Protein AF-C7QZ57-F1 (afdb_monomer)

Nearest PDB structures (foldseek):
  2wit-assembly1_C  TM=9.526E-01  e=2.489E-20  Corynebacterium glutamicum
  4doj-assembly1_C  TM=9.594E-01  e=1.769E-19  Corynebacterium glutamicum
  4ain-assembly1_B  TM=9.557E-01  e=3.785E-19  Corynebacterium glutamicum
  3p03-assembly1_C  TM=9.474E-01  e=2.484E-18  Corynebacterium glutamicum
  8zw8-assembly1_B  TM=8.723E-01  e=2.332E-15  Myroides profundi

pLDDT: mean 74.34, std 21.72, range [23.72, 97.44]

Mean predicted aligned error: 14.1 Å

Sequence (513 aa):
MVTVEQWRNSKVAKLATIPRIPAREKTGVSFPTNWSVFVIAIAATASVLIWANIAPDTISTTGGAIAYSSYRRGRAPLISALFEPVFPNASNRFAGRLIDVFAIIVTLFGTAISLGIGALQIQSGFTLVSGFSPEGNMFLIGALAVLTSLFIASAVSGVKKGIRALSNINMGLTIALALFMLIAGPTVFLLNLVPASVFSFFTELGLMLTRNPNQGQEAHDFLSAWTTFYWAWWVSWTPFVRMFIAKISRGRTLRQYVTTVVLVPAAISMVWFAIYGGTAISMTLDGNELMTGGSGEEVLFNMLSNLPFGLLTSIIAMIAIIIFFITAADSASIVMASMSQSGRPNPSKPVTITWGLLLGLIATSLLLAGGNNALSGLQSIMVVTALPFAFVTIGVMITWAKDLRTDPFIIRRTYAQEAIAQGVRRGIDEHGDAFVFSVNEVPEAEGAGANFPSDDPALTEWYVEATADADPDSSVLTESGPHVPVSPSTAPGNTAPSAATADASSPARRAPR

Foldseek 3Di:
DQDPVNVCVDPVVVVVDDDDDDPDDDDPDDDPDPVVCVVVCCVVVVLVVVLCVQQVVLQLLQLVLLLCQCQVLQAFSALQSLCCLVPNPRCVDPNSVVLLVLLLLLLLLLLLLVLLLLLVLLLLLCCLLVVDRDPDCPSSLVVLVVLLVLLLCVLQVPPPVVLVVLVVVLVVLVVVLLVCLCVQFPVVQLVVVLVVVVVCCSVCVVVVSPQDPVVDPVSVVCCLLPVLLVSLSVLSCRSLVSSVLSVVCNPPDSVCSVCCSSPVVVSVVSSSCSRLVVRLVVCVVVPDDQCPVVDPSSNNLSSLCVTPPSSVSSV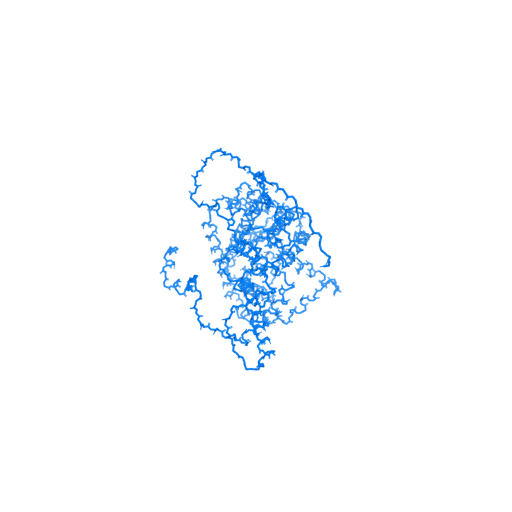SVSSSSSSVSSSSLSSSLQSSQCSVVSNPPGGDSVSSSVSSVSSSVSSSVLCVVCPPNSSSSSSVVSSVSSVVSSVSSVSSSVSSVSVVCLALVNLVVVLVVQQVVLVVVVCCVPPNPPDDDDDDDDPCCSHSCNVPPCPPCSSVVRDDNNCPPCPVPPPDDDDDDDDDDDDDDDDDDDDDDDDDDDDDDDDDDDDDD

Structure (mmCIF, N/CA/C/O backbone):
data_AF-C7QZ57-F1
#
_entry.id   AF-C7QZ57-F1
#
loop_
_atom_site.group_PDB
_atom_site.id
_atom_site.type_symbol
_atom_site.label_atom_id
_atom_site.label_alt_id
_atom_site.label_comp_id
_atom_site.label_asym_id
_atom_site.label_entity_id
_atom_site.label_seq_id
_atom_site.pdbx_PDB_ins_code
_atom_site.Cartn_x
_atom_site.Cartn_y
_atom_site.Cartn_z
_atom_site.occupancy
_atom_site.B_iso_or_equiv
_atom_site.auth_seq_id
_atom_site.auth_comp_id
_atom_site.auth_asym_id
_atom_site.auth_atom_id
_atom_site.pdbx_PDB_model_num
ATOM 1 N N . MET A 1 1 ? 12.980 -19.232 20.501 1.00 37.19 1 MET A N 1
ATOM 2 C CA . MET A 1 1 ? 14.245 -18.816 19.857 1.00 37.19 1 MET A CA 1
ATOM 3 C C . MET A 1 1 ? 14.687 -19.921 18.912 1.00 37.19 1 MET A C 1
ATOM 5 O O . MET A 1 1 ? 14.979 -21.012 19.374 1.00 37.19 1 MET A O 1
ATOM 9 N N . VAL A 1 2 ? 14.691 -19.642 17.611 1.00 24.64 2 VAL A N 1
ATOM 10 C CA . VAL A 1 2 ? 15.415 -20.408 16.587 1.00 24.64 2 VAL A CA 1
ATOM 11 C C . VAL A 1 2 ? 16.195 -19.343 15.831 1.00 24.64 2 VAL A C 1
ATOM 13 O O . VAL A 1 2 ? 15.593 -18.390 15.332 1.00 24.64 2 VAL A O 1
ATOM 16 N N . THR A 1 3 ? 17.524 -19.405 15.845 1.00 30.62 3 THR A N 1
ATOM 17 C CA . THR A 1 3 ? 18.337 -18.411 15.132 1.00 30.62 3 THR A CA 1
ATOM 18 C C . THR A 1 3 ? 18.072 -18.514 13.625 1.00 30.62 3 THR A C 1
ATOM 20 O O . THR A 1 3 ? 17.712 -19.575 13.116 1.00 30.62 3 THR A O 1
ATOM 23 N N . VAL A 1 4 ? 18.251 -17.418 12.877 1.00 36.44 4 VAL A N 1
ATOM 24 C CA . VAL A 1 4 ? 18.121 -17.407 11.400 1.00 36.44 4 VAL A CA 1
ATOM 25 C C . VAL A 1 4 ? 19.008 -18.486 10.758 1.00 36.44 4 VAL A C 1
ATOM 27 O O . VAL A 1 4 ? 18.658 -19.070 9.734 1.00 36.44 4 VAL A O 1
ATOM 30 N N . GLU A 1 5 ? 20.117 -18.813 11.414 1.00 34.00 5 GLU A N 1
ATOM 31 C CA . GLU A 1 5 ? 21.048 -19.864 11.021 1.00 34.00 5 GLU A CA 1
ATOM 32 C C . GLU A 1 5 ? 20.521 -21.282 11.311 1.00 34.00 5 GLU A C 1
ATOM 34 O O . GLU A 1 5 ? 20.686 -22.180 10.485 1.00 34.00 5 GLU A O 1
ATOM 39 N N . GLN A 1 6 ? 19.788 -21.478 12.414 1.00 34.25 6 GLN A N 1
ATOM 40 C CA . GLN A 1 6 ? 19.084 -22.733 12.711 1.00 34.25 6 GLN A CA 1
ATOM 41 C C . GLN A 1 6 ? 17.853 -22.952 11.817 1.00 34.25 6 GLN A C 1
ATOM 43 O O . GLN A 1 6 ? 17.592 -24.087 11.422 1.00 34.25 6 GLN A O 1
ATOM 48 N N . TRP A 1 7 ? 17.125 -21.895 11.429 1.00 34.09 7 TRP A N 1
ATOM 49 C CA . TRP A 1 7 ? 16.021 -22.015 10.465 1.00 34.09 7 TRP A CA 1
ATOM 50 C C . TRP A 1 7 ? 16.542 -22.392 9.073 1.00 34.09 7 TRP A C 1
ATOM 52 O O . TRP A 1 7 ? 16.022 -23.332 8.471 1.00 34.09 7 TRP A O 1
ATOM 62 N N . ARG A 1 8 ? 17.640 -21.761 8.620 1.00 36.09 8 ARG A N 1
ATOM 63 C CA . ARG A 1 8 ? 18.331 -22.082 7.354 1.00 36.09 8 ARG A CA 1
ATOM 64 C C . ARG A 1 8 ? 18.805 -23.542 7.283 1.00 36.09 8 ARG A C 1
ATOM 66 O O . ARG A 1 8 ? 18.828 -24.115 6.198 1.00 36.09 8 ARG A O 1
ATOM 73 N N . ASN A 1 9 ? 19.136 -24.150 8.424 1.00 35.38 9 ASN A N 1
ATOM 74 C CA . ASN A 1 9 ? 19.619 -25.533 8.512 1.00 35.38 9 ASN A CA 1
ATOM 75 C C . ASN A 1 9 ? 18.533 -26.573 8.858 1.00 35.38 9 ASN A C 1
ATOM 77 O O . ASN A 1 9 ? 18.826 -27.771 8.880 1.00 35.38 9 ASN A O 1
ATOM 81 N N . SER A 1 10 ? 17.286 -26.155 9.100 1.00 41.12 10 SER A N 1
ATOM 82 C CA . SER A 1 10 ? 16.182 -27.070 9.413 1.00 41.12 10 SER A CA 1
ATOM 83 C C . SER A 1 10 ? 15.800 -27.944 8.203 1.00 41.12 10 SER A C 1
ATOM 85 O O . SER A 1 10 ? 15.813 -27.488 7.057 1.00 41.12 10 SER A O 1
ATOM 87 N N . LYS A 1 11 ? 15.417 -29.212 8.435 1.00 29.67 11 LYS A N 1
ATOM 88 C CA . LYS A 1 11 ? 14.934 -30.118 7.366 1.00 29.67 11 LYS A CA 1
ATOM 89 C C . LYS A 1 11 ? 13.711 -29.551 6.620 1.00 29.67 11 LYS A C 1
ATOM 91 O O . LYS A 1 11 ? 13.526 -29.863 5.450 1.00 29.67 11 LYS A O 1
ATOM 96 N N . VAL A 1 12 ? 12.940 -28.671 7.264 1.00 32.72 12 VAL A N 1
ATOM 97 C CA . VAL A 1 12 ? 11.786 -27.966 6.681 1.00 32.72 12 VAL A CA 1
ATOM 98 C C . VAL A 1 12 ? 12.228 -26.878 5.687 1.00 32.72 12 VAL A C 1
ATOM 100 O O . VAL A 1 12 ? 11.643 -26.764 4.615 1.00 32.72 12 VAL A O 1
ATOM 103 N N . ALA A 1 13 ? 13.314 -26.144 5.962 1.00 31.66 13 ALA A N 1
ATOM 104 C CA . ALA A 1 13 ? 13.883 -25.186 5.006 1.00 31.66 13 ALA A CA 1
ATOM 105 C C . ALA A 1 13 ? 14.512 -25.873 3.780 1.00 31.66 13 ALA A C 1
ATOM 107 O O . ALA A 1 13 ? 14.415 -25.346 2.675 1.00 31.66 13 ALA A O 1
ATOM 108 N N . LYS A 1 14 ? 15.080 -27.077 3.947 1.00 29.88 14 LYS A N 1
ATOM 109 C CA . LYS A 1 14 ? 15.623 -27.881 2.833 1.00 29.88 14 LYS A CA 1
ATOM 110 C C . LYS A 1 14 ? 14.549 -28.438 1.887 1.00 29.88 14 LYS A C 1
ATOM 112 O O . LYS A 1 14 ? 14.864 -28.730 0.739 1.00 29.88 14 LYS A O 1
ATOM 117 N N . LEU A 1 15 ? 13.296 -28.550 2.338 1.00 30.80 15 LEU A N 1
ATOM 118 C CA . LEU A 1 15 ? 12.150 -28.947 1.505 1.00 30.80 15 LEU A CA 1
ATOM 119 C C . LEU A 1 15 ? 11.509 -27.760 0.757 1.00 30.80 15 LEU A C 1
ATOM 121 O O . LEU A 1 15 ? 10.871 -27.968 -0.268 1.00 30.80 15 LEU A O 1
ATOM 125 N N . ALA A 1 16 ? 11.717 -26.520 1.222 1.00 30.89 16 ALA A N 1
ATOM 126 C CA . ALA A 1 16 ? 11.233 -25.293 0.571 1.00 30.89 16 ALA A CA 1
ATOM 127 C C . ALA A 1 16 ? 12.261 -24.642 -0.380 1.00 30.89 16 ALA A C 1
ATOM 129 O O . ALA A 1 16 ? 11.949 -23.681 -1.086 1.00 30.89 16 ALA A O 1
ATOM 130 N N . THR A 1 17 ? 13.492 -25.153 -0.423 1.00 28.33 17 THR A N 1
ATOM 131 C CA . THR A 1 17 ? 14.507 -24.759 -1.402 1.00 28.33 17 THR A CA 1
ATOM 132 C C . THR A 1 17 ? 14.396 -25.621 -2.653 1.00 28.33 17 THR A C 1
ATOM 134 O O . THR A 1 17 ? 14.942 -26.720 -2.711 1.00 28.33 17 THR A O 1
ATOM 137 N N . ILE A 1 18 ? 13.726 -25.099 -3.681 1.00 30.30 18 ILE A N 1
ATOM 138 C CA . ILE A 1 18 ? 13.921 -25.570 -5.057 1.00 30.30 18 ILE A CA 1
ATOM 139 C C . ILE A 1 18 ? 15.401 -25.307 -5.406 1.00 30.30 18 ILE A C 1
ATOM 141 O O . ILE A 1 18 ? 15.892 -24.208 -5.117 1.00 30.30 18 ILE A O 1
ATOM 145 N N . PRO A 1 19 ? 16.143 -26.293 -5.943 1.00 26.97 19 PRO A N 1
ATOM 146 C CA . PRO A 1 19 ? 17.578 -26.172 -6.164 1.00 26.97 19 PRO A CA 1
ATOM 147 C C . PRO A 1 19 ? 17.913 -24.946 -7.020 1.00 26.97 19 PRO A C 1
ATOM 149 O O . PRO A 1 19 ? 17.229 -24.638 -7.996 1.00 26.97 19 PRO A O 1
ATOM 152 N N . ARG A 1 20 ? 18.984 -24.240 -6.627 1.00 28.78 20 ARG A N 1
ATOM 153 C CA . ARG A 1 20 ? 19.600 -23.169 -7.421 1.00 28.78 20 ARG A CA 1
ATOM 154 C C . ARG A 1 20 ? 19.825 -23.684 -8.840 1.00 28.78 20 ARG A C 1
ATOM 156 O O . ARG A 1 20 ? 20.437 -24.734 -8.997 1.00 28.78 20 ARG A O 1
ATOM 163 N N . ILE A 1 21 ? 19.391 -22.927 -9.842 1.00 29.67 21 ILE A N 1
ATOM 164 C CA . ILE A 1 21 ? 19.789 -23.163 -11.229 1.00 29.67 21 ILE A CA 1
ATOM 165 C C . ILE A 1 21 ? 21.255 -22.718 -11.349 1.00 29.67 21 ILE A C 1
ATOM 167 O O . ILE A 1 21 ? 21.526 -21.525 -11.188 1.00 29.67 21 ILE A O 1
ATOM 171 N N . PRO A 1 22 ? 22.221 -23.625 -11.580 1.00 28.28 22 PRO A N 1
ATOM 172 C CA . PRO A 1 22 ? 23.523 -23.215 -12.070 1.00 28.28 22 PRO A CA 1
ATOM 173 C C . PRO A 1 22 ? 23.358 -22.683 -13.496 1.00 28.28 22 PRO A C 1
ATOM 175 O O . PRO A 1 22 ? 22.549 -23.189 -14.274 1.00 28.28 22 PRO A O 1
ATOM 178 N N . ALA A 1 23 ? 24.141 -21.668 -13.850 1.00 34.44 23 ALA A N 1
ATOM 179 C CA . ALA A 1 23 ? 24.258 -21.177 -15.215 1.00 34.44 23 ALA A CA 1
ATOM 180 C C . ALA A 1 23 ? 24.846 -22.272 -16.132 1.00 34.44 23 ALA A C 1
ATOM 182 O O . ALA A 1 23 ? 26.051 -22.323 -16.351 1.00 34.44 23 ALA A O 1
ATOM 183 N N . ARG A 1 24 ? 23.999 -23.192 -16.607 1.00 33.16 24 ARG A N 1
ATOM 184 C CA . ARG A 1 24 ? 24.185 -24.074 -17.771 1.00 33.16 24 ARG A CA 1
ATOM 185 C C . ARG A 1 24 ? 22.924 -24.922 -17.951 1.00 33.16 24 ARG A C 1
ATOM 187 O O . ARG A 1 24 ? 22.727 -25.917 -17.261 1.00 33.16 24 ARG A O 1
ATOM 194 N N . GLU A 1 25 ? 22.080 -24.540 -18.900 1.00 36.06 25 GLU A N 1
ATOM 195 C CA . GLU A 1 25 ? 20.921 -25.335 -19.307 1.00 36.06 25 GLU A CA 1
ATOM 196 C C . GLU A 1 25 ? 21.356 -26.331 -20.396 1.00 36.06 25 GLU A C 1
ATOM 198 O O . GLU A 1 25 ? 21.568 -25.978 -21.553 1.00 36.06 25 GLU A O 1
ATOM 203 N N . LYS A 1 26 ? 21.529 -27.597 -20.007 1.00 36.91 26 LYS A N 1
ATOM 204 C CA . LYS A 1 26 ? 21.384 -28.759 -20.893 1.00 36.91 26 LYS A CA 1
ATOM 205 C C . LYS A 1 26 ? 20.501 -29.773 -20.172 1.00 36.91 26 LYS A C 1
ATOM 207 O O . LYS A 1 26 ? 20.992 -30.726 -19.579 1.00 36.91 26 LYS A O 1
ATOM 212 N N . THR A 1 27 ? 19.192 -29.560 -20.211 1.00 34.28 27 THR A N 1
ATOM 213 C CA . THR A 1 27 ? 18.206 -30.586 -19.851 1.00 34.28 27 THR A CA 1
ATOM 214 C C . THR A 1 27 ? 17.235 -30.717 -21.011 1.00 34.28 27 THR A C 1
ATOM 216 O O . THR A 1 27 ? 16.369 -29.868 -21.199 1.00 34.28 27 THR A O 1
ATOM 219 N N . GLY A 1 28 ? 17.422 -31.763 -21.818 1.00 32.47 28 GLY A N 1
ATOM 220 C CA . GLY A 1 28 ? 16.610 -32.090 -22.995 1.00 32.47 28 GLY A CA 1
ATOM 221 C C . GLY A 1 28 ? 15.231 -32.647 -22.641 1.00 32.47 28 GLY A C 1
ATOM 222 O O . GLY A 1 28 ? 14.842 -33.692 -23.146 1.00 32.47 28 GLY A O 1
ATOM 223 N N . VAL A 1 29 ? 14.506 -31.973 -21.748 1.00 33.25 29 VAL A N 1
ATOM 224 C CA . VAL A 1 29 ? 13.148 -32.350 -21.350 1.00 33.25 29 VAL A CA 1
ATOM 225 C C . VAL A 1 29 ? 12.206 -31.216 -21.734 1.00 33.25 29 VAL A C 1
ATOM 227 O O . VAL A 1 29 ? 12.246 -30.135 -21.149 1.00 33.25 29 VAL A O 1
ATOM 230 N N . SER A 1 30 ? 11.355 -31.458 -22.731 1.00 34.84 30 SER A N 1
ATOM 231 C CA . SER A 1 30 ? 10.244 -30.573 -23.070 1.00 34.84 30 SER A CA 1
ATOM 232 C C . SER A 1 30 ? 9.068 -30.849 -22.137 1.00 34.84 30 SER A C 1
ATOM 234 O O . SER A 1 30 ? 8.602 -31.985 -22.057 1.00 34.84 30 SER A O 1
ATOM 236 N N . PHE A 1 31 ? 8.551 -29.818 -21.476 1.00 36.84 31 PHE A N 1
ATOM 237 C CA . PHE A 1 31 ? 7.283 -29.890 -20.753 1.00 36.84 31 PHE A CA 1
ATOM 238 C C . PHE A 1 31 ? 6.151 -29.504 -21.719 1.00 36.84 31 PHE A C 1
ATOM 240 O O . PHE A 1 31 ? 6.005 -28.312 -22.010 1.00 36.84 31 PHE A O 1
ATOM 247 N N . PRO A 1 32 ? 5.367 -30.454 -22.269 1.00 39.50 32 PRO A N 1
ATOM 248 C CA . PRO A 1 32 ? 4.238 -30.095 -23.115 1.00 39.50 32 PRO A CA 1
ATOM 249 C C . PRO A 1 32 ? 3.227 -29.292 -22.293 1.00 39.50 32 PRO A C 1
ATOM 251 O O . PRO A 1 32 ? 2.876 -29.644 -21.165 1.00 39.50 32 PRO A O 1
ATOM 254 N N . THR A 1 33 ? 2.793 -28.166 -22.855 1.00 46.78 33 THR A N 1
ATOM 255 C CA . THR A 1 33 ? 1.844 -27.266 -22.196 1.00 46.78 33 THR A CA 1
ATOM 256 C C . THR A 1 33 ? 0.500 -27.974 -22.093 1.00 46.78 33 THR A C 1
ATOM 258 O O . THR A 1 33 ? -0.100 -28.324 -23.106 1.00 46.78 33 THR A O 1
ATOM 261 N N . ASN A 1 34 ? 0.024 -28.192 -20.867 1.00 54.03 34 ASN A N 1
ATOM 262 C CA . ASN A 1 34 ? -1.323 -28.695 -20.637 1.00 54.03 34 ASN A CA 1
ATOM 263 C C . ASN A 1 34 ? -2.315 -27.612 -21.080 1.00 54.03 34 ASN A C 1
ATOM 265 O O . ASN A 1 34 ? -2.513 -26.621 -20.378 1.00 54.03 34 ASN A O 1
ATOM 269 N N . TRP A 1 35 ? -2.883 -27.784 -22.272 1.00 52.53 35 TRP A N 1
ATOM 270 C CA . TRP A 1 35 ? -3.746 -26.798 -22.918 1.00 52.53 35 TRP A CA 1
ATOM 271 C C . TRP A 1 35 ? -5.001 -26.487 -22.111 1.00 52.53 35 TRP A C 1
ATOM 273 O O . TRP A 1 35 ? -5.422 -25.340 -22.091 1.00 52.53 35 TRP A O 1
ATOM 283 N N . SER A 1 36 ? -5.546 -27.447 -21.368 1.00 46.75 36 SER A N 1
ATOM 284 C CA . SER A 1 36 ? -6.691 -27.219 -20.482 1.00 46.75 36 SER A CA 1
ATOM 285 C C . SER A 1 36 ? -6.317 -26.274 -19.341 1.00 46.75 36 SER A C 1
ATOM 287 O O . SER A 1 36 ? -7.017 -25.302 -19.077 1.00 46.75 36 SER A O 1
ATOM 289 N N . VAL A 1 37 ? -5.159 -26.498 -18.714 1.00 44.50 37 VAL A N 1
ATOM 290 C CA . VAL A 1 37 ? -4.618 -25.611 -17.672 1.00 44.50 37 VAL A CA 1
ATOM 291 C C . VAL A 1 37 ? -4.218 -24.258 -18.257 1.00 44.50 37 VAL A C 1
ATOM 293 O O . VAL A 1 37 ? -4.426 -23.241 -17.613 1.00 44.50 37 VAL A O 1
ATOM 296 N N . PHE A 1 38 ? -3.682 -24.217 -19.477 1.00 43.03 38 PHE A N 1
ATOM 297 C CA . PHE A 1 38 ? -3.304 -22.982 -20.162 1.00 43.03 38 PHE A CA 1
ATOM 298 C C . PHE A 1 38 ? -4.521 -22.149 -20.568 1.00 43.03 38 PHE A C 1
ATOM 300 O O . PHE A 1 38 ? -4.504 -20.943 -20.372 1.00 43.03 38 PHE A O 1
ATOM 307 N N . VAL A 1 39 ? -5.593 -22.773 -21.057 1.00 51.69 39 VAL A N 1
ATOM 308 C CA . VAL A 1 39 ? -6.857 -22.112 -21.412 1.00 51.69 39 VAL A CA 1
ATOM 309 C C . VAL A 1 39 ? -7.605 -21.666 -20.162 1.00 51.69 39 VAL A C 1
ATOM 311 O O . VAL A 1 39 ? -8.091 -20.545 -20.145 1.00 51.69 39 VAL A O 1
ATOM 314 N N . ILE A 1 40 ? -7.639 -22.464 -19.090 1.00 52.44 40 ILE A N 1
ATOM 315 C CA . ILE A 1 40 ? -8.217 -22.043 -17.802 1.00 52.44 40 ILE A CA 1
ATOM 316 C C . ILE A 1 40 ? -7.377 -20.927 -17.178 1.00 52.44 40 ILE A C 1
ATOM 318 O O . ILE A 1 40 ? -7.932 -19.951 -16.690 1.00 52.44 40 ILE A O 1
ATOM 322 N N . ALA A 1 41 ? -6.046 -21.015 -17.237 1.00 39.41 41 ALA A N 1
ATOM 323 C CA . ALA A 1 41 ? -5.166 -19.951 -16.775 1.00 39.41 41 ALA A CA 1
ATOM 324 C C . ALA A 1 41 ? -5.305 -18.699 -17.641 1.00 39.41 41 ALA A C 1
ATOM 326 O O . ALA A 1 41 ? -5.296 -17.620 -17.078 1.00 39.41 41 ALA A O 1
ATOM 327 N N . ILE A 1 42 ? -5.480 -18.800 -18.962 1.00 46.16 42 ILE A N 1
ATOM 328 C CA . ILE A 1 42 ? -5.748 -17.661 -19.850 1.00 46.16 42 ILE A CA 1
ATOM 329 C C . ILE A 1 42 ? -7.137 -17.100 -19.613 1.00 46.16 42 ILE A C 1
ATOM 331 O O . ILE A 1 42 ? -7.256 -15.893 -19.613 1.00 46.16 42 ILE A O 1
ATOM 335 N N . ALA A 1 43 ? -8.167 -17.911 -19.394 1.00 45.69 43 ALA A N 1
ATOM 336 C CA . ALA A 1 43 ? -9.519 -17.440 -19.122 1.00 45.69 43 ALA A CA 1
ATOM 337 C C . ALA A 1 43 ? -9.583 -16.766 -17.749 1.00 45.69 43 ALA A C 1
ATOM 339 O O . ALA A 1 43 ? -10.042 -15.640 -17.653 1.00 45.69 43 ALA A O 1
ATOM 340 N N . ALA A 1 44 ? -9.009 -17.378 -16.711 1.00 42.53 44 ALA A N 1
ATOM 341 C CA . ALA A 1 44 ? -8.865 -16.766 -15.395 1.00 42.53 44 ALA A CA 1
ATOM 342 C C . ALA A 1 44 ? -7.979 -15.516 -15.455 1.00 42.53 44 ALA A C 1
ATOM 344 O O . ALA A 1 44 ? -8.344 -14.496 -14.894 1.00 42.53 44 ALA A O 1
ATOM 345 N N . THR A 1 45 ? -6.863 -15.550 -16.189 1.00 37.78 45 THR A N 1
ATOM 346 C CA . THR A 1 45 ? -5.996 -14.382 -16.399 1.00 37.78 45 THR A CA 1
ATOM 347 C C . THR A 1 45 ? -6.686 -13.341 -17.266 1.00 37.78 45 THR A C 1
ATOM 349 O O . THR A 1 45 ? -6.477 -12.182 -17.011 1.00 37.78 45 THR A O 1
ATOM 352 N N . ALA A 1 46 ? -7.533 -13.680 -18.233 1.00 39.19 46 ALA A N 1
ATOM 353 C CA . ALA A 1 46 ? -8.261 -12.738 -19.079 1.00 39.19 46 ALA A CA 1
ATOM 354 C C . ALA A 1 46 ? -9.426 -12.116 -18.315 1.00 39.19 46 ALA A C 1
ATOM 356 O O . ALA A 1 46 ? -9.597 -10.915 -18.394 1.00 39.19 46 ALA A O 1
ATOM 357 N N . SER A 1 47 ? -10.170 -12.875 -17.513 1.00 43.25 47 SER A N 1
ATOM 358 C CA . SER A 1 47 ? -11.185 -12.353 -16.591 1.00 43.25 47 SER A CA 1
ATOM 359 C C . SER A 1 47 ? -10.550 -11.478 -15.508 1.00 43.25 47 SER A C 1
ATOM 361 O O . SER A 1 47 ? -11.051 -10.394 -15.221 1.00 43.25 47 SER A O 1
ATOM 363 N N . VAL A 1 48 ? -9.393 -11.891 -14.977 1.00 41.34 48 VAL A N 1
ATOM 364 C CA . VAL A 1 48 ? -8.569 -11.087 -14.065 1.00 41.34 48 VAL A CA 1
ATOM 365 C C . VAL A 1 48 ? -7.937 -9.902 -14.784 1.00 41.34 48 VAL A C 1
ATOM 367 O O . VAL A 1 48 ? -7.849 -8.868 -14.164 1.00 41.34 48 VAL A O 1
ATOM 370 N N . LEU A 1 49 ? -7.552 -9.983 -16.059 1.00 35.69 49 LEU A N 1
ATOM 371 C CA . LEU A 1 49 ? -7.007 -8.878 -16.859 1.00 35.69 49 LEU A CA 1
ATOM 372 C C . LEU A 1 49 ? -8.111 -7.920 -17.302 1.00 35.69 49 LEU A C 1
ATOM 374 O O . LEU A 1 49 ? -7.852 -6.738 -17.429 1.00 35.69 49 LEU A O 1
ATOM 378 N N . ILE A 1 50 ? -9.337 -8.385 -17.527 1.00 44.72 50 ILE A N 1
ATOM 379 C CA . ILE A 1 50 ? -10.501 -7.550 -17.839 1.00 44.72 50 ILE A CA 1
ATOM 380 C C . ILE A 1 50 ? -10.914 -6.781 -16.582 1.00 44.72 50 ILE A C 1
ATOM 382 O O . ILE A 1 50 ? -11.157 -5.581 -16.667 1.00 44.72 50 ILE A O 1
ATOM 386 N N . TRP A 1 51 ? -10.880 -7.414 -15.402 1.00 45.19 51 TRP A N 1
ATOM 387 C CA . TRP A 1 51 ? -10.984 -6.680 -14.140 1.00 45.19 51 TRP A CA 1
ATOM 388 C C . TRP A 1 51 ? -9.742 -5.816 -13.856 1.00 45.19 51 TRP A C 1
ATOM 390 O O . TRP A 1 51 ? -9.891 -4.666 -13.471 1.00 45.19 51 TRP A O 1
ATOM 400 N N . ALA A 1 52 ? -8.523 -6.294 -14.121 1.00 39.91 52 ALA A N 1
ATOM 401 C CA . ALA A 1 52 ? -7.258 -5.589 -13.863 1.00 39.91 52 ALA A CA 1
ATOM 402 C C . ALA A 1 52 ? -6.930 -4.485 -14.883 1.00 39.91 52 ALA A C 1
ATOM 404 O O . ALA A 1 52 ? -6.004 -3.710 -14.663 1.00 39.91 52 ALA A O 1
ATOM 405 N N . ASN A 1 53 ? -7.677 -4.383 -15.985 1.00 37.75 53 ASN A N 1
ATOM 406 C CA . ASN A 1 53 ? -7.639 -3.231 -16.886 1.00 37.75 53 ASN A CA 1
ATOM 407 C C . ASN A 1 53 ? -8.521 -2.075 -16.382 1.00 37.75 53 ASN A C 1
ATOM 409 O O . ASN A 1 53 ? -8.405 -0.971 -16.907 1.00 37.75 53 ASN A O 1
ATOM 413 N N . ILE A 1 54 ? -9.406 -2.301 -15.400 1.00 45.12 54 ILE A N 1
ATOM 414 C CA . ILE A 1 54 ? -10.406 -1.303 -14.979 1.00 45.12 54 ILE A CA 1
ATOM 415 C C . ILE A 1 54 ? -10.420 -1.065 -13.455 1.00 45.12 54 ILE A C 1
ATOM 417 O O . ILE A 1 54 ? -10.700 0.051 -13.019 1.00 45.12 54 ILE A O 1
ATOM 421 N N . ALA A 1 55 ? -10.023 -2.037 -12.632 1.00 41.81 55 ALA A N 1
ATOM 422 C CA . ALA A 1 55 ? -9.369 -1.750 -11.358 1.00 41.81 55 ALA A CA 1
ATOM 423 C C . ALA A 1 55 ? -7.942 -1.267 -11.658 1.00 41.81 55 ALA A C 1
ATOM 425 O O . ALA A 1 55 ? -7.322 -1.835 -12.555 1.00 41.81 55 ALA A O 1
ATOM 426 N N . PRO A 1 56 ? -7.394 -0.231 -10.995 1.00 47.38 56 PRO A N 1
ATOM 427 C CA . PRO A 1 56 ? -6.116 0.361 -11.364 1.00 47.38 56 PRO A CA 1
ATOM 428 C C . PRO A 1 56 ? -4.952 -0.537 -10.940 1.00 47.38 56 PRO A C 1
ATOM 430 O O . PRO A 1 56 ? -4.096 -0.155 -10.147 1.00 47.38 56 PRO A O 1
ATOM 433 N N . ASP A 1 57 ? -4.827 -1.693 -11.583 1.00 51.12 57 ASP A N 1
ATOM 434 C CA . ASP A 1 57 ? -3.699 -2.612 -11.495 1.00 51.12 57 ASP A CA 1
ATOM 435 C C . ASP A 1 57 ? -2.553 -2.214 -12.431 1.00 51.12 57 ASP A C 1
ATOM 437 O O . ASP A 1 57 ? -1.716 -2.988 -12.896 1.00 51.12 57 ASP A O 1
ATOM 441 N N . THR A 1 58 ? -2.377 -0.906 -12.493 1.00 49.44 58 THR A N 1
ATOM 442 C CA . THR A 1 58 ? -1.062 -0.298 -12.526 1.00 49.44 58 THR A CA 1
ATOM 443 C C . THR A 1 58 ? -0.055 -0.941 -11.519 1.00 49.44 58 THR A C 1
ATOM 445 O O . THR A 1 58 ? 1.163 -0.838 -11.693 1.00 49.44 58 THR A O 1
ATOM 448 N N . ILE A 1 59 ? -0.539 -1.662 -10.492 1.00 47.38 59 ILE A N 1
ATOM 449 C CA . ILE A 1 59 ? 0.191 -2.289 -9.374 1.00 47.38 59 ILE A CA 1
ATOM 450 C C . ILE A 1 59 ? 1.244 -3.310 -9.802 1.00 47.38 59 ILE A C 1
ATOM 452 O O . ILE A 1 59 ? 2.422 -3.138 -9.470 1.00 47.38 59 ILE A O 1
ATOM 456 N N . SER A 1 60 ? 0.862 -4.341 -10.555 1.00 52.66 60 SER A N 1
ATOM 457 C CA . SER A 1 60 ? 1.825 -5.339 -11.030 1.00 52.66 60 SER A CA 1
ATOM 458 C C . SER A 1 60 ? 2.735 -4.763 -12.119 1.00 52.66 60 SER A C 1
ATOM 460 O O . SER A 1 60 ? 3.933 -5.048 -12.157 1.00 52.66 60 SER A O 1
ATOM 462 N N . THR A 1 61 ? 2.205 -3.889 -12.974 1.00 59.44 61 THR A N 1
ATOM 463 C CA . THR A 1 61 ? 2.965 -3.370 -14.111 1.00 59.44 61 THR A CA 1
ATOM 464 C C . THR A 1 61 ? 4.087 -2.445 -13.676 1.00 59.44 61 THR A C 1
ATOM 466 O O . THR A 1 61 ? 5.231 -2.635 -14.070 1.00 59.44 61 THR A O 1
ATOM 469 N N . THR A 1 62 ? 3.812 -1.489 -12.792 1.00 66.88 62 THR A N 1
ATOM 470 C CA . THR A 1 62 ? 4.840 -0.535 -12.361 1.00 66.88 62 THR A CA 1
ATOM 471 C C . THR A 1 62 ? 5.836 -1.166 -11.390 1.00 66.88 62 THR A C 1
ATOM 473 O O . THR A 1 62 ? 7.022 -0.871 -11.470 1.00 66.88 62 THR A O 1
ATOM 476 N N . GLY A 1 63 ? 5.417 -2.067 -10.495 1.00 71.19 63 GLY A N 1
ATOM 477 C CA . GLY A 1 63 ? 6.374 -2.762 -9.625 1.00 71.19 63 GLY A CA 1
ATOM 478 C C . GLY A 1 63 ? 7.229 -3.777 -10.384 1.00 71.19 63 GLY A C 1
ATOM 479 O O . GLY A 1 63 ? 8.429 -3.879 -10.125 1.00 71.19 63 GLY A O 1
ATOM 480 N N . GLY A 1 64 ? 6.650 -4.457 -11.378 1.00 76.88 64 GLY A N 1
ATOM 481 C CA . GLY A 1 64 ? 7.379 -5.288 -12.330 1.00 76.88 64 GLY A CA 1
ATOM 482 C C . GLY A 1 64 ? 8.347 -4.462 -13.174 1.00 76.88 64 GLY A C 1
ATOM 483 O O . GLY A 1 64 ? 9.490 -4.874 -13.353 1.00 76.88 64 GLY A O 1
ATOM 484 N N . ALA A 1 65 ? 7.934 -3.268 -13.610 1.00 80.88 65 ALA A N 1
ATOM 485 C CA . ALA A 1 65 ? 8.775 -2.321 -14.332 1.00 80.88 65 ALA A CA 1
ATOM 486 C C . ALA A 1 65 ? 9.947 -1.825 -13.482 1.00 80.88 65 ALA A C 1
ATOM 488 O O . ALA A 1 65 ? 11.076 -1.858 -13.955 1.00 80.88 65 ALA A O 1
ATOM 489 N N . ILE A 1 66 ? 9.725 -1.445 -12.218 1.00 81.81 66 ILE A N 1
ATOM 490 C CA . ILE A 1 66 ? 10.801 -1.052 -11.292 1.00 81.81 66 ILE A CA 1
ATOM 491 C C . ILE A 1 66 ? 11.745 -2.230 -11.041 1.00 81.81 66 ILE A C 1
ATOM 493 O O . ILE A 1 66 ? 12.958 -2.073 -11.140 1.00 81.81 66 ILE A O 1
ATOM 497 N N . ALA A 1 67 ? 11.216 -3.426 -10.765 1.00 82.62 67 ALA A N 1
ATOM 498 C CA . ALA A 1 67 ? 12.039 -4.611 -10.534 1.00 82.62 67 ALA A CA 1
ATOM 499 C C . ALA A 1 67 ? 12.882 -4.970 -11.767 1.00 82.62 67 ALA A C 1
ATOM 501 O O . ALA A 1 67 ? 14.072 -5.254 -11.641 1.00 82.62 67 ALA A O 1
ATOM 502 N N . TYR A 1 68 ? 12.281 -4.930 -12.956 1.00 84.38 68 TYR A N 1
ATOM 503 C CA . TYR A 1 68 ? 12.962 -5.157 -14.225 1.00 84.38 68 TYR A CA 1
ATOM 504 C C . TYR A 1 68 ? 14.025 -4.081 -14.478 1.00 84.38 68 TYR A C 1
ATOM 506 O O . TYR A 1 68 ? 15.200 -4.394 -14.656 1.00 84.38 68 TYR A O 1
ATOM 514 N N . SER A 1 69 ? 13.641 -2.809 -14.411 1.00 83.44 69 SER A N 1
ATOM 515 C CA . SER A 1 69 ? 14.526 -1.673 -14.657 1.00 83.44 69 SER A CA 1
ATOM 516 C C . SER A 1 69 ? 15.724 -1.677 -13.701 1.00 83.44 69 SER A C 1
ATOM 518 O O . SER A 1 69 ? 16.859 -1.540 -14.141 1.00 83.44 69 SER A O 1
ATOM 520 N N . SER A 1 70 ? 15.519 -1.940 -12.408 1.00 81.44 70 SER A N 1
ATOM 521 C CA . SER A 1 70 ? 16.605 -1.916 -11.422 1.00 81.44 70 SER A CA 1
ATOM 522 C C . SER A 1 70 ? 17.432 -3.198 -11.353 1.00 81.44 70 SER A C 1
ATOM 524 O O . SER A 1 70 ? 18.650 -3.117 -11.254 1.00 81.44 70 SER A O 1
ATOM 526 N N . TYR A 1 71 ? 16.815 -4.385 -11.394 1.00 82.12 71 TYR A N 1
ATOM 527 C CA . TYR A 1 71 ? 17.544 -5.648 -11.189 1.00 82.12 71 TYR A CA 1
ATOM 528 C C . TYR A 1 71 ? 17.952 -6.354 -12.472 1.00 82.12 71 TYR A C 1
ATOM 530 O O . TYR A 1 71 ? 18.915 -7.117 -12.450 1.00 82.12 71 TYR A O 1
ATOM 538 N N . ARG A 1 72 ? 17.214 -6.153 -13.567 1.00 83.25 72 ARG A N 1
ATOM 539 C CA . ARG A 1 72 ? 17.577 -6.700 -14.876 1.00 83.25 72 ARG A CA 1
ATOM 540 C C . ARG A 1 72 ? 18.412 -5.682 -15.640 1.00 83.25 72 ARG A C 1
ATOM 542 O O . ARG A 1 72 ? 19.518 -6.025 -16.022 1.00 83.25 72 ARG A O 1
ATOM 549 N N . ARG A 1 73 ? 17.913 -4.451 -15.818 1.00 78.62 73 ARG A N 1
ATOM 550 C CA . ARG A 1 73 ? 18.563 -3.389 -16.618 1.00 78.62 73 ARG A CA 1
ATOM 551 C C . ARG A 1 73 ? 19.573 -2.533 -15.844 1.00 78.62 73 ARG A C 1
ATOM 553 O O . ARG A 1 73 ? 20.209 -1.688 -16.459 1.00 78.62 73 ARG A O 1
ATOM 560 N N . GLY A 1 74 ? 19.691 -2.704 -14.527 1.00 78.38 74 GLY A N 1
ATOM 561 C CA . GLY A 1 74 ? 20.652 -1.956 -13.716 1.00 78.38 74 GLY A CA 1
ATOM 562 C C . GLY A 1 74 ? 20.396 -0.447 -13.660 1.00 78.38 74 GLY A C 1
ATOM 563 O O . GLY A 1 74 ? 21.342 0.306 -13.526 1.00 78.38 74 GLY A O 1
ATOM 564 N N . ARG A 1 75 ? 19.156 0.038 -13.786 1.00 84.12 75 ARG A N 1
ATOM 565 C CA . ARG A 1 75 ? 18.831 1.475 -13.688 1.00 84.12 75 ARG A CA 1
ATOM 566 C C . ARG A 1 75 ? 18.513 1.889 -12.246 1.00 84.12 75 ARG A C 1
ATOM 568 O O . ARG A 1 75 ? 18.080 1.074 -11.424 1.00 84.12 75 ARG A O 1
ATOM 575 N N . ALA A 1 76 ? 18.658 3.180 -11.944 1.00 83.56 76 ALA A N 1
ATOM 576 C CA . ALA A 1 76 ? 18.240 3.738 -10.657 1.00 83.56 76 ALA A CA 1
ATOM 577 C C . ALA A 1 76 ? 16.749 3.433 -10.377 1.00 83.56 76 ALA A C 1
ATOM 579 O O . ALA A 1 76 ? 15.942 3.450 -11.311 1.00 83.56 76 ALA A O 1
ATOM 580 N N . PRO A 1 77 ? 16.348 3.166 -9.118 1.00 82.19 77 PRO A N 1
ATOM 581 C CA . PRO A 1 77 ? 14.966 2.844 -8.756 1.00 82.19 77 PRO A CA 1
ATOM 582 C C . PRO A 1 77 ? 14.087 4.109 -8.700 1.00 82.19 77 PRO A C 1
ATOM 584 O O . PRO A 1 77 ? 13.509 4.435 -7.666 1.00 82.19 77 PRO A O 1
ATOM 587 N N . LEU A 1 78 ? 14.017 4.839 -9.812 1.00 86.75 78 LEU A N 1
ATOM 588 C CA . LEU A 1 78 ? 13.199 6.036 -10.012 1.00 86.75 78 LEU A CA 1
ATOM 589 C C . LEU A 1 78 ? 12.048 5.727 -10.972 1.00 86.75 78 LEU A C 1
ATOM 591 O O . LEU A 1 78 ? 12.169 4.851 -11.830 1.00 86.75 78 LEU A O 1
ATOM 595 N N . ILE A 1 79 ? 10.940 6.464 -10.865 1.00 90.19 79 ILE A N 1
ATOM 596 C CA . ILE A 1 79 ? 9.819 6.299 -11.803 1.00 90.19 79 ILE A CA 1
ATOM 597 C C . ILE A 1 79 ? 10.223 6.838 -13.177 1.00 90.19 79 ILE A C 1
ATOM 599 O O . ILE A 1 79 ? 9.934 6.214 -14.195 1.00 90.19 79 ILE A O 1
ATOM 603 N N . SER A 1 80 ? 10.976 7.938 -13.212 1.00 90.81 80 SER A N 1
ATOM 604 C CA . SER A 1 80 ? 11.550 8.493 -14.440 1.00 90.81 80 SER A CA 1
ATOM 605 C C . SER A 1 80 ? 12.435 7.502 -15.201 1.00 90.81 80 SER A C 1
ATOM 607 O O . SER A 1 80 ? 12.388 7.462 -16.428 1.00 90.81 80 SER A O 1
ATOM 609 N N . ALA A 1 81 ? 13.181 6.641 -14.499 1.00 89.19 81 ALA A N 1
ATOM 610 C CA . ALA A 1 81 ? 14.062 5.646 -15.112 1.00 89.19 81 ALA A CA 1
ATOM 611 C C . ALA A 1 81 ? 13.298 4.567 -15.905 1.00 89.19 81 ALA A C 1
ATOM 613 O O . ALA A 1 81 ? 13.883 3.874 -16.737 1.00 89.19 81 ALA A O 1
ATOM 614 N N . LEU A 1 82 ? 11.987 4.422 -15.682 1.00 89.81 82 LEU A N 1
ATOM 615 C CA . LEU A 1 82 ? 11.122 3.525 -16.458 1.00 89.81 82 LEU A CA 1
ATOM 616 C C . LEU A 1 82 ? 10.842 4.053 -17.871 1.00 89.81 82 LEU A C 1
ATOM 618 O O . LEU A 1 82 ? 10.378 3.303 -18.728 1.00 89.81 82 LEU A O 1
ATOM 622 N N . PHE A 1 83 ? 11.108 5.336 -18.122 1.00 92.19 83 PHE A N 1
ATOM 623 C CA . PHE A 1 83 ? 10.886 5.986 -19.412 1.00 92.19 83 PHE A CA 1
ATOM 624 C C . PHE A 1 83 ? 12.130 6.018 -20.307 1.00 92.19 83 PHE A C 1
ATOM 626 O O . PHE A 1 83 ? 12.048 6.483 -21.445 1.00 92.19 83 PHE A O 1
ATOM 633 N N . GLU A 1 84 ? 13.248 5.458 -19.839 1.00 89.31 84 GLU A N 1
ATOM 634 C CA . GLU A 1 84 ? 14.493 5.325 -20.602 1.00 89.31 84 GLU A CA 1
ATOM 635 C C . GLU A 1 84 ? 14.299 4.748 -22.025 1.00 89.31 84 GLU A C 1
ATOM 637 O O . GLU A 1 84 ? 14.897 5.288 -22.954 1.00 89.31 84 GLU A O 1
ATOM 642 N N . PRO A 1 85 ? 13.422 3.743 -22.266 1.00 86.38 85 PRO A N 1
ATOM 643 C CA . PRO A 1 85 ? 13.182 3.212 -23.615 1.00 86.38 85 PRO A CA 1
ATOM 644 C C . PRO A 1 85 ? 12.495 4.186 -24.583 1.00 86.38 85 PRO A C 1
ATOM 646 O O . PRO A 1 85 ? 12.417 3.911 -25.778 1.00 86.38 85 PRO A O 1
ATOM 649 N N . VAL A 1 86 ? 11.910 5.279 -24.084 1.00 87.81 86 VAL A N 1
ATOM 650 C CA . VAL A 1 86 ? 11.204 6.275 -24.908 1.00 87.81 86 VAL A CA 1
ATOM 651 C C . VAL A 1 86 ? 12.034 7.538 -25.077 1.00 87.81 86 VAL A C 1
ATOM 653 O O . VAL A 1 86 ? 12.051 8.108 -26.165 1.00 87.81 86 VAL A O 1
ATOM 656 N N . PHE A 1 87 ? 12.727 7.980 -24.032 1.00 87.38 87 PHE A N 1
ATOM 657 C CA . PHE A 1 87 ? 13.658 9.095 -24.126 1.00 87.38 87 PHE A CA 1
ATOM 658 C C . PHE A 1 87 ? 14.921 8.799 -23.303 1.00 87.38 87 PHE A C 1
ATOM 660 O O . PHE A 1 87 ? 14.834 8.717 -22.079 1.00 87.38 87 PHE A O 1
ATOM 667 N N . PRO A 1 88 ? 16.098 8.687 -23.951 1.00 85.25 88 PRO A N 1
ATOM 668 C CA . PRO A 1 88 ? 17.344 8.351 -23.269 1.00 85.25 88 PRO A CA 1
ATOM 669 C C . PRO A 1 88 ? 17.731 9.370 -22.201 1.00 85.25 88 PRO A C 1
ATOM 671 O O . PRO A 1 88 ? 17.540 10.581 -22.380 1.00 85.25 88 PRO A O 1
ATOM 674 N N . ASN A 1 89 ? 18.366 8.893 -21.139 1.00 83.00 89 ASN A N 1
ATOM 675 C CA . ASN A 1 89 ? 18.762 9.655 -19.967 1.00 83.00 89 ASN A CA 1
ATOM 676 C C . ASN A 1 89 ? 17.565 10.323 -19.263 1.00 83.00 89 ASN A C 1
ATOM 678 O O . ASN A 1 89 ? 17.624 11.494 -18.870 1.00 83.00 89 ASN A O 1
ATOM 682 N N . ALA A 1 90 ? 16.452 9.592 -19.155 1.00 84.88 90 ALA A N 1
ATOM 683 C CA . ALA A 1 90 ? 15.154 10.107 -18.733 1.00 84.88 90 ALA A CA 1
ATOM 684 C C . ALA A 1 90 ? 15.220 10.847 -17.396 1.00 84.88 90 ALA A C 1
ATOM 686 O O . ALA A 1 90 ? 14.766 11.989 -17.301 1.00 84.88 90 ALA A O 1
ATOM 687 N N . SER A 1 91 ? 15.857 10.241 -16.394 1.00 84.00 91 SER A N 1
ATOM 688 C CA . SER A 1 91 ? 15.962 10.776 -15.032 1.00 84.00 91 SER A CA 1
ATOM 689 C C . SER A 1 91 ? 16.695 12.117 -14.938 1.00 84.00 91 SER A C 1
ATOM 691 O O . SER A 1 91 ? 16.440 12.900 -14.026 1.00 84.00 91 SER A O 1
ATOM 693 N N . ASN A 1 92 ? 17.572 12.430 -15.894 1.00 84.12 92 ASN A N 1
ATOM 694 C CA . ASN A 1 92 ? 18.320 13.685 -15.889 1.00 84.12 92 ASN A CA 1
ATOM 695 C C . ASN A 1 92 ? 17.629 14.807 -16.671 1.00 84.12 92 ASN A C 1
ATOM 697 O O . ASN A 1 92 ? 17.995 15.973 -16.501 1.00 84.12 92 ASN A O 1
ATOM 701 N N . ARG A 1 93 ? 16.615 14.489 -17.485 1.00 88.19 93 ARG A N 1
ATOM 702 C CA . ARG A 1 93 ? 15.835 15.474 -18.246 1.00 88.19 93 ARG A CA 1
ATOM 703 C C . ARG A 1 93 ? 14.764 16.131 -17.378 1.00 88.19 93 ARG A C 1
ATOM 705 O O . ARG A 1 93 ? 14.252 15.531 -16.438 1.00 88.19 93 ARG A O 1
ATOM 712 N N . PHE A 1 94 ? 14.356 17.343 -17.756 1.00 88.38 94 PHE A N 1
ATOM 713 C CA . PHE A 1 94 ? 13.283 18.081 -17.078 1.00 88.38 94 PHE A CA 1
ATOM 714 C C . PHE A 1 94 ? 11.994 17.255 -16.935 1.00 88.38 94 PHE A C 1
ATOM 716 O O . PHE A 1 94 ? 11.445 17.165 -15.841 1.00 88.38 94 PHE A O 1
ATOM 723 N N . ALA A 1 95 ? 11.562 16.583 -18.008 1.00 88.31 95 ALA A N 1
ATOM 724 C CA . ALA A 1 95 ? 10.368 15.737 -17.987 1.00 88.31 95 ALA A CA 1
ATOM 725 C C . ALA A 1 95 ? 10.478 14.568 -16.990 1.00 88.31 95 ALA A C 1
ATOM 727 O O . ALA A 1 95 ? 9.526 14.297 -16.264 1.00 88.31 95 ALA A O 1
ATOM 728 N N . GLY A 1 96 ? 11.638 13.906 -16.899 1.00 88.25 96 GLY A N 1
ATOM 729 C CA . GLY A 1 96 ? 11.856 12.837 -15.920 1.00 88.25 96 GLY A CA 1
ATOM 730 C C . GLY A 1 96 ? 11.885 13.352 -14.484 1.00 88.25 96 GLY A C 1
ATOM 731 O O . GLY A 1 96 ? 11.240 12.775 -13.615 1.00 88.25 96 GLY A O 1
ATOM 732 N N . ARG A 1 97 ? 12.538 14.494 -14.238 1.00 86.00 97 ARG A N 1
ATOM 733 C CA . ARG A 1 97 ? 12.512 15.143 -12.916 1.00 86.00 97 ARG A CA 1
ATOM 734 C C . ARG A 1 97 ? 11.089 15.505 -12.493 1.00 86.00 97 ARG A C 1
ATOM 736 O O . ARG A 1 97 ? 10.734 15.308 -11.338 1.00 86.00 97 ARG A O 1
ATOM 743 N N . LEU A 1 98 ? 10.260 15.981 -13.425 1.00 88.06 98 LEU A N 1
ATOM 744 C CA . LEU A 1 98 ? 8.855 16.284 -13.158 1.00 88.06 98 LEU A CA 1
ATOM 745 C C . LEU A 1 98 ? 8.056 15.021 -12.789 1.00 88.06 98 LEU A C 1
ATOM 747 O O . LEU A 1 98 ? 7.267 15.059 -11.847 1.00 88.06 98 LEU A O 1
ATOM 751 N N . ILE A 1 99 ? 8.302 13.896 -13.473 1.00 89.81 99 ILE A N 1
ATOM 752 C CA . ILE A 1 99 ? 7.710 12.590 -13.137 1.00 89.81 99 ILE A CA 1
ATOM 753 C C . ILE A 1 99 ? 8.058 12.180 -11.701 1.00 89.81 99 ILE A C 1
ATOM 755 O O . ILE A 1 99 ? 7.166 11.799 -10.943 1.00 89.81 99 ILE A O 1
ATOM 759 N N . ASP A 1 100 ? 9.330 12.284 -11.309 1.00 89.19 100 ASP A N 1
ATOM 760 C CA . ASP A 1 100 ? 9.760 11.912 -9.957 1.00 89.19 100 ASP A CA 1
ATOM 761 C C . ASP A 1 100 ? 9.197 12.865 -8.887 1.00 89.19 100 ASP A C 1
ATOM 763 O O . ASP A 1 100 ? 8.804 12.410 -7.812 1.00 89.19 100 ASP A O 1
ATOM 767 N N . VAL A 1 101 ? 9.063 14.165 -9.186 1.00 87.75 101 VAL A N 1
ATOM 768 C CA . VAL A 1 101 ? 8.389 15.137 -8.304 1.00 87.75 101 VAL A CA 1
ATOM 769 C C . VAL A 1 101 ? 6.924 14.756 -8.086 1.00 87.75 101 VAL A C 1
ATOM 771 O O . VAL A 1 101 ? 6.483 14.681 -6.939 1.00 87.75 101 VAL A O 1
ATOM 774 N N . PHE A 1 102 ? 6.171 14.457 -9.151 1.00 85.94 102 PHE A N 1
ATOM 775 C CA . PHE A 1 102 ? 4.782 14.003 -9.016 1.00 85.94 102 PHE A CA 1
ATOM 776 C C . PHE A 1 102 ? 4.680 12.690 -8.243 1.00 85.94 102 PHE A C 1
ATOM 778 O O . PHE A 1 102 ? 3.773 12.533 -7.431 1.00 85.94 102 PHE A O 1
ATOM 785 N N . ALA A 1 103 ? 5.622 11.770 -8.443 1.00 87.81 103 ALA A N 1
ATOM 786 C CA . ALA A 1 103 ? 5.665 10.519 -7.701 1.00 87.81 103 ALA A CA 1
ATOM 787 C C . ALA A 1 103 ? 5.868 10.742 -6.188 1.00 87.81 103 ALA A C 1
ATOM 789 O O . ALA A 1 103 ? 5.246 10.063 -5.371 1.00 87.81 103 ALA A O 1
ATOM 790 N N . ILE A 1 104 ? 6.689 11.719 -5.796 1.00 89.25 104 ILE A N 1
ATOM 791 C CA . ILE A 1 104 ? 6.861 12.094 -4.387 1.00 89.25 104 ILE A CA 1
ATOM 792 C C . ILE A 1 104 ? 5.594 12.766 -3.842 1.00 89.25 104 ILE A C 1
ATOM 794 O O . ILE A 1 104 ? 5.095 12.352 -2.799 1.00 89.25 104 ILE A O 1
ATOM 798 N N . ILE A 1 105 ? 5.040 13.755 -4.555 1.00 86.56 105 ILE A N 1
ATOM 799 C CA . ILE A 1 105 ? 3.835 14.489 -4.129 1.00 86.56 105 ILE A CA 1
ATOM 800 C C . ILE A 1 105 ? 2.656 13.534 -3.943 1.00 86.56 105 ILE A C 1
ATOM 802 O O . ILE A 1 105 ? 1.984 13.570 -2.914 1.00 86.56 105 ILE A O 1
ATOM 806 N N . VAL A 1 106 ? 2.418 12.652 -4.914 1.00 86.25 106 VAL A N 1
ATOM 807 C CA . VAL A 1 106 ? 1.291 11.723 -4.853 1.00 86.25 106 VAL A CA 1
ATOM 808 C C . VAL A 1 106 ? 1.4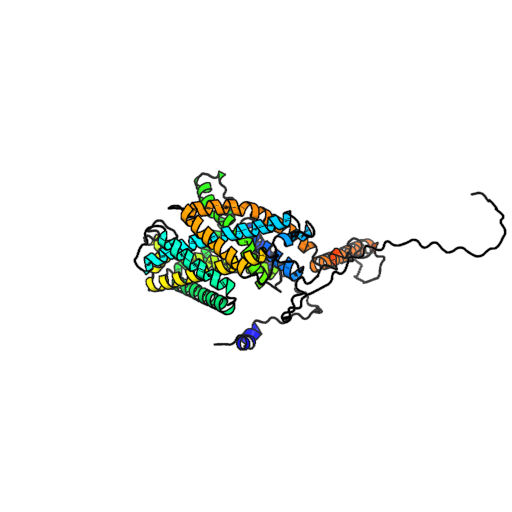59 10.729 -3.699 1.00 86.25 106 VAL A C 1
ATOM 810 O O . VAL A 1 106 ? 0.503 10.470 -2.977 1.00 86.25 106 VAL A O 1
ATOM 813 N N . THR A 1 107 ? 2.686 10.256 -3.447 1.00 89.25 107 THR A N 1
ATOM 814 C CA . THR A 1 107 ? 2.994 9.385 -2.302 1.00 89.25 107 THR A CA 1
ATOM 815 C C . THR A 1 107 ? 2.740 10.103 -0.977 1.00 89.25 107 THR A C 1
ATOM 817 O O . THR A 1 107 ? 2.181 9.513 -0.051 1.00 89.25 107 THR A O 1
ATOM 820 N N . LEU A 1 108 ? 3.128 11.377 -0.884 1.00 88.56 108 LEU A N 1
ATOM 821 C CA . LEU A 1 108 ? 2.974 12.199 0.312 1.00 88.56 108 LEU A CA 1
ATOM 822 C C . LEU A 1 108 ? 1.500 12.387 0.682 1.00 88.56 108 LEU A C 1
ATOM 824 O O . LEU A 1 108 ? 1.109 12.040 1.794 1.00 8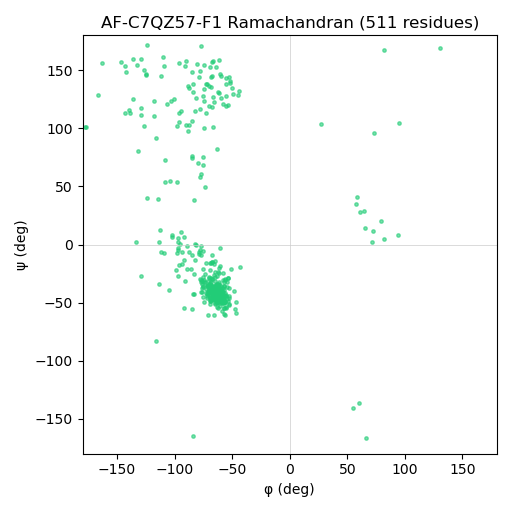8.56 108 LEU A O 1
ATOM 828 N N . PHE A 1 109 ? 0.677 12.875 -0.252 1.00 85.19 109 PHE A N 1
ATOM 829 C CA . PHE A 1 109 ? -0.762 13.054 -0.025 1.00 85.19 109 PHE A CA 1
ATOM 830 C C . PHE A 1 109 ? -1.475 11.714 0.169 1.00 85.19 109 PHE A C 1
ATOM 832 O O . PHE A 1 109 ? -2.279 11.573 1.090 1.00 85.19 109 PHE A O 1
ATOM 839 N N . GLY A 1 110 ? -1.120 10.711 -0.639 1.00 86.44 110 GLY A N 1
ATOM 840 C CA . GLY A 1 110 ? -1.643 9.353 -0.542 1.00 86.44 110 GLY A CA 1
ATOM 841 C C . GLY A 1 110 ? -1.455 8.740 0.842 1.00 86.44 110 GLY A C 1
ATOM 842 O O . GLY A 1 110 ? -2.378 8.150 1.401 1.00 86.44 110 GLY A O 1
ATOM 843 N N . THR A 1 111 ? -0.263 8.910 1.412 1.00 90.25 111 THR A N 1
ATOM 844 C CA . THR A 1 111 ? 0.058 8.414 2.753 1.00 90.25 111 THR A CA 1
ATOM 845 C C . THR A 1 111 ? -0.596 9.286 3.825 1.00 90.25 111 THR A C 1
ATOM 847 O O . THR A 1 111 ? -1.209 8.748 4.741 1.00 90.25 111 THR A O 1
ATOM 850 N N . ALA A 1 112 ? -0.529 10.617 3.703 1.00 88.25 112 ALA A N 1
ATOM 851 C CA . ALA A 1 112 ? -1.091 11.547 4.686 1.00 88.25 112 ALA A CA 1
ATOM 852 C C . ALA A 1 112 ? -2.593 11.331 4.909 1.00 88.25 112 ALA A C 1
ATOM 854 O O . ALA A 1 112 ? -3.055 11.377 6.046 1.00 88.25 112 ALA A O 1
ATOM 855 N N . ILE A 1 113 ? -3.344 11.046 3.842 1.00 86.56 113 ILE A N 1
ATOM 856 C CA . ILE A 1 113 ? -4.782 10.770 3.921 1.00 86.56 113 ILE A CA 1
ATOM 857 C C . ILE A 1 113 ? -5.053 9.473 4.689 1.00 86.56 113 ILE A C 1
ATOM 859 O O . ILE A 1 113 ? -5.889 9.463 5.590 1.00 86.56 113 ILE A O 1
ATOM 863 N N . SER A 1 114 ? -4.313 8.396 4.403 1.00 87.50 114 SER A N 1
ATOM 864 C CA . SER A 1 114 ? -4.437 7.141 5.156 1.00 87.50 114 SER A CA 1
ATOM 865 C C . SER A 1 114 ? -4.064 7.305 6.630 1.00 87.50 114 SER A C 1
ATOM 867 O O . SER A 1 114 ? -4.713 6.719 7.491 1.00 87.50 114 SER A O 1
ATOM 869 N N . LEU A 1 115 ? -3.050 8.123 6.933 1.00 89.56 115 LEU A N 1
ATOM 870 C CA . LEU A 1 115 ? -2.699 8.466 8.311 1.00 89.56 115 LEU A CA 1
ATOM 871 C C . LEU A 1 115 ? -3.802 9.291 8.985 1.00 89.56 115 LEU A C 1
ATOM 873 O O . LEU A 1 115 ? -4.125 9.031 10.137 1.00 89.56 115 LEU A O 1
ATOM 877 N N . GLY A 1 116 ? -4.429 10.234 8.279 1.00 88.06 116 GLY A N 1
ATOM 878 C CA . GLY A 1 116 ? -5.578 10.985 8.790 1.00 88.06 116 GLY A CA 1
ATOM 879 C C . GLY A 1 116 ? -6.735 10.067 9.200 1.00 88.06 116 GLY A C 1
ATOM 880 O O . GLY A 1 116 ? -7.195 10.141 10.337 1.00 88.06 116 GLY A O 1
ATOM 881 N N . ILE A 1 117 ? -7.130 9.139 8.321 1.00 85.81 117 ILE A N 1
ATOM 882 C CA . ILE A 1 117 ? -8.163 8.125 8.614 1.00 85.81 117 ILE A CA 1
ATOM 883 C C . ILE A 1 117 ? -7.738 7.245 9.800 1.00 85.81 117 ILE A C 1
ATOM 885 O O . ILE A 1 117 ? -8.520 7.003 10.716 1.00 85.81 117 ILE A O 1
ATOM 889 N N . GLY A 1 118 ? -6.473 6.816 9.838 1.00 90.19 118 GLY A N 1
ATOM 890 C CA . GLY A 1 118 ? -5.936 6.042 10.958 1.00 90.19 118 GLY A CA 1
ATOM 891 C C . GLY A 1 118 ? -5.971 6.797 12.291 1.00 90.19 118 GLY A C 1
ATOM 892 O O . GLY A 1 118 ? -6.241 6.193 13.323 1.00 90.19 118 GLY A O 1
ATOM 893 N N . ALA A 1 119 ? -5.739 8.112 12.290 1.00 90.81 119 ALA A N 1
ATOM 894 C CA . ALA A 1 119 ? -5.815 8.939 13.493 1.00 90.81 119 ALA A CA 1
ATOM 895 C C . ALA A 1 119 ? -7.252 9.071 14.016 1.00 90.81 119 ALA A C 1
ATOM 897 O O . ALA A 1 119 ? -7.459 8.956 15.224 1.00 90.81 119 ALA A O 1
ATOM 898 N N . LEU A 1 120 ? -8.234 9.236 13.119 1.00 88.94 120 LEU A N 1
ATOM 899 C CA . LEU A 1 120 ? -9.657 9.200 13.476 1.00 88.94 120 LEU A CA 1
ATOM 900 C C . LEU A 1 120 ? -10.027 7.841 14.088 1.00 88.94 120 LEU A C 1
ATOM 902 O O . LEU A 1 120 ? -10.630 7.783 15.155 1.00 88.94 120 LEU A O 1
ATOM 906 N N . GLN A 1 121 ? -9.550 6.744 13.496 1.00 91.56 121 GLN A N 1
ATOM 907 C CA . GLN A 1 121 ? -9.772 5.404 14.037 1.00 91.56 121 GLN A CA 1
ATOM 908 C C . GLN A 1 121 ? -9.118 5.193 15.413 1.00 91.56 121 GLN A C 1
ATOM 910 O O . GLN A 1 121 ? -9.699 4.548 16.286 1.00 91.56 121 GLN A O 1
ATOM 915 N N . ILE A 1 122 ? -7.932 5.760 15.648 1.00 93.06 122 ILE A N 1
ATOM 916 C CA . ILE A 1 122 ? -7.281 5.740 16.966 1.00 93.06 122 ILE A CA 1
ATOM 917 C C . ILE A 1 122 ? -8.097 6.535 17.993 1.00 93.06 122 ILE A C 1
ATOM 919 O O . ILE A 1 122 ? -8.208 6.090 19.132 1.00 93.06 122 ILE A O 1
ATOM 923 N N . GLN A 1 123 ? -8.686 7.673 17.614 1.00 91.31 123 GLN A N 1
ATOM 924 C CA . GLN A 1 123 ? -9.566 8.440 18.499 1.00 91.31 123 GLN A CA 1
ATOM 925 C C . GLN A 1 123 ? -10.812 7.642 18.886 1.00 91.31 123 GLN A C 1
ATOM 927 O O . GLN A 1 123 ? -11.084 7.517 20.079 1.00 91.31 123 GLN A O 1
ATOM 932 N N . SER A 1 124 ? -11.515 7.045 17.920 1.00 89.94 124 SER A N 1
ATOM 933 C CA . SER A 1 124 ? -12.691 6.209 18.199 1.00 89.94 124 SER A CA 1
ATOM 934 C C . SER A 1 124 ? -12.345 5.037 19.124 1.00 89.94 124 SER A C 1
ATOM 936 O O . SER A 1 124 ? -13.037 4.786 20.111 1.00 89.94 124 SER A O 1
ATOM 938 N N . GLY A 1 125 ? -11.221 4.361 18.863 1.00 91.69 125 GLY A N 1
ATOM 939 C CA . GLY A 1 125 ? -10.726 3.283 19.719 1.00 91.69 125 GLY A CA 1
ATOM 940 C C . GLY A 1 125 ? -10.375 3.750 21.128 1.00 91.69 125 GLY A C 1
ATOM 941 O O . GLY A 1 125 ? -10.732 3.096 22.107 1.00 91.69 125 GLY A O 1
ATOM 942 N N . PHE A 1 126 ? -9.720 4.906 21.250 1.00 93.25 126 PHE A N 1
ATOM 943 C CA . PHE A 1 126 ? -9.393 5.500 22.541 1.00 93.25 126 PHE A CA 1
ATOM 944 C C . PHE A 1 126 ? -10.652 5.827 23.343 1.00 93.25 126 PHE A C 1
ATOM 946 O O . PHE A 1 126 ? -10.706 5.508 24.531 1.00 93.25 126 PHE A O 1
ATOM 953 N N . THR A 1 127 ? -11.671 6.408 22.712 1.00 90.56 127 THR A N 1
ATOM 954 C CA . THR A 1 127 ? -12.938 6.727 23.376 1.00 90.56 127 THR A CA 1
ATOM 955 C C . THR A 1 127 ? -13.637 5.482 23.900 1.00 90.56 127 THR A C 1
ATOM 957 O O . THR A 1 127 ? -14.047 5.461 25.058 1.00 90.56 127 THR A O 1
ATOM 960 N N . LEU A 1 128 ? -13.684 4.410 23.111 1.00 87.69 128 LEU A N 1
ATOM 961 C CA . LEU A 1 128 ? -14.312 3.160 23.538 1.00 87.69 128 LEU A CA 1
ATOM 962 C C . LEU A 1 128 ? -13.525 2.427 24.630 1.00 87.69 128 LEU A C 1
ATOM 964 O O . LEU A 1 128 ? -14.123 1.859 25.539 1.00 87.69 128 LEU A O 1
ATOM 968 N N . VAL A 1 129 ? -12.191 2.453 24.581 1.00 90.00 129 VAL A N 1
ATOM 969 C CA . VAL A 1 129 ? -11.341 1.774 25.574 1.00 90.00 129 VAL A CA 1
ATOM 970 C C . VAL A 1 129 ? -11.258 2.546 26.892 1.00 90.00 129 VAL A C 1
ATOM 972 O O . VAL A 1 129 ? -11.255 1.937 27.960 1.00 90.00 129 VAL A O 1
ATOM 975 N N . SER A 1 130 ? -11.144 3.874 26.831 1.00 90.38 130 SER A N 1
ATOM 976 C CA . SER A 1 130 ? -10.966 4.720 28.020 1.00 90.38 130 SER A CA 1
ATOM 977 C C . SER A 1 130 ? -12.283 5.179 28.646 1.00 90.38 130 SER A C 1
ATOM 979 O O . SER A 1 130 ? -12.291 5.579 29.808 1.00 90.38 130 SER A O 1
ATOM 981 N N . GLY A 1 131 ? -13.380 5.163 27.882 1.00 86.88 131 GLY A N 1
ATOM 982 C CA . GLY A 1 131 ? -14.651 5.782 28.260 1.00 86.88 131 GLY A CA 1
ATOM 983 C C . GLY A 1 131 ? -14.633 7.316 28.228 1.00 86.88 131 GLY A C 1
ATOM 984 O O . GLY A 1 131 ? -15.631 7.938 28.581 1.00 86.88 131 GLY A O 1
ATOM 985 N N . PHE A 1 132 ? -13.519 7.939 27.825 1.00 89.50 132 PHE A N 1
ATOM 986 C CA . PHE A 1 132 ? -13.389 9.388 27.702 1.00 89.50 132 PHE A CA 1
ATOM 987 C C . PHE A 1 132 ? -13.536 9.812 26.240 1.00 89.50 132 PHE A C 1
ATOM 989 O O . PHE A 1 132 ? -12.780 9.361 25.380 1.00 89.50 132 PHE A O 1
ATOM 996 N N . SER A 1 133 ? -14.467 10.723 25.968 1.00 85.56 133 SER A N 1
ATOM 997 C CA . SER A 1 133 ? -14.678 11.311 24.642 1.00 85.56 133 SER A CA 1
ATOM 998 C C . SER A 1 133 ? -13.933 12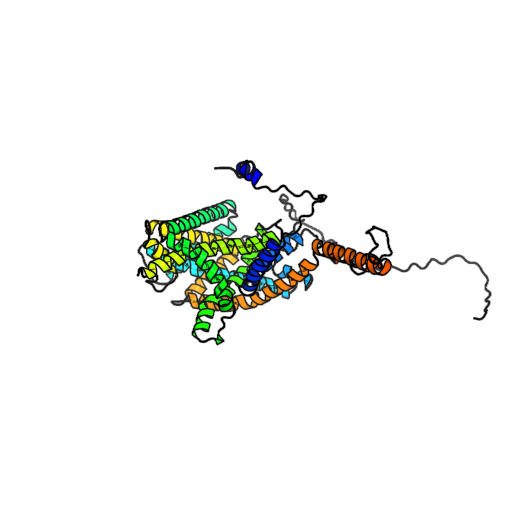.642 24.546 1.00 85.56 133 SER A C 1
ATOM 1000 O O . SER A 1 133 ? -14.378 13.619 25.148 1.00 85.56 133 SER A O 1
ATOM 1002 N N . PRO A 1 134 ? -12.795 12.721 23.830 1.00 82.19 134 PRO A N 1
ATOM 1003 C CA . PRO A 1 134 ? -12.081 13.977 23.685 1.00 82.19 134 PRO A CA 1
ATOM 1004 C C . PRO A 1 134 ? -12.902 14.971 22.867 1.00 82.19 134 PRO A C 1
ATOM 1006 O O . PRO A 1 134 ? -13.299 14.672 21.742 1.00 82.19 134 PRO A O 1
ATOM 1009 N N . GLU A 1 135 ? -13.108 16.165 23.415 1.00 78.62 135 GLU A N 1
ATOM 1010 C CA . GLU A 1 135 ? -13.762 17.259 22.703 1.00 78.62 135 GLU A CA 1
ATOM 1011 C C . GLU A 1 135 ? -12.765 18.030 21.825 1.00 78.62 135 GLU A C 1
ATOM 1013 O O . GLU A 1 135 ? -11.636 18.339 22.226 1.00 78.62 135 GLU A O 1
ATOM 1018 N N . GLY A 1 136 ? -13.202 18.373 20.612 1.00 81.19 136 GLY A N 1
ATOM 1019 C CA . GLY A 1 136 ? -12.411 19.130 19.647 1.00 81.19 136 GLY A CA 1
ATOM 1020 C C . GLY A 1 136 ? -11.181 18.386 19.112 1.00 81.19 136 GLY A C 1
ATOM 1021 O O . GLY A 1 136 ? -11.007 17.180 19.268 1.00 81.19 136 GLY A O 1
ATOM 1022 N N . ASN A 1 137 ? -10.288 19.133 18.460 1.00 85.56 137 ASN A N 1
ATOM 1023 C CA . ASN A 1 137 ? -9.181 18.549 17.691 1.00 85.56 137 ASN A CA 1
ATOM 1024 C C . ASN A 1 137 ? -7.902 18.308 18.511 1.00 85.56 137 ASN A C 1
ATOM 1026 O O . ASN A 1 137 ? -6.912 17.818 17.969 1.00 85.56 137 ASN A O 1
ATOM 1030 N N . MET A 1 138 ? -7.886 18.652 19.804 1.00 89.25 138 MET A N 1
ATOM 1031 C CA . MET A 1 138 ? -6.664 18.621 20.620 1.00 89.25 138 MET A CA 1
ATOM 1032 C C . MET A 1 138 ? -6.093 17.206 20.754 1.00 89.25 138 MET A C 1
ATOM 1034 O O . MET A 1 138 ? -4.882 17.013 20.650 1.00 89.25 138 MET A O 1
ATOM 1038 N N . PHE A 1 139 ? -6.969 16.212 20.928 1.00 90.25 139 PHE A N 1
ATOM 1039 C CA . PHE A 1 139 ? -6.559 14.812 20.984 1.00 90.25 139 PHE A CA 1
ATOM 1040 C C . PHE A 1 139 ? -5.917 14.362 19.672 1.00 90.25 139 PHE A C 1
ATOM 1042 O O . PHE A 1 139 ? -4.827 13.801 19.694 1.00 90.25 139 PHE A O 1
ATOM 1049 N N . LEU A 1 140 ? -6.549 14.653 18.531 1.00 90.25 140 LEU A N 1
ATOM 1050 C CA . LEU A 1 140 ? -6.036 14.271 17.214 1.00 90.25 140 LEU A CA 1
ATOM 1051 C C . LEU A 1 140 ? -4.695 14.940 16.905 1.00 90.25 140 LEU A C 1
ATOM 1053 O O . LEU A 1 140 ? -3.775 14.268 16.446 1.00 90.25 140 LEU A O 1
ATOM 1057 N N . ILE A 1 141 ? -4.555 16.235 17.211 1.00 91.94 141 ILE A N 1
ATOM 1058 C CA . ILE A 1 141 ? -3.289 16.967 17.056 1.00 91.94 141 ILE A CA 1
ATOM 1059 C C . ILE A 1 141 ? -2.200 16.328 17.928 1.00 91.94 141 ILE A C 1
ATOM 1061 O O . ILE A 1 141 ? -1.102 16.059 17.441 1.00 91.94 141 ILE A O 1
ATOM 1065 N N . GLY A 1 142 ? -2.498 16.046 19.200 1.00 93.44 142 GLY A N 1
ATOM 1066 C CA . GLY A 1 142 ? -1.559 15.404 20.120 1.00 93.44 142 GLY A CA 1
ATOM 1067 C C . GLY A 1 142 ? -1.162 13.996 19.670 1.00 93.44 142 GLY A C 1
ATOM 1068 O O . GLY A 1 142 ? 0.025 13.673 19.620 1.00 93.44 142 GLY A O 1
ATOM 1069 N N . ALA A 1 143 ? -2.138 13.176 19.276 1.00 92.44 143 ALA A N 1
ATOM 1070 C CA . ALA A 1 143 ? -1.916 11.825 18.776 1.00 92.44 143 ALA A CA 1
ATOM 1071 C C . ALA A 1 143 ? -1.047 11.836 17.512 1.00 92.44 143 ALA A C 1
ATOM 1073 O O . ALA A 1 143 ? -0.047 11.121 17.453 1.00 92.44 143 ALA A O 1
ATOM 1074 N N . LEU A 1 144 ? -1.356 12.691 16.532 1.00 93.62 144 LEU A N 1
ATOM 1075 C CA . LEU A 1 144 ? -0.559 12.831 15.313 1.00 93.62 144 LEU A CA 1
ATOM 1076 C C . LEU A 1 144 ? 0.853 13.340 15.600 1.00 93.62 144 LEU A C 1
ATOM 1078 O O . LEU A 1 144 ? 1.798 12.824 15.008 1.00 93.62 144 LEU A O 1
ATOM 1082 N N . ALA A 1 145 ? 1.036 14.288 16.521 1.00 95.25 145 ALA A N 1
ATOM 1083 C CA . ALA A 1 145 ? 2.363 14.763 16.912 1.00 95.25 145 ALA A CA 1
ATOM 1084 C C . ALA A 1 145 ? 3.212 13.643 17.543 1.00 95.25 145 ALA A C 1
ATOM 1086 O O . ALA A 1 145 ? 4.386 13.471 17.191 1.00 95.25 145 ALA A O 1
ATOM 1087 N N . VAL A 1 146 ? 2.614 12.836 18.427 1.00 95.50 146 VAL A N 1
ATOM 1088 C CA . VAL A 1 146 ? 3.274 11.677 19.047 1.00 95.50 146 VAL A CA 1
ATOM 1089 C C . VAL A 1 146 ? 3.606 10.619 17.997 1.00 95.50 146 VAL A C 1
ATOM 1091 O O . VAL A 1 146 ? 4.760 10.207 17.893 1.00 95.50 146 VAL A O 1
ATOM 1094 N N . LEU A 1 147 ? 2.636 10.216 17.174 1.00 94.81 147 LEU A N 1
ATOM 1095 C CA . LEU A 1 147 ? 2.838 9.218 16.121 1.00 94.81 147 LEU A CA 1
ATOM 1096 C C . LEU A 1 147 ? 3.893 9.676 15.109 1.00 94.81 147 LEU A C 1
ATOM 1098 O O . LEU A 1 147 ? 4.751 8.882 14.728 1.00 94.81 147 LEU A O 1
ATOM 1102 N N . THR A 1 148 ? 3.884 10.962 14.746 1.00 95.19 148 THR A N 1
ATOM 1103 C CA . THR A 1 148 ? 4.891 11.586 13.876 1.00 95.19 148 THR A CA 1
ATOM 1104 C C . THR A 1 148 ? 6.282 11.490 14.465 1.00 95.19 148 THR A C 1
ATOM 1106 O O . THR A 1 148 ? 7.212 11.026 13.806 1.00 95.19 148 THR A O 1
ATOM 1109 N N . SER A 1 149 ? 6.421 11.837 15.741 1.00 94.75 149 SER A N 1
ATOM 1110 C CA . SER A 1 149 ? 7.692 11.716 16.449 1.00 94.75 149 SER A CA 1
ATOM 1111 C C . SER A 1 149 ? 8.183 10.263 16.482 1.00 94.75 149 SER A C 1
ATOM 1113 O O . SER A 1 149 ? 9.357 9.999 16.214 1.00 94.75 149 SER A O 1
ATOM 1115 N N . LEU A 1 150 ? 7.282 9.309 16.746 1.00 92.69 150 LEU A N 1
ATOM 1116 C CA . LEU A 1 150 ? 7.602 7.883 16.817 1.00 92.69 150 LEU A CA 1
ATOM 1117 C C . LEU A 1 150 ? 8.045 7.308 15.468 1.00 92.69 150 LEU A C 1
ATOM 1119 O O . LEU A 1 150 ? 9.070 6.625 15.411 1.00 92.69 150 LEU A O 1
ATOM 1123 N N . PHE A 1 151 ? 7.321 7.577 14.377 1.00 90.88 151 PHE A N 1
ATOM 1124 C CA . PHE A 1 151 ? 7.700 7.020 13.077 1.00 90.88 151 PHE A CA 1
ATOM 1125 C C . PHE A 1 151 ? 8.940 7.701 12.492 1.00 90.88 151 PHE A C 1
ATOM 1127 O O . PHE A 1 151 ? 9.738 7.027 11.844 1.00 90.88 151 PHE A O 1
ATOM 1134 N N . ILE A 1 152 ? 9.169 8.996 12.753 1.00 92.81 152 ILE A N 1
ATOM 1135 C CA . ILE A 1 152 ? 10.419 9.663 12.355 1.00 92.81 152 ILE A CA 1
ATOM 1136 C C . ILE A 1 152 ? 11.592 9.038 13.102 1.00 92.81 152 ILE A C 1
ATOM 1138 O O . ILE A 1 152 ? 12.595 8.687 12.478 1.00 92.81 152 ILE A O 1
ATOM 1142 N N . ALA A 1 153 ? 11.459 8.856 14.422 1.00 90.88 153 ALA A N 1
ATOM 1143 C CA . ALA A 1 153 ? 12.468 8.178 15.225 1.00 90.88 153 ALA A CA 1
ATOM 1144 C C . ALA A 1 153 ? 12.746 6.770 14.676 1.00 90.88 153 ALA A C 1
ATOM 1146 O O . ALA A 1 153 ? 13.909 6.407 14.496 1.00 90.88 153 ALA A O 1
ATOM 1147 N N . SER A 1 154 ? 11.700 6.016 14.319 1.00 88.81 154 SER A N 1
ATOM 1148 C CA . SER A 1 154 ? 11.820 4.711 13.658 1.00 88.81 154 SER A CA 1
ATOM 1149 C C . SER A 1 154 ? 12.644 4.803 12.367 1.00 88.81 154 SER A C 1
ATOM 1151 O O . SER A 1 154 ? 13.687 4.147 12.262 1.00 88.81 154 SER A O 1
ATOM 1153 N N . ALA A 1 155 ? 12.270 5.707 11.459 1.00 86.31 155 ALA A N 1
ATOM 1154 C CA . ALA A 1 155 ? 12.881 5.858 10.141 1.00 86.31 155 ALA A CA 1
ATOM 1155 C C . ALA A 1 155 ? 14.372 6.228 10.183 1.00 86.31 155 ALA A C 1
ATOM 1157 O O . ALA A 1 155 ? 15.156 5.788 9.337 1.00 86.31 155 ALA A O 1
ATOM 1158 N N . VAL A 1 156 ? 14.800 7.011 11.180 1.00 87.88 156 VAL A N 1
ATOM 1159 C CA . VAL A 1 156 ? 16.200 7.467 11.300 1.00 87.88 156 VAL A CA 1
ATOM 1160 C C . VAL A 1 156 ? 17.063 6.623 12.230 1.00 87.88 156 VAL A C 1
ATOM 1162 O O . VAL A 1 156 ? 18.297 6.707 12.165 1.00 87.88 156 VAL A O 1
ATOM 1165 N N . SER A 1 157 ? 16.444 5.824 13.102 1.00 81.81 157 SER A N 1
ATOM 1166 C CA . SER A 1 157 ? 17.153 4.981 14.070 1.00 81.81 157 SER A CA 1
ATOM 1167 C C . SER A 1 157 ? 17.988 3.891 13.394 1.00 81.81 157 SER A C 1
ATOM 1169 O O . SER A 1 157 ? 18.952 3.396 13.973 1.00 81.81 157 SER A O 1
ATOM 1171 N N . GLY A 1 158 ? 17.638 3.504 12.161 1.00 67.69 158 GLY A N 1
ATOM 1172 C CA . GLY A 1 158 ? 18.286 2.392 11.467 1.00 67.69 158 GLY A CA 1
ATOM 1173 C C . GLY A 1 158 ? 18.035 1.039 12.143 1.00 67.69 158 GLY A C 1
ATOM 1174 O O . GLY A 1 158 ? 18.698 0.056 11.804 1.00 67.69 158 GLY A O 1
ATOM 1175 N N . VAL A 1 159 ? 17.069 0.956 13.068 1.00 67.88 159 VAL A N 1
ATOM 1176 C CA . VAL A 1 159 ? 16.710 -0.251 13.825 1.00 67.88 159 VAL A CA 1
ATOM 1177 C C . VAL A 1 159 ? 15.878 -1.185 12.936 1.00 67.88 159 VAL A C 1
ATOM 1179 O O . VAL A 1 159 ? 14.743 -1.556 13.226 1.00 67.88 159 VAL A O 1
ATOM 1182 N N . LYS A 1 160 ? 16.481 -1.631 11.825 1.00 69.56 160 LYS A N 1
ATOM 1183 C CA . LYS A 1 160 ? 15.875 -2.550 10.846 1.00 69.56 160 LYS A CA 1
ATOM 1184 C C . LYS A 1 160 ? 15.363 -3.834 11.513 1.00 69.56 160 LYS A C 1
ATOM 1186 O O . LYS A 1 160 ? 14.361 -4.399 11.086 1.00 69.56 160 LYS A O 1
ATOM 1191 N N . LYS A 1 161 ? 16.033 -4.294 12.581 1.00 66.88 161 LYS A N 1
ATOM 1192 C CA . LYS A 1 161 ? 15.610 -5.462 13.374 1.00 66.88 161 LYS A CA 1
ATOM 1193 C C . LYS A 1 161 ? 14.343 -5.193 14.195 1.00 66.88 161 LYS A C 1
ATOM 1195 O O . LYS A 1 161 ? 13.476 -6.059 14.228 1.00 66.88 161 LYS A O 1
ATOM 1200 N N . GLY A 1 162 ? 14.226 -4.022 14.822 1.00 69.44 162 GLY A N 1
ATOM 1201 C CA . GLY A 1 162 ? 13.061 -3.658 15.638 1.00 69.44 162 GLY A CA 1
ATOM 1202 C C . GLY A 1 162 ? 11.828 -3.393 14.784 1.00 69.44 162 GLY A C 1
ATOM 1203 O O . GLY A 1 162 ? 10.785 -3.965 15.066 1.00 69.44 162 GLY A O 1
ATOM 1204 N N . ILE A 1 163 ? 11.966 -2.662 13.673 1.00 73.06 163 ILE A N 1
ATOM 1205 C CA . ILE A 1 163 ? 10.864 -2.443 12.716 1.00 73.06 163 ILE A CA 1
ATOM 1206 C C . ILE A 1 163 ? 10.342 -3.778 12.181 1.00 73.06 163 ILE A C 1
ATOM 1208 O O . ILE A 1 163 ? 9.137 -4.022 12.150 1.00 73.06 163 ILE A O 1
ATOM 1212 N N . ARG A 1 164 ? 11.251 -4.693 11.818 1.00 77.69 164 ARG A N 1
ATOM 1213 C CA . ARG A 1 164 ? 10.872 -6.039 11.376 1.00 77.69 164 ARG A CA 1
ATOM 1214 C C . ARG A 1 164 ? 10.159 -6.829 12.475 1.00 77.69 164 ARG A C 1
ATOM 1216 O O . ARG A 1 164 ? 9.214 -7.550 12.174 1.00 77.69 164 ARG A O 1
ATOM 1223 N N . ALA A 1 165 ? 10.599 -6.711 13.727 1.00 80.69 165 ALA A N 1
ATOM 1224 C CA . ALA A 1 165 ? 9.934 -7.353 14.856 1.00 80.69 165 ALA A CA 1
ATOM 1225 C C . ALA A 1 165 ? 8.531 -6.772 15.088 1.00 80.69 165 ALA A C 1
ATOM 1227 O O . ALA A 1 165 ? 7.588 -7.551 15.178 1.00 80.69 165 ALA A O 1
ATOM 1228 N N . LEU A 1 166 ? 8.378 -5.442 15.097 1.00 83.56 166 LEU A N 1
ATOM 1229 C CA . LEU A 1 166 ? 7.079 -4.770 15.209 1.00 83.56 166 LEU A CA 1
ATOM 1230 C C . LEU A 1 166 ? 6.133 -5.204 14.086 1.00 83.56 166 LEU A C 1
ATOM 1232 O O . LEU A 1 166 ? 5.005 -5.590 14.364 1.00 83.56 166 LEU A O 1
ATOM 1236 N N . SER A 1 167 ? 6.601 -5.214 12.836 1.00 84.94 167 SER A N 1
ATOM 1237 C CA . SER A 1 167 ? 5.800 -5.649 11.686 1.00 84.94 167 SER A CA 1
ATOM 1238 C C . SER A 1 167 ? 5.369 -7.119 11.799 1.00 84.94 167 SER A C 1
ATOM 1240 O O . SER A 1 167 ? 4.201 -7.432 11.583 1.00 84.94 167 SER A O 1
ATOM 1242 N N . ASN A 1 168 ? 6.266 -8.020 12.219 1.00 89.19 168 ASN A N 1
ATOM 1243 C CA . ASN A 1 168 ? 5.933 -9.433 12.430 1.00 89.19 168 ASN A CA 1
ATOM 1244 C C . ASN A 1 168 ? 4.942 -9.642 13.585 1.00 89.19 168 ASN A C 1
ATOM 1246 O O . ASN A 1 168 ? 4.023 -10.448 13.456 1.00 89.19 168 ASN A O 1
ATOM 1250 N N . ILE A 1 169 ? 5.126 -8.930 14.703 1.00 91.81 169 ILE A N 1
ATOM 1251 C CA . ILE A 1 169 ? 4.185 -8.947 15.831 1.00 91.81 169 ILE A CA 1
ATOM 1252 C C . ILE A 1 169 ? 2.821 -8.471 15.343 1.00 91.81 169 ILE A C 1
ATOM 1254 O O . ILE A 1 169 ? 1.822 -9.133 15.601 1.00 91.81 169 ILE A O 1
ATOM 1258 N N . ASN A 1 170 ? 2.785 -7.385 14.575 1.00 93.12 170 ASN A N 1
ATOM 1259 C CA . ASN A 1 170 ? 1.547 -6.825 14.061 1.00 93.12 170 ASN A CA 1
ATOM 1260 C C . ASN A 1 170 ? 0.812 -7.775 13.109 1.00 93.12 170 ASN A C 1
ATOM 1262 O O . ASN A 1 170 ? -0.402 -7.931 13.209 1.00 93.12 170 ASN A O 1
ATOM 1266 N N . MET A 1 171 ? 1.542 -8.475 12.233 1.00 92.88 171 MET A N 1
ATOM 1267 C CA . MET A 1 171 ? 0.967 -9.547 11.412 1.00 92.88 171 MET A CA 1
ATOM 1268 C C . MET A 1 171 ? 0.374 -10.661 12.281 1.00 92.88 171 MET A C 1
ATOM 1270 O O . MET A 1 171 ? -0.730 -11.125 12.012 1.00 92.88 171 MET A O 1
ATOM 1274 N N . GLY A 1 172 ? 1.067 -11.052 13.356 1.00 95.25 172 GLY A N 1
ATOM 1275 C CA . GLY A 1 172 ? 0.554 -12.013 14.333 1.00 95.25 172 GLY A CA 1
ATOM 1276 C C . GLY A 1 172 ? -0.732 -11.540 15.016 1.00 95.25 172 GLY A C 1
ATOM 1277 O O . GLY A 1 172 ? -1.695 -12.299 15.065 1.00 95.25 172 GLY A O 1
ATOM 1278 N N . LEU A 1 173 ? -0.776 -10.286 15.482 1.00 95.06 173 LEU A N 1
ATOM 1279 C CA . LEU A 1 173 ? -1.968 -9.682 16.093 1.00 95.06 173 LEU A CA 1
ATOM 1280 C C . LEU A 1 173 ? -3.141 -9.628 15.111 1.00 95.06 173 LEU A C 1
ATOM 1282 O O . LEU A 1 173 ? -4.255 -9.992 15.465 1.00 95.06 173 LEU A O 1
ATOM 1286 N N . THR A 1 174 ? -2.878 -9.227 13.870 1.00 93.19 174 THR A N 1
ATOM 1287 C CA . THR A 1 174 ? -3.887 -9.114 12.809 1.00 93.19 174 THR A CA 1
ATOM 1288 C C . THR A 1 174 ? -4.505 -10.473 12.485 1.00 93.19 174 THR A C 1
ATOM 1290 O O . THR A 1 174 ? -5.725 -10.604 12.430 1.00 93.19 174 THR A O 1
ATOM 1293 N N . ILE A 1 175 ? -3.675 -11.510 12.327 1.00 94.94 175 ILE A N 1
ATOM 1294 C CA . ILE A 1 175 ? -4.149 -12.880 12.091 1.00 94.94 175 ILE A CA 1
ATOM 1295 C C . ILE A 1 175 ? -4.909 -13.403 13.313 1.00 94.94 175 ILE A C 1
ATOM 1297 O O . ILE A 1 175 ? -5.965 -14.009 13.157 1.00 94.94 175 ILE A O 1
ATOM 1301 N N . ALA A 1 176 ? -4.407 -13.156 14.525 1.00 96.25 176 ALA A N 1
ATOM 1302 C CA . ALA A 1 176 ? -5.073 -13.576 15.753 1.00 96.25 176 ALA A CA 1
ATOM 1303 C C . ALA A 1 176 ? -6.453 -12.920 15.910 1.00 96.25 176 ALA A C 1
ATOM 1305 O O . ALA A 1 176 ? -7.411 -13.614 16.239 1.00 96.25 176 ALA A O 1
ATOM 1306 N N . LEU A 1 177 ? -6.576 -11.621 15.621 1.00 96.50 177 LEU A N 1
ATOM 1307 C CA . LEU A 1 177 ? -7.855 -10.909 15.628 1.00 96.50 177 LEU A CA 1
ATOM 1308 C C . LEU A 1 177 ? -8.805 -11.436 14.550 1.00 96.50 177 LEU A C 1
ATOM 1310 O O . LEU A 1 177 ? -9.968 -11.671 14.849 1.00 96.50 177 LEU A O 1
ATOM 1314 N N . ALA A 1 178 ? -8.325 -11.689 13.330 1.00 95.38 178 ALA A N 1
ATOM 1315 C CA . ALA A 1 178 ? -9.158 -12.259 12.271 1.00 95.38 178 ALA A CA 1
ATOM 1316 C C . ALA A 1 178 ? -9.670 -13.667 12.632 1.00 95.38 178 ALA A C 1
ATOM 1318 O O . ALA A 1 178 ? -10.843 -13.969 12.430 1.00 95.38 178 ALA A O 1
ATOM 1319 N N . LEU A 1 179 ? -8.815 -14.518 13.211 1.00 96.62 179 LEU A N 1
ATOM 1320 C CA . LEU A 1 179 ? -9.213 -15.843 13.700 1.00 96.62 179 LEU A CA 1
ATOM 1321 C C . LEU A 1 179 ? -10.192 -15.746 14.871 1.00 96.62 179 LEU A C 1
ATOM 1323 O O . LEU A 1 179 ? -11.166 -16.492 14.913 1.00 96.62 179 LEU A O 1
ATOM 1327 N N . PHE A 1 180 ? -9.958 -14.817 15.797 1.00 97.44 180 PHE A N 1
ATOM 1328 C CA . PHE A 1 180 ? -10.888 -14.536 16.882 1.00 97.44 180 PHE A CA 1
ATOM 1329 C C . PHE A 1 180 ? -12.258 -14.123 16.332 1.00 97.44 180 PHE A C 1
ATOM 1331 O O . PHE A 1 180 ? -13.251 -14.737 16.700 1.00 97.44 180 PHE A O 1
ATOM 1338 N N . MET A 1 181 ? -12.315 -13.163 15.404 1.00 95.75 181 MET A N 1
ATOM 1339 C CA . MET A 1 181 ? -13.560 -12.717 14.767 1.00 95.75 181 MET A CA 1
ATOM 1340 C C . MET A 1 181 ? -14.274 -13.860 14.040 1.00 95.75 181 MET A C 1
ATOM 1342 O O . MET A 1 181 ? -15.490 -13.982 14.134 1.00 95.75 181 MET A O 1
ATOM 1346 N N . LEU A 1 182 ? -13.529 -14.731 13.353 1.00 96.00 182 LEU A N 1
ATOM 1347 C CA . LEU A 1 182 ? -14.095 -15.891 12.668 1.00 96.00 182 LEU A CA 1
ATOM 1348 C C . LEU A 1 182 ? -14.753 -16.884 13.640 1.00 96.00 182 LEU A C 1
ATOM 1350 O O . LEU A 1 182 ? -15.797 -17.442 13.314 1.00 96.00 182 LEU A O 1
ATOM 1354 N N . ILE A 1 183 ? -14.139 -17.124 14.804 1.00 97.00 183 ILE A N 1
ATOM 1355 C CA . ILE A 1 183 ? -14.600 -18.112 15.796 1.00 97.00 183 ILE A CA 1
ATOM 1356 C C . ILE A 1 183 ? -15.683 -17.534 16.714 1.00 97.00 183 ILE A C 1
ATOM 1358 O O . ILE A 1 183 ? -16.644 -18.223 17.034 1.00 97.00 183 ILE A O 1
ATOM 1362 N N . ALA A 1 184 ? -15.505 -16.296 17.175 1.00 96.31 184 ALA A N 1
ATOM 1363 C CA . ALA A 1 184 ? -16.413 -15.632 18.103 1.00 96.31 184 ALA A CA 1
ATOM 1364 C C . ALA A 1 184 ? -17.619 -14.994 17.398 1.00 96.31 184 ALA A C 1
ATOM 1366 O O . ALA A 1 184 ? -18.656 -14.805 18.028 1.00 96.31 184 ALA A O 1
ATOM 1367 N N . GLY A 1 185 ? -17.478 -14.648 16.115 1.00 94.56 185 GLY A N 1
ATOM 1368 C CA . GLY A 1 185 ? -18.556 -14.158 15.264 1.00 94.56 185 GLY A CA 1
ATOM 1369 C C . GLY A 1 185 ? -19.391 -15.287 14.640 1.00 94.56 185 GLY A C 1
ATOM 1370 O O . GLY A 1 185 ? -19.316 -16.444 15.059 1.00 94.56 185 GLY A O 1
ATOM 1371 N N . PRO A 1 186 ? -20.192 -14.984 13.604 1.00 95.12 186 PRO A N 1
ATOM 1372 C CA . PRO A 1 186 ? -21.132 -15.933 13.012 1.00 95.12 186 PRO A CA 1
ATOM 1373 C C . PRO A 1 186 ? -20.419 -16.906 12.050 1.00 95.12 186 PRO A C 1
ATOM 1375 O O . PRO A 1 186 ? -20.596 -16.845 10.835 1.00 95.12 186 PRO A O 1
ATOM 1378 N N . THR A 1 187 ? -19.595 -17.823 12.574 1.00 96.88 187 THR A N 1
ATOM 1379 C CA . THR A 1 187 ? -18.645 -18.646 11.794 1.00 96.88 187 THR A CA 1
ATOM 1380 C C . THR A 1 187 ? -19.250 -19.286 10.543 1.00 96.88 187 THR A C 1
ATOM 1382 O O . THR A 1 187 ? -18.685 -19.171 9.458 1.00 96.88 187 THR A O 1
ATOM 1385 N N . VAL A 1 188 ? -20.408 -19.945 10.667 1.00 96.38 188 VAL A N 1
ATOM 1386 C CA . VAL A 1 188 ? -21.058 -20.637 9.538 1.00 96.38 188 VAL A CA 1
ATOM 1387 C C . VAL A 1 188 ? -21.490 -19.647 8.454 1.00 96.38 188 VAL A C 1
ATOM 1389 O O . VAL A 1 188 ? -21.307 -19.918 7.268 1.00 96.38 188 VAL A O 1
ATOM 1392 N N . PHE A 1 189 ? -22.006 -18.480 8.848 1.00 95.00 189 PHE A N 1
ATOM 1393 C CA . PHE A 1 189 ? -22.353 -17.411 7.915 1.00 95.00 189 PHE A CA 1
ATOM 1394 C C . PHE A 1 189 ? -21.113 -16.915 7.164 1.00 95.00 189 PHE A C 1
ATOM 1396 O O . PHE A 1 189 ? -21.133 -16.851 5.938 1.00 95.00 189 PHE A O 1
ATOM 1403 N N . LEU A 1 190 ? -20.005 -16.659 7.870 1.00 95.06 190 LEU A N 1
ATOM 1404 C CA . LEU A 1 190 ? -18.754 -16.189 7.260 1.00 95.06 190 LEU A CA 1
ATOM 1405 C C . LEU A 1 190 ? -18.165 -17.221 6.284 1.00 95.06 190 LEU A C 1
ATOM 1407 O O . LEU A 1 190 ? -17.736 -16.861 5.188 1.00 95.06 190 LEU A O 1
ATOM 1411 N N . LEU A 1 191 ? -18.179 -18.510 6.646 1.00 95.31 191 LEU A N 1
ATOM 1412 C CA . LEU A 1 191 ? -17.695 -19.590 5.779 1.00 95.31 191 LEU A CA 1
ATOM 1413 C C . LEU A 1 191 ? -18.535 -19.738 4.504 1.00 95.31 191 LEU A C 1
ATOM 1415 O O . LEU A 1 191 ? -17.974 -20.015 3.446 1.00 95.31 191 LEU A O 1
ATOM 1419 N N . ASN A 1 192 ? -19.849 -19.511 4.584 1.00 94.69 192 ASN A N 1
ATOM 1420 C CA . ASN A 1 192 ? -20.730 -19.485 3.414 1.00 94.69 192 ASN A CA 1
ATOM 1421 C C . ASN A 1 192 ? -20.559 -18.205 2.582 1.00 94.69 192 ASN A C 1
ATOM 1423 O O . ASN A 1 192 ? -20.690 -18.241 1.357 1.00 94.69 192 ASN A O 1
ATOM 1427 N N . LEU A 1 193 ? -20.235 -17.082 3.229 1.00 88.69 193 LEU A N 1
ATOM 1428 C CA . LEU A 1 193 ? -20.067 -15.791 2.569 1.00 88.69 193 LEU A CA 1
ATOM 1429 C C . LEU A 1 193 ? -18.853 -15.776 1.633 1.00 88.69 193 LEU A C 1
ATOM 1431 O O . LEU A 1 193 ? -18.923 -15.163 0.573 1.00 88.69 193 LEU A O 1
ATOM 1435 N N . VAL A 1 194 ? -17.758 -16.465 1.970 1.00 86.25 194 VAL A N 1
ATOM 1436 C CA . VAL A 1 194 ? -16.542 -16.506 1.132 1.00 86.25 194 VAL A CA 1
ATOM 1437 C C . VAL A 1 194 ? -16.809 -17.010 -0.301 1.00 86.25 194 VAL A C 1
ATOM 1439 O O . VAL A 1 194 ? -16.566 -16.247 -1.240 1.00 86.25 194 VAL A O 1
ATOM 1442 N N . PRO A 1 195 ? -17.313 -18.242 -0.537 1.00 89.62 195 PRO A N 1
ATOM 1443 C CA . PRO A 1 195 ? -17.593 -18.716 -1.894 1.00 89.62 195 PRO A CA 1
ATOM 1444 C C . PRO A 1 195 ? -18.702 -17.905 -2.580 1.00 89.62 195 PRO A C 1
ATOM 1446 O O . PRO A 1 195 ? -18.609 -17.656 -3.783 1.00 89.62 195 PRO A O 1
ATOM 1449 N N . ALA A 1 196 ? -19.706 -17.438 -1.828 1.00 87.75 196 ALA A N 1
ATOM 1450 C CA . ALA A 1 196 ? -20.765 -16.581 -2.360 1.00 87.75 196 ALA A CA 1
ATOM 1451 C C . ALA A 1 196 ? -20.214 -15.244 -2.884 1.00 87.75 196 ALA A C 1
ATOM 1453 O O . ALA A 1 196 ? -20.599 -14.800 -3.964 1.00 87.75 196 ALA A O 1
ATOM 1454 N N . SER A 1 197 ? -19.263 -14.643 -2.166 1.00 82.12 197 SER A N 1
ATOM 1455 C CA . SER A 1 197 ? -18.631 -13.370 -2.534 1.00 82.12 197 SER A CA 1
ATOM 1456 C C . SER A 1 197 ? -17.764 -13.517 -3.779 1.00 82.12 197 SER A C 1
ATOM 1458 O O . SER A 1 197 ? -17.783 -12.650 -4.647 1.00 82.12 197 SER A O 1
ATOM 1460 N N . VAL A 1 198 ? -17.045 -14.637 -3.912 1.00 82.38 198 VAL A N 1
ATOM 1461 C CA . VAL A 1 198 ? -16.273 -14.946 -5.125 1.00 82.38 198 VAL A CA 1
ATOM 1462 C C . VAL A 1 198 ? -17.197 -15.075 -6.333 1.00 82.38 198 VAL A C 1
ATOM 1464 O O . VAL A 1 198 ? -16.940 -14.459 -7.364 1.00 82.38 198 VAL A O 1
ATOM 1467 N N . PHE A 1 199 ? -18.278 -15.848 -6.213 1.00 88.19 199 PHE A N 1
ATOM 1468 C CA . PHE A 1 199 ? -19.235 -16.007 -7.306 1.00 88.19 199 PHE A CA 1
ATOM 1469 C C . PHE A 1 199 ? -19.890 -14.668 -7.674 1.00 88.19 199 PHE A C 1
ATOM 1471 O O . PHE A 1 199 ? -19.848 -14.273 -8.837 1.00 88.19 199 PHE A O 1
ATOM 1478 N N . SER A 1 200 ? -20.403 -13.940 -6.677 1.00 83.06 200 SER A N 1
ATOM 1479 C CA . SER A 1 200 ? -21.055 -12.639 -6.864 1.00 83.06 200 SER A CA 1
ATOM 1480 C C . SER A 1 200 ? -20.128 -11.606 -7.501 1.00 83.06 200 SER A C 1
ATOM 1482 O O . SER A 1 200 ? -20.541 -10.868 -8.391 1.00 83.06 200 SER A O 1
ATOM 1484 N N . PHE A 1 201 ? -18.853 -11.582 -7.113 1.00 81.88 201 PHE A N 1
ATOM 1485 C CA . PHE A 1 201 ? -17.873 -10.693 -7.722 1.00 81.88 201 PHE A CA 1
ATOM 1486 C C . PHE A 1 201 ? -17.764 -10.916 -9.237 1.00 81.88 201 PHE A C 1
ATOM 1488 O O . PHE A 1 201 ? -17.767 -9.949 -9.992 1.00 81.88 201 PHE A O 1
ATOM 1495 N N . PHE A 1 202 ? -17.714 -12.171 -9.700 1.00 84.56 202 PHE A N 1
ATOM 1496 C CA . PHE A 1 202 ? -17.615 -12.467 -11.132 1.00 84.56 202 PHE A CA 1
ATOM 1497 C C . PHE A 1 202 ? -18.925 -12.252 -11.892 1.00 84.56 202 PHE A C 1
ATOM 1499 O O . PHE A 1 202 ? -18.872 -11.892 -13.068 1.00 84.56 202 PHE A O 1
ATOM 1506 N N . THR A 1 203 ? -20.083 -12.443 -11.255 1.00 88.88 203 THR A N 1
ATOM 1507 C CA . THR A 1 203 ? -21.377 -12.160 -11.895 1.00 88.88 203 THR A CA 1
ATOM 1508 C C . THR A 1 203 ? -21.610 -10.661 -12.055 1.00 88.88 203 THR A C 1
ATOM 1510 O O . THR A 1 203 ? -22.030 -10.215 -13.119 1.00 88.88 203 THR A O 1
ATOM 1513 N N . GLU A 1 204 ? -21.282 -9.873 -11.030 1.00 81.94 204 GLU A N 1
ATOM 1514 C CA . GLU A 1 204 ? -21.506 -8.423 -11.005 1.00 81.94 204 GLU A CA 1
ATOM 1515 C C . GLU A 1 204 ? -20.383 -7.623 -11.673 1.00 81.94 204 GLU A C 1
ATOM 1517 O O . GLU A 1 204 ? -20.523 -6.421 -11.910 1.00 81.94 204 GLU A O 1
ATOM 1522 N N . LEU A 1 205 ? -19.276 -8.284 -12.019 1.00 80.31 205 LEU A N 1
ATOM 1523 C CA . LEU A 1 205 ? -18.085 -7.670 -12.589 1.00 80.31 205 LEU A CA 1
ATOM 1524 C C . LEU A 1 205 ? -18.421 -6.710 -13.740 1.00 80.31 205 LEU A C 1
ATOM 1526 O O . LEU A 1 205 ? -18.091 -5.531 -13.678 1.00 80.31 205 LEU A O 1
ATOM 1530 N N . GLY A 1 206 ? -19.132 -7.175 -14.770 1.00 80.75 206 GLY A N 1
ATOM 1531 C CA . GLY A 1 206 ? -19.470 -6.339 -15.930 1.00 80.75 206 GLY A CA 1
ATOM 1532 C C . GLY A 1 206 ? -20.291 -5.090 -15.576 1.00 80.75 206 GLY A C 1
ATOM 1533 O O . GLY A 1 206 ? -20.077 -4.019 -16.147 1.00 80.75 206 GLY A O 1
ATOM 1534 N N . LEU A 1 207 ? -21.189 -5.195 -14.594 1.00 81.56 207 LEU A N 1
ATOM 1535 C CA . LEU A 1 207 ? -22.004 -4.073 -14.123 1.00 81.56 207 LEU A CA 1
ATOM 1536 C C . LEU A 1 207 ? -21.174 -3.068 -13.319 1.00 81.56 207 LEU A C 1
ATOM 1538 O O . LEU A 1 207 ? -21.312 -1.862 -13.516 1.00 81.56 207 LEU A O 1
ATOM 1542 N N . MET A 1 208 ? -20.273 -3.544 -12.458 1.00 78.94 208 MET A N 1
ATOM 1543 C CA . MET A 1 208 ? -19.349 -2.680 -11.717 1.00 78.94 208 MET A CA 1
ATOM 1544 C C . MET A 1 208 ? -18.436 -1.890 -12.664 1.00 78.94 208 MET A C 1
ATOM 1546 O O . MET A 1 208 ? -18.223 -0.698 -12.464 1.00 78.94 208 MET A O 1
ATOM 1550 N N . LEU A 1 209 ? -17.943 -2.540 -13.723 1.00 76.44 209 LEU A N 1
ATOM 1551 C CA . LEU A 1 209 ? -17.020 -1.961 -14.705 1.00 76.44 209 LEU A CA 1
ATOM 1552 C C . LEU A 1 209 ? -17.652 -0.894 -15.608 1.00 76.44 209 LEU A C 1
ATOM 1554 O O . LEU A 1 209 ? -16.955 -0.015 -16.109 1.00 76.44 209 LEU A O 1
ATOM 1558 N N . THR A 1 210 ? -18.959 -0.982 -15.841 1.00 80.56 210 THR A N 1
ATOM 1559 C CA . THR A 1 210 ? -19.697 -0.067 -16.728 1.00 80.56 210 THR A CA 1
ATOM 1560 C C . THR A 1 210 ? -20.385 1.069 -15.972 1.00 80.56 210 THR A C 1
ATOM 1562 O O . THR A 1 210 ? -20.954 1.972 -16.599 1.00 80.56 210 THR A O 1
ATOM 1565 N N . ARG A 1 211 ? -20.327 1.049 -14.632 1.00 80.12 211 ARG A N 1
ATOM 1566 C CA . ARG A 1 211 ? -20.914 2.080 -13.778 1.00 80.12 211 ARG A CA 1
ATOM 1567 C C . ARG A 1 211 ? -20.291 3.436 -14.102 1.00 80.12 211 ARG A C 1
ATOM 1569 O O . ARG A 1 211 ? -19.073 3.585 -14.086 1.00 80.12 211 ARG A O 1
ATOM 1576 N N . ASN A 1 212 ? -21.124 4.427 -14.400 1.00 85.06 212 ASN A N 1
ATOM 1577 C CA . ASN A 1 212 ? -20.653 5.764 -14.752 1.00 85.06 212 ASN A CA 1
ATOM 1578 C C . ASN A 1 212 ? -21.623 6.863 -14.277 1.00 85.06 212 ASN A C 1
ATOM 1580 O O . ASN A 1 212 ? -22.812 6.586 -14.098 1.00 85.06 212 ASN A O 1
ATOM 1584 N N . PRO A 1 213 ? -21.149 8.113 -14.104 1.00 81.25 213 PRO A N 1
ATOM 1585 C CA . PRO A 1 213 ? -21.966 9.195 -13.547 1.00 81.25 213 PRO A CA 1
ATOM 1586 C C . PRO A 1 213 ? -23.217 9.554 -14.360 1.00 81.25 213 PRO A C 1
ATOM 1588 O O . PRO A 1 213 ? -24.158 10.117 -13.812 1.00 81.25 213 PRO A O 1
ATOM 1591 N N . ASN A 1 214 ? -23.274 9.204 -15.651 1.00 89.38 214 ASN A N 1
ATOM 1592 C CA . ASN A 1 214 ? -24.428 9.519 -16.501 1.00 89.38 214 ASN A CA 1
ATOM 1593 C C . ASN A 1 214 ? -25.643 8.620 -16.221 1.00 89.38 214 ASN A C 1
ATOM 1595 O O . ASN A 1 214 ? -26.709 8.834 -16.790 1.00 89.38 214 ASN A O 1
ATOM 1599 N N . GLN A 1 215 ? -25.497 7.610 -15.361 1.00 89.19 215 GLN A N 1
ATOM 1600 C CA . GLN A 1 215 ? -26.580 6.707 -14.967 1.00 89.19 215 GLN A CA 1
ATOM 1601 C C . GLN A 1 215 ? -27.481 7.286 -13.860 1.00 89.19 215 GLN A C 1
ATOM 1603 O O . GLN A 1 215 ? -28.433 6.625 -13.457 1.00 89.19 215 GLN A O 1
ATOM 1608 N N . GLY A 1 216 ? -27.204 8.505 -13.383 1.00 92.69 216 GLY A N 1
ATOM 1609 C CA . GLY A 1 216 ? -28.021 9.229 -12.407 1.00 92.69 216 GLY A CA 1
ATOM 1610 C C . GLY A 1 216 ? -27.208 9.779 -11.236 1.00 92.69 216 GLY A C 1
ATOM 1611 O O . GLY A 1 216 ? -26.046 9.418 -11.045 1.00 92.69 216 GLY A O 1
ATOM 1612 N N . GLN A 1 217 ? -27.838 10.638 -10.428 1.00 90.75 217 GLN A N 1
ATOM 1613 C CA . GLN A 1 217 ? -27.180 11.294 -9.291 1.00 90.75 217 GLN A CA 1
ATOM 1614 C C . GLN A 1 217 ? -26.668 10.287 -8.253 1.00 90.75 217 GLN A C 1
ATOM 1616 O O . GLN A 1 217 ? -25.542 10.405 -7.786 1.00 90.75 217 GLN A O 1
ATOM 1621 N N . GLU A 1 218 ? -27.442 9.241 -7.962 1.00 88.62 218 GLU A N 1
ATOM 1622 C CA . GLU A 1 218 ? -27.034 8.187 -7.027 1.00 88.62 218 GLU A CA 1
ATOM 1623 C C . GLU A 1 218 ? -25.768 7.452 -7.503 1.00 88.62 218 GLU A C 1
ATOM 1625 O O . GLU A 1 218 ? -24.852 7.201 -6.721 1.00 88.62 218 GLU A O 1
ATOM 1630 N N . ALA A 1 219 ? -25.669 7.168 -8.808 1.00 84.75 219 ALA A N 1
ATOM 1631 C CA . ALA A 1 219 ? -24.476 6.561 -9.390 1.00 84.75 219 ALA A CA 1
ATOM 1632 C C . ALA A 1 219 ? -23.270 7.509 -9.318 1.00 84.75 219 ALA A C 1
ATOM 1634 O O . ALA A 1 219 ? -22.166 7.063 -9.009 1.00 84.75 219 ALA A O 1
ATOM 1635 N N . HIS A 1 220 ? -23.470 8.805 -9.576 1.00 85.25 220 HIS A N 1
ATOM 1636 C CA . HIS A 1 220 ? -22.431 9.821 -9.415 1.00 85.25 220 HIS A CA 1
ATOM 1637 C C . HIS A 1 220 ? -21.914 9.874 -7.969 1.00 85.25 220 HIS A C 1
ATOM 1639 O O . HIS A 1 220 ? -20.704 9.799 -7.747 1.00 85.25 220 HIS A O 1
ATOM 1645 N N . ASP A 1 221 ? -22.816 9.947 -6.992 1.00 85.50 221 ASP A N 1
ATOM 1646 C CA . ASP A 1 221 ? -22.458 10.091 -5.580 1.00 85.50 221 ASP A CA 1
ATOM 1647 C C . ASP A 1 221 ? -21.745 8.839 -5.059 1.00 85.50 221 ASP A C 1
ATOM 1649 O O . ASP A 1 221 ? -20.697 8.943 -4.416 1.00 85.50 221 ASP A O 1
ATOM 1653 N N . PHE A 1 222 ? -22.228 7.649 -5.433 1.00 82.88 222 PHE A N 1
ATOM 1654 C CA . PHE A 1 222 ? -21.557 6.388 -5.124 1.00 82.88 222 PHE A CA 1
ATOM 1655 C C . PHE A 1 222 ? -20.155 6.313 -5.745 1.00 82.88 222 PHE A C 1
ATOM 1657 O O . PHE A 1 222 ? -19.184 5.984 -5.061 1.00 82.88 222 PHE A O 1
ATOM 1664 N N . LEU A 1 223 ? -20.016 6.636 -7.035 1.00 82.19 223 LEU A N 1
ATOM 1665 C CA . LEU A 1 223 ? -18.722 6.596 -7.720 1.00 82.19 223 LEU A CA 1
ATOM 1666 C C . LEU A 1 223 ? -17.732 7.604 -7.143 1.00 82.19 223 LEU A C 1
ATOM 1668 O O . LEU A 1 223 ? -16.540 7.306 -7.099 1.00 82.19 223 LEU A O 1
ATOM 1672 N N . SER A 1 224 ? -18.197 8.780 -6.729 1.00 80.94 224 SER A N 1
ATOM 1673 C CA . SER A 1 224 ? -17.351 9.809 -6.124 1.00 80.94 224 SER A CA 1
ATOM 1674 C C . SER A 1 224 ? -16.846 9.369 -4.746 1.00 80.94 224 SER A C 1
ATOM 1676 O O . SER A 1 224 ? -15.641 9.396 -4.494 1.00 80.94 224 SER A O 1
ATOM 1678 N N . ALA A 1 225 ? -17.747 8.871 -3.892 1.00 79.75 225 ALA A N 1
ATOM 1679 C CA . ALA A 1 225 ? -17.424 8.458 -2.527 1.00 79.75 225 ALA A CA 1
ATOM 1680 C C . ALA A 1 225 ? -16.590 7.165 -2.455 1.00 79.75 225 ALA A C 1
ATOM 1682 O O . ALA A 1 225 ? -15.780 7.007 -1.541 1.00 79.75 225 ALA A O 1
ATOM 1683 N N . TRP A 1 226 ? -16.772 6.249 -3.414 1.00 80.12 226 TRP A N 1
ATOM 1684 C CA . TRP A 1 226 ? -16.153 4.922 -3.401 1.00 80.12 226 TRP A CA 1
ATOM 1685 C C . TRP A 1 226 ? -15.181 4.736 -4.565 1.00 80.12 226 TRP A C 1
ATOM 1687 O O . TRP A 1 226 ? -13.974 4.897 -4.398 1.00 80.12 226 TRP A O 1
ATOM 1697 N N . THR A 1 227 ? -15.671 4.375 -5.751 1.00 81.62 227 THR A N 1
ATOM 1698 C CA . THR A 1 227 ? -14.828 3.861 -6.845 1.00 81.62 227 THR A CA 1
ATOM 1699 C C . THR A 1 227 ? -13.725 4.834 -7.264 1.00 81.62 227 THR A C 1
ATOM 1701 O O . THR A 1 227 ? -12.556 4.458 -7.312 1.00 81.62 227 THR A O 1
ATOM 1704 N N . THR A 1 228 ? -14.071 6.095 -7.518 1.00 81.50 228 THR A N 1
ATOM 1705 C CA . THR A 1 228 ? -13.125 7.134 -7.950 1.00 81.50 228 THR A CA 1
ATOM 1706 C C . THR A 1 228 ? -12.126 7.459 -6.846 1.00 81.50 228 THR A C 1
ATOM 1708 O O . THR A 1 228 ? -10.930 7.579 -7.118 1.00 81.50 228 THR A O 1
ATOM 1711 N N . PHE A 1 229 ? -12.592 7.540 -5.596 1.00 80.44 229 PHE A N 1
ATOM 1712 C CA . PHE A 1 229 ? -11.725 7.747 -4.442 1.00 80.44 229 PHE A CA 1
ATOM 1713 C C . PHE A 1 229 ? -10.706 6.614 -4.288 1.00 80.44 229 PHE A C 1
ATOM 1715 O O . PHE A 1 229 ? -9.505 6.883 -4.245 1.00 80.44 229 PHE A O 1
ATOM 1722 N N . TYR A 1 230 ? -11.151 5.353 -4.259 1.00 80.62 230 TYR A N 1
ATOM 1723 C CA . TYR A 1 230 ? -10.242 4.212 -4.151 1.00 80.62 230 TYR A CA 1
ATOM 1724 C C . TYR A 1 230 ? -9.294 4.145 -5.344 1.00 80.62 230 TYR A C 1
ATOM 1726 O O . TYR A 1 230 ? -8.130 3.797 -5.169 1.00 80.62 230 TYR A O 1
ATOM 1734 N N . TRP A 1 231 ? -9.734 4.515 -6.551 1.00 81.62 231 TRP A N 1
ATOM 1735 C CA . TRP A 1 231 ? -8.844 4.532 -7.712 1.00 81.62 231 TRP A CA 1
ATOM 1736 C C . TRP A 1 231 ? -7.734 5.560 -7.553 1.00 81.62 231 TRP A C 1
ATOM 1738 O O . TRP A 1 231 ? -6.561 5.230 -7.733 1.00 81.62 231 TRP A O 1
ATOM 1748 N N . ALA A 1 232 ? -8.085 6.776 -7.145 1.00 82.62 232 ALA A N 1
ATOM 1749 C CA . ALA A 1 232 ? -7.114 7.811 -6.838 1.00 82.62 232 ALA A CA 1
ATOM 1750 C C . ALA A 1 232 ? -6.175 7.396 -5.691 1.00 82.62 232 ALA A C 1
ATOM 1752 O O . ALA A 1 232 ? -4.962 7.593 -5.778 1.00 82.62 232 ALA A O 1
ATOM 1753 N N . TRP A 1 233 ? -6.712 6.754 -4.653 1.00 82.69 233 TRP A N 1
ATOM 1754 C CA . TRP A 1 233 ? -5.937 6.260 -3.519 1.00 82.69 233 TRP A CA 1
ATOM 1755 C C . TRP A 1 233 ? -4.934 5.168 -3.928 1.00 82.69 233 TRP A C 1
ATOM 1757 O O . TRP A 1 233 ? -3.751 5.250 -3.598 1.00 82.69 233 TRP A O 1
ATOM 1767 N N . TRP A 1 234 ? -5.336 4.177 -4.723 1.00 82.12 234 TRP A N 1
ATOM 1768 C CA . TRP A 1 234 ? -4.403 3.148 -5.194 1.00 82.12 234 TRP A CA 1
ATOM 1769 C C . TRP A 1 234 ? -3.339 3.708 -6.139 1.00 82.12 234 TRP A C 1
ATOM 1771 O O . TRP A 1 234 ? -2.173 3.304 -6.074 1.00 82.12 234 TRP A O 1
ATOM 1781 N N . VAL A 1 235 ? -3.712 4.666 -6.991 1.00 81.94 235 VAL A N 1
ATOM 1782 C CA . VAL A 1 235 ? -2.767 5.368 -7.865 1.00 81.94 235 VAL A CA 1
ATOM 1783 C C . VAL A 1 235 ? -1.746 6.148 -7.037 1.00 81.94 235 VAL A C 1
ATOM 1785 O O . VAL A 1 235 ? -0.557 6.071 -7.345 1.00 81.94 235 VAL A O 1
ATOM 1788 N N . SER A 1 236 ? -2.153 6.819 -5.959 1.00 83.56 236 SER A N 1
ATOM 1789 C CA . SER A 1 236 ? -1.238 7.593 -5.111 1.00 83.56 236 SER A CA 1
ATOM 1790 C C . SER A 1 236 ? -0.230 6.734 -4.348 1.00 83.56 236 SER A C 1
ATOM 1792 O O . SER A 1 236 ? 0.915 7.134 -4.144 1.00 83.56 236 SER A O 1
ATOM 1794 N N . TRP A 1 237 ? -0.608 5.502 -4.014 1.00 83.06 237 TRP A N 1
ATOM 1795 C CA . TRP A 1 237 ? 0.269 4.529 -3.359 1.00 83.06 237 TRP A CA 1
ATOM 1796 C C . TRP A 1 237 ? 1.255 3.839 -4.308 1.00 83.06 237 TRP A C 1
ATOM 1798 O O . TRP A 1 237 ? 2.167 3.136 -3.860 1.00 83.06 237 TRP A O 1
ATOM 1808 N N . THR A 1 238 ? 1.110 4.059 -5.618 1.00 82.75 238 THR A N 1
ATOM 1809 C CA . THR A 1 238 ? 1.939 3.451 -6.661 1.00 82.75 238 THR A CA 1
ATOM 1810 C C . THR A 1 238 ? 3.439 3.515 -6.375 1.00 82.75 238 THR A C 1
ATOM 1812 O O . THR A 1 238 ? 4.060 2.450 -6.344 1.00 82.75 238 THR A O 1
ATOM 1815 N N . PRO A 1 239 ? 4.067 4.693 -6.201 1.00 81.94 239 PRO A N 1
ATOM 1816 C CA . PRO A 1 239 ? 5.527 4.775 -6.235 1.00 81.94 239 PRO A CA 1
ATOM 1817 C C . PRO A 1 239 ? 6.146 4.061 -5.035 1.00 81.94 239 PRO A C 1
ATOM 1819 O O . PRO A 1 239 ? 7.081 3.270 -5.176 1.00 81.94 239 PRO A O 1
ATOM 1822 N N . PHE A 1 240 ? 5.553 4.283 -3.862 1.00 80.69 240 PHE A N 1
ATOM 1823 C CA . PHE A 1 240 ? 5.973 3.701 -2.597 1.00 80.69 240 PHE A CA 1
ATOM 1824 C C . PHE A 1 240 ? 5.792 2.180 -2.546 1.00 80.69 240 PHE A C 1
ATOM 1826 O O . PHE A 1 240 ? 6.773 1.441 -2.398 1.00 80.69 240 PHE A O 1
ATOM 1833 N N . VAL A 1 241 ? 4.555 1.695 -2.700 1.00 81.62 241 VAL A N 1
ATOM 1834 C CA . VAL A 1 241 ? 4.239 0.269 -2.527 1.00 81.62 241 VAL A CA 1
ATOM 1835 C C . VAL A 1 241 ? 4.983 -0.570 -3.556 1.00 81.62 241 VAL A C 1
ATOM 1837 O O . VAL A 1 241 ? 5.514 -1.637 -3.249 1.00 81.62 241 VAL A O 1
ATOM 1840 N N . ARG A 1 242 ? 5.078 -0.086 -4.793 1.00 81.12 242 ARG A N 1
ATOM 1841 C CA . ARG A 1 242 ? 5.645 -0.874 -5.888 1.00 81.12 242 ARG A CA 1
ATOM 1842 C C . ARG A 1 242 ? 7.155 -0.927 -5.848 1.00 81.12 242 ARG A C 1
ATOM 1844 O O . ARG A 1 242 ? 7.717 -1.961 -6.196 1.00 81.12 242 ARG A O 1
ATOM 1851 N N . MET A 1 243 ? 7.812 0.117 -5.347 1.00 78.94 243 MET A N 1
ATOM 1852 C CA . MET A 1 243 ? 9.237 0.047 -5.042 1.00 78.94 243 MET A CA 1
ATOM 1853 C C . MET A 1 243 ? 9.517 -0.985 -3.942 1.00 78.94 243 MET A C 1
ATOM 1855 O O . MET A 1 243 ? 10.483 -1.745 -4.044 1.00 78.94 243 MET A O 1
ATOM 1859 N N . PHE A 1 244 ? 8.670 -1.057 -2.910 1.00 77.69 244 PHE A N 1
ATOM 1860 C CA . PHE A 1 244 ? 8.791 -2.081 -1.872 1.00 77.69 244 PHE A CA 1
ATOM 1861 C C . PHE A 1 244 ? 8.608 -3.495 -2.442 1.00 77.69 244 PHE A C 1
ATOM 1863 O O . PHE A 1 244 ? 9.480 -4.348 -2.255 1.00 77.69 244 PHE A O 1
ATOM 1870 N N . ILE A 1 245 ? 7.530 -3.728 -3.200 1.00 79.88 245 ILE A N 1
ATOM 1871 C CA . ILE A 1 245 ? 7.250 -5.023 -3.836 1.00 79.88 245 ILE A CA 1
ATOM 1872 C C . ILE A 1 245 ? 8.383 -5.411 -4.798 1.00 79.88 245 ILE A C 1
ATOM 1874 O O . ILE A 1 245 ? 8.811 -6.567 -4.804 1.00 79.88 245 ILE A O 1
ATOM 1878 N N . ALA A 1 246 ? 8.916 -4.464 -5.575 1.00 82.12 246 ALA A N 1
ATOM 1879 C CA . ALA A 1 246 ? 10.057 -4.701 -6.451 1.00 82.12 246 ALA A CA 1
ATOM 1880 C C . ALA A 1 246 ? 11.269 -5.218 -5.661 1.00 82.12 246 ALA A C 1
ATOM 1882 O O . ALA A 1 246 ? 11.839 -6.250 -6.020 1.00 82.12 246 ALA A O 1
ATOM 1883 N N . LYS A 1 247 ? 11.611 -4.567 -4.539 1.00 77.81 247 LYS A N 1
ATOM 1884 C CA . LYS A 1 247 ? 12.758 -4.937 -3.693 1.00 77.81 247 LYS A CA 1
ATOM 1885 C C . LYS A 1 247 ? 12.682 -6.359 -3.149 1.00 77.81 247 LYS A C 1
ATOM 1887 O O . LYS A 1 247 ? 13.678 -7.082 -3.177 1.00 77.81 247 LYS A O 1
ATOM 1892 N N . ILE A 1 248 ? 11.507 -6.783 -2.689 1.00 78.38 248 ILE A N 1
ATOM 1893 C CA . ILE A 1 248 ? 11.305 -8.145 -2.165 1.00 78.38 248 ILE A CA 1
ATOM 1894 C C . ILE A 1 248 ? 11.135 -9.203 -3.268 1.00 78.38 248 ILE A C 1
ATOM 1896 O O . ILE A 1 248 ? 11.104 -10.398 -2.975 1.00 78.38 248 ILE A O 1
ATOM 1900 N N . SER A 1 249 ? 11.060 -8.783 -4.534 1.00 80.31 249 SER A N 1
ATOM 1901 C CA . SER A 1 249 ? 10.848 -9.657 -5.694 1.00 80.31 249 SER A CA 1
ATOM 1902 C C . SER A 1 249 ? 12.113 -9.947 -6.508 1.00 80.31 249 SER A C 1
ATOM 1904 O O . SER A 1 249 ? 12.030 -10.561 -7.575 1.00 80.31 249 SER A O 1
ATOM 1906 N N . ARG A 1 250 ? 13.300 -9.542 -6.030 1.00 80.44 250 ARG A N 1
ATOM 1907 C CA . ARG A 1 250 ? 14.576 -9.812 -6.714 1.00 80.44 250 ARG A CA 1
ATOM 1908 C C . ARG A 1 250 ? 14.758 -11.318 -6.959 1.00 80.44 250 ARG A C 1
ATOM 1910 O O . ARG A 1 250 ? 14.657 -12.125 -6.038 1.00 80.44 250 ARG A O 1
ATOM 1917 N N . GLY A 1 251 ? 15.045 -11.686 -8.208 1.00 78.06 251 GLY A N 1
ATOM 1918 C CA . GLY A 1 251 ? 15.270 -13.077 -8.623 1.00 78.06 251 GLY A CA 1
ATOM 1919 C C . GLY A 1 251 ? 14.000 -13.894 -8.899 1.00 78.06 251 GLY A C 1
ATOM 1920 O O . GLY A 1 251 ? 14.102 -15.087 -9.176 1.00 78.06 251 GLY A O 1
ATOM 1921 N N . ARG A 1 252 ? 12.807 -13.288 -8.844 1.00 79.00 252 ARG A N 1
ATOM 1922 C CA . ARG A 1 252 ? 11.552 -13.931 -9.267 1.00 79.00 252 ARG A CA 1
ATOM 1923 C C . ARG A 1 252 ? 11.346 -13.778 -10.773 1.00 79.00 252 ARG A C 1
ATOM 1925 O O . ARG A 1 252 ? 11.716 -12.764 -11.359 1.00 79.00 252 ARG A O 1
ATOM 1932 N N . THR A 1 253 ? 10.706 -14.764 -11.402 1.00 83.31 253 THR A N 1
ATOM 1933 C CA . THR A 1 253 ? 10.234 -14.606 -12.791 1.00 83.31 253 THR A CA 1
ATOM 1934 C C . THR A 1 253 ? 9.074 -13.607 -12.848 1.00 83.31 253 THR A C 1
ATOM 1936 O O . THR A 1 253 ? 8.301 -13.513 -11.893 1.00 83.31 253 THR A O 1
ATOM 1939 N N . LEU A 1 254 ? 8.884 -12.915 -13.980 1.00 79.81 254 LEU A N 1
ATOM 1940 C CA . LEU A 1 254 ? 7.749 -11.993 -14.159 1.00 79.81 254 LEU A CA 1
ATOM 1941 C C . LEU A 1 254 ? 6.395 -12.689 -13.944 1.00 79.81 254 LEU A C 1
ATOM 1943 O O . LEU A 1 254 ? 5.490 -12.109 -13.355 1.00 79.81 254 LEU A O 1
ATOM 1947 N N . ARG A 1 255 ? 6.269 -13.963 -14.339 1.00 78.12 255 ARG A N 1
ATOM 1948 C CA . ARG A 1 255 ? 5.051 -14.751 -14.098 1.00 78.12 255 ARG A CA 1
ATOM 1949 C C . ARG A 1 255 ? 4.785 -14.945 -12.606 1.00 78.12 255 ARG A C 1
ATOM 1951 O O . ARG A 1 255 ? 3.671 -14.697 -12.156 1.00 78.12 255 ARG A O 1
ATOM 1958 N N . GLN A 1 256 ? 5.791 -15.382 -11.844 1.00 79.25 256 GLN A N 1
ATOM 1959 C CA . GLN A 1 256 ? 5.666 -15.547 -10.390 1.00 79.25 256 GLN A CA 1
ATOM 1960 C C . GLN A 1 256 ? 5.358 -14.217 -9.708 1.00 79.25 256 GLN A C 1
ATOM 1962 O O . GLN A 1 256 ? 4.514 -14.182 -8.818 1.00 79.25 256 GLN A O 1
ATOM 1967 N N . TYR A 1 257 ? 6.018 -13.142 -10.146 1.00 79.88 257 TYR A N 1
ATOM 1968 C CA . TYR A 1 257 ? 5.782 -11.788 -9.667 1.00 79.88 257 TYR A CA 1
ATOM 1969 C C . TYR A 1 257 ? 4.311 -11.390 -9.837 1.00 79.88 257 TYR A C 1
ATOM 1971 O O . TYR A 1 257 ? 3.631 -11.175 -8.838 1.00 79.88 257 TYR A O 1
ATOM 1979 N N . VAL A 1 258 ? 3.800 -11.377 -11.074 1.00 78.38 258 VAL A N 1
ATOM 1980 C CA . VAL A 1 258 ? 2.423 -10.943 -11.366 1.00 78.38 258 VAL A CA 1
ATOM 1981 C C . VAL A 1 258 ? 1.416 -11.827 -10.635 1.00 78.38 258 VAL A C 1
ATOM 1983 O O . VAL A 1 258 ? 0.546 -11.320 -9.939 1.00 78.38 258 VAL A O 1
ATOM 1986 N N . THR A 1 259 ? 1.582 -13.151 -10.707 1.00 75.75 259 THR A N 1
ATOM 1987 C CA . THR A 1 259 ? 0.656 -14.097 -10.063 1.00 75.75 259 THR A CA 1
ATOM 1988 C C . THR A 1 259 ? 0.592 -13.880 -8.550 1.00 75.75 259 THR A C 1
ATOM 1990 O O . THR A 1 259 ? -0.489 -13.872 -7.973 1.00 75.75 259 THR A O 1
ATOM 1993 N N . THR A 1 260 ? 1.739 -13.673 -7.895 1.00 79.25 260 THR A N 1
ATOM 1994 C CA . THR A 1 260 ? 1.793 -13.485 -6.436 1.00 79.25 260 THR A CA 1
ATOM 1995 C C . THR A 1 260 ? 1.225 -12.130 -6.030 1.00 79.25 260 THR A C 1
ATOM 1997 O O . THR A 1 260 ? 0.440 -12.057 -5.092 1.00 79.25 260 THR A O 1
ATOM 2000 N N . VAL A 1 261 ? 1.613 -11.063 -6.733 1.00 78.25 261 VAL A N 1
ATOM 2001 C CA . VAL A 1 261 ? 1.217 -9.684 -6.411 1.00 78.25 261 VAL A CA 1
ATOM 2002 C C . VAL A 1 261 ? -0.274 -9.453 -6.641 1.00 78.25 261 VAL A C 1
ATOM 2004 O O . VAL A 1 261 ? -0.865 -8.660 -5.919 1.00 78.25 261 VAL A O 1
ATOM 2007 N N . VAL A 1 262 ? -0.888 -10.169 -7.584 1.00 76.94 262 VAL A N 1
ATOM 2008 C CA . VAL A 1 262 ? -2.332 -10.087 -7.837 1.00 76.94 262 VAL A CA 1
ATOM 2009 C C . VAL A 1 262 ? -3.109 -11.013 -6.899 1.00 76.94 262 VAL A C 1
ATOM 2011 O O . VAL A 1 262 ? -3.991 -10.564 -6.171 1.00 76.94 262 VAL A O 1
ATOM 2014 N N . LEU A 1 263 ? -2.786 -12.311 -6.876 1.00 78.44 263 LEU A N 1
ATOM 2015 C CA . LEU A 1 263 ? -3.649 -13.298 -6.216 1.00 78.44 263 LEU A CA 1
ATOM 2016 C C . LEU A 1 263 ? -3.539 -13.284 -4.690 1.00 78.44 263 LEU A C 1
ATOM 2018 O O . LEU A 1 263 ? -4.546 -13.482 -4.014 1.00 78.44 263 LEU A O 1
ATOM 2022 N N . VAL A 1 264 ? -2.343 -13.068 -4.129 1.00 81.88 264 VAL A N 1
ATOM 2023 C CA . VAL A 1 264 ? -2.157 -13.157 -2.671 1.00 81.88 264 VAL A CA 1
ATOM 2024 C C . VAL A 1 264 ? -2.866 -12.009 -1.943 1.00 81.88 264 VAL A C 1
ATOM 2026 O O . VAL A 1 264 ? -3.655 -12.305 -1.045 1.00 81.88 264 VAL A O 1
ATOM 2029 N N . PRO A 1 265 ? -2.680 -10.724 -2.315 1.00 80.75 265 PRO A N 1
ATOM 2030 C CA . PRO A 1 265 ? -3.424 -9.633 -1.689 1.00 80.75 265 PRO A CA 1
ATOM 2031 C C . PRO A 1 265 ? -4.931 -9.735 -1.926 1.00 80.75 265 PRO A C 1
ATOM 2033 O O . PRO A 1 265 ? -5.690 -9.510 -0.992 1.00 80.75 265 PRO A O 1
ATOM 2036 N N . ALA A 1 266 ? -5.373 -10.135 -3.125 1.00 78.81 266 ALA A N 1
ATOM 2037 C CA . ALA A 1 266 ? -6.796 -10.315 -3.412 1.00 78.81 266 ALA A CA 1
ATOM 2038 C C . ALA A 1 266 ? -7.443 -11.361 -2.490 1.00 78.81 266 ALA A C 1
ATOM 2040 O O . ALA A 1 266 ? -8.506 -11.108 -1.924 1.00 78.81 266 ALA A O 1
ATOM 2041 N N . ALA A 1 267 ? -6.784 -12.505 -2.280 1.00 81.06 267 ALA A N 1
ATOM 2042 C CA . ALA A 1 267 ? -7.272 -13.542 -1.376 1.00 81.06 267 ALA A CA 1
ATOM 2043 C C . ALA A 1 267 ? -7.321 -13.065 0.084 1.00 81.06 267 ALA A C 1
ATOM 2045 O O . ALA A 1 267 ? -8.313 -13.299 0.771 1.00 81.06 267 ALA A O 1
ATOM 2046 N N . ILE A 1 268 ? -6.278 -12.368 0.549 1.00 82.75 268 ILE A N 1
ATOM 2047 C CA . ILE A 1 268 ? -6.237 -11.813 1.910 1.00 82.75 268 ILE A CA 1
ATOM 2048 C C . ILE A 1 268 ? -7.362 -10.792 2.104 1.00 82.75 268 ILE A C 1
ATOM 2050 O O . ILE A 1 268 ? -8.096 -10.891 3.084 1.00 82.75 268 ILE A O 1
ATOM 2054 N N . SER A 1 269 ? -7.539 -9.859 1.166 1.00 83.06 269 SER A N 1
ATOM 2055 C CA . SER A 1 269 ? -8.608 -8.857 1.216 1.00 83.06 269 SER A CA 1
ATOM 2056 C C . SER A 1 269 ? -9.990 -9.504 1.204 1.00 83.06 269 SER A C 1
ATOM 2058 O O . SER A 1 269 ? -10.832 -9.140 2.017 1.00 83.06 269 SER A O 1
ATOM 2060 N N . MET A 1 270 ? -10.217 -10.496 0.337 1.00 83.25 270 MET A N 1
ATOM 2061 C CA . MET A 1 270 ? -11.483 -11.233 0.271 1.00 83.25 270 MET A CA 1
ATOM 2062 C C . MET A 1 270 ? -11.823 -11.872 1.621 1.00 83.25 270 MET A C 1
ATOM 2064 O O . MET A 1 270 ? -12.921 -11.684 2.135 1.00 83.25 270 MET A O 1
ATOM 2068 N N . VAL A 1 271 ? -10.871 -12.588 2.225 1.00 86.19 271 VAL A N 1
ATOM 2069 C CA . VAL A 1 271 ? -11.069 -13.224 3.536 1.00 86.19 271 VAL A CA 1
ATOM 2070 C C . VAL A 1 271 ? -11.270 -12.177 4.632 1.00 86.19 271 VAL A C 1
ATOM 2072 O O . VAL A 1 271 ? -12.145 -12.340 5.477 1.00 86.19 271 VAL A O 1
ATOM 2075 N N . TRP A 1 272 ? -10.509 -11.082 4.607 1.00 88.38 272 TRP A N 1
ATOM 2076 C CA . TRP A 1 272 ? -10.633 -9.998 5.579 1.00 88.38 272 TRP A CA 1
ATOM 2077 C C . TRP A 1 272 ? -12.020 -9.346 5.543 1.00 88.38 272 TRP A C 1
ATOM 2079 O O . TRP A 1 272 ? -12.674 -9.241 6.581 1.00 88.38 272 TRP A O 1
ATOM 2089 N N . PHE A 1 273 ? -12.500 -8.959 4.358 1.00 85.81 273 PHE A N 1
ATOM 2090 C CA . PHE A 1 273 ? -13.831 -8.373 4.191 1.00 85.81 273 PHE A CA 1
ATOM 2091 C C . PHE A 1 273 ? -14.945 -9.375 4.483 1.00 85.81 273 PHE A C 1
ATOM 2093 O O . PHE A 1 273 ? -15.936 -8.998 5.102 1.00 85.81 273 PHE A O 1
ATOM 2100 N N . ALA A 1 274 ? -14.775 -10.647 4.116 1.00 88.56 274 ALA A N 1
ATOM 2101 C CA . ALA A 1 274 ? -15.734 -11.682 4.479 1.00 88.56 274 ALA A CA 1
ATOM 2102 C C . ALA A 1 274 ? -15.853 -11.822 6.003 1.00 88.56 274 ALA A C 1
ATOM 2104 O O . ALA A 1 274 ? -16.967 -11.902 6.500 1.00 88.56 274 ALA A O 1
ATOM 2105 N N . ILE A 1 275 ? -14.742 -11.791 6.750 1.00 93.44 275 ILE A N 1
ATOM 2106 C CA . ILE A 1 275 ? -14.756 -11.902 8.216 1.00 93.44 275 ILE A CA 1
ATOM 2107 C C . ILE A 1 275 ? -15.330 -10.637 8.863 1.00 93.44 275 ILE A C 1
ATOM 2109 O O . ILE A 1 275 ? -16.336 -10.714 9.564 1.00 93.44 275 ILE A O 1
ATOM 2113 N N . TYR A 1 276 ? -14.714 -9.473 8.645 1.00 91.50 276 TYR A N 1
ATOM 2114 C CA . TYR A 1 276 ? -15.113 -8.241 9.335 1.00 91.50 276 TYR A CA 1
ATOM 2115 C C . TYR A 1 276 ? -16.421 -7.675 8.784 1.00 91.50 276 TYR A C 1
ATOM 2117 O O . TYR A 1 276 ? -17.342 -7.409 9.548 1.00 91.50 276 TYR A O 1
ATOM 2125 N N . GLY A 1 277 ? -16.527 -7.542 7.461 1.00 90.56 277 GLY A N 1
ATOM 2126 C CA . GLY A 1 277 ? -17.741 -7.059 6.803 1.00 90.56 277 GLY A CA 1
ATOM 2127 C C . GLY A 1 277 ? -18.909 -8.027 6.968 1.00 90.56 277 GLY A C 1
ATOM 2128 O O . GLY A 1 277 ? -20.015 -7.593 7.266 1.00 90.56 277 GLY A O 1
ATOM 2129 N N . GLY A 1 278 ? -18.669 -9.338 6.872 1.00 91.06 278 GLY A N 1
ATOM 2130 C CA . GLY A 1 278 ? -19.702 -10.339 7.146 1.00 91.06 278 GLY A CA 1
ATOM 2131 C C . GLY A 1 278 ? -20.187 -10.317 8.596 1.00 91.06 278 GLY A C 1
ATOM 2132 O O . GLY A 1 278 ? -21.388 -10.413 8.835 1.00 91.06 278 GLY A O 1
ATOM 2133 N N . THR A 1 279 ? -19.285 -10.126 9.565 1.00 94.88 279 THR A N 1
ATOM 2134 C CA . THR A 1 279 ? -19.682 -9.975 10.975 1.00 94.88 279 THR A CA 1
ATOM 2135 C C . THR A 1 279 ? -20.507 -8.707 11.178 1.00 94.88 279 THR A C 1
ATOM 2137 O O . THR A 1 279 ? -21.556 -8.780 11.813 1.00 94.88 279 THR A O 1
ATOM 2140 N N . ALA A 1 280 ? -20.096 -7.580 10.584 1.00 92.50 280 ALA A N 1
ATOM 2141 C CA . ALA A 1 280 ? -20.865 -6.336 10.616 1.00 92.50 280 ALA A CA 1
ATOM 2142 C C . ALA A 1 280 ? -22.280 -6.535 10.052 1.00 92.50 280 ALA A C 1
ATOM 2144 O O . ALA A 1 280 ? -23.255 -6.191 10.711 1.00 92.50 280 ALA A O 1
ATOM 2145 N N . ILE A 1 281 ? -22.392 -7.152 8.868 1.00 91.12 281 ILE A N 1
ATOM 2146 C CA . ILE A 1 281 ? -23.674 -7.442 8.211 1.00 91.12 281 ILE A CA 1
ATOM 2147 C C . ILE A 1 281 ? -24.562 -8.296 9.115 1.00 91.12 281 ILE A C 1
ATOM 2149 O O . ILE A 1 281 ? -25.719 -7.947 9.321 1.00 91.12 281 ILE A O 1
ATOM 2153 N N . SER A 1 282 ? -24.033 -9.389 9.673 1.00 93.94 282 SER A N 1
ATOM 2154 C CA . SER A 1 282 ? -24.802 -10.259 10.569 1.00 93.94 282 SER A CA 1
ATOM 2155 C C . SER A 1 282 ? -25.312 -9.495 11.786 1.00 93.94 282 SER A C 1
ATOM 2157 O O . SER A 1 282 ? -26.499 -9.540 12.074 1.00 93.94 282 SER A O 1
ATOM 2159 N N . MET A 1 283 ? -24.440 -8.738 12.457 1.00 94.12 283 MET A N 1
ATOM 2160 C CA . MET A 1 283 ? -24.816 -7.952 13.632 1.00 94.12 283 MET A CA 1
ATOM 2161 C C . MET A 1 283 ? -25.883 -6.902 13.308 1.00 94.12 283 MET A C 1
ATOM 2163 O O . MET A 1 283 ? -26.814 -6.721 14.085 1.00 94.12 283 MET A O 1
ATOM 2167 N N . THR A 1 284 ? -25.776 -6.223 12.165 1.00 91.00 284 THR A N 1
ATOM 2168 C CA . THR A 1 284 ? -26.789 -5.256 11.724 1.00 91.00 284 THR A CA 1
ATOM 2169 C C . THR A 1 284 ? -28.120 -5.933 11.395 1.00 91.00 284 THR A C 1
ATOM 2171 O O . THR A 1 284 ? -29.168 -5.398 11.748 1.00 91.00 284 THR A O 1
ATOM 2174 N N . LEU A 1 285 ? -28.106 -7.115 10.770 1.00 91.81 285 LEU A N 1
ATOM 2175 C CA . LEU A 1 285 ? -29.320 -7.905 10.523 1.00 91.81 285 LEU A CA 1
ATOM 2176 C C . LEU A 1 285 ? -29.973 -8.395 11.825 1.00 91.81 285 LEU A C 1
ATOM 2178 O O . LEU A 1 285 ? -31.197 -8.475 11.889 1.00 91.81 285 LEU A O 1
ATOM 2182 N N . ASP A 1 286 ? -29.172 -8.650 12.861 1.00 93.94 286 ASP A N 1
ATOM 2183 C CA . ASP A 1 286 ? -29.635 -8.990 14.212 1.00 93.94 286 ASP A CA 1
ATOM 2184 C C . ASP A 1 286 ? -30.134 -7.760 15.006 1.00 93.94 286 ASP A C 1
ATOM 2186 O O . ASP A 1 286 ? -30.606 -7.894 16.135 1.00 93.94 286 ASP A O 1
ATOM 2190 N N . GLY A 1 287 ? -30.070 -6.559 14.415 1.00 91.06 287 GLY A N 1
ATOM 2191 C CA . GLY A 1 287 ? -30.585 -5.312 14.987 1.00 91.06 287 GLY A CA 1
ATOM 2192 C C . GLY A 1 287 ? -29.565 -4.478 15.768 1.00 91.06 287 GLY A C 1
ATOM 2193 O O . GLY A 1 287 ? -29.954 -3.488 16.385 1.00 91.06 287 GLY A O 1
ATOM 2194 N N . ASN A 1 288 ? -28.275 -4.830 15.745 1.00 89.81 288 ASN A N 1
ATOM 2195 C CA . ASN A 1 288 ? -27.237 -4.037 16.406 1.00 89.81 288 ASN A CA 1
ATOM 2196 C C . ASN A 1 288 ? -26.909 -2.771 15.601 1.00 89.81 288 ASN A C 1
ATOM 2198 O O . ASN A 1 288 ? -26.548 -2.832 14.421 1.00 89.81 288 ASN A O 1
ATOM 2202 N N . GLU A 1 289 ? -26.946 -1.620 16.268 1.00 87.31 289 GLU A N 1
ATOM 2203 C CA . GLU A 1 289 ? -26.511 -0.346 15.700 1.00 87.31 289 GLU A CA 1
ATOM 2204 C C . GLU A 1 289 ? -24.993 -0.184 15.865 1.00 87.31 289 GLU A C 1
ATOM 2206 O O . GLU A 1 289 ? -24.488 0.045 16.962 1.00 87.31 289 GLU A O 1
ATOM 2211 N N . LEU A 1 290 ? -24.245 -0.334 14.767 1.00 86.94 290 LEU A N 1
ATOM 2212 C CA . LEU A 1 290 ? -22.776 -0.280 14.792 1.00 86.94 290 LEU A CA 1
ATOM 2213 C C . LEU A 1 290 ? -22.198 1.115 14.494 1.00 86.94 290 LEU A C 1
ATOM 2215 O O . LEU A 1 290 ? -21.031 1.357 14.800 1.00 86.94 290 LEU A O 1
ATOM 2219 N N . MET A 1 291 ? -22.988 2.027 13.916 1.00 82.44 291 MET A N 1
ATOM 2220 C CA . MET A 1 291 ? -22.590 3.400 13.554 1.00 82.44 291 MET A CA 1
ATOM 2221 C C . MET A 1 291 ? -23.235 4.447 14.475 1.00 82.44 291 MET A C 1
ATOM 2223 O O . MET A 1 291 ? -23.872 5.391 14.017 1.00 82.44 291 MET A O 1
ATOM 2227 N N . THR A 1 292 ? -23.062 4.287 15.784 1.00 75.75 292 THR A N 1
ATOM 2228 C CA . THR A 1 292 ? -23.714 5.116 16.812 1.00 75.75 292 THR A CA 1
ATOM 2229 C C . THR A 1 292 ? -23.332 6.600 16.770 1.00 75.75 292 THR A C 1
ATOM 2231 O O . THR A 1 292 ? -24.165 7.450 17.068 1.00 75.75 292 THR A O 1
ATOM 2234 N N . GLY A 1 293 ? -22.089 6.933 16.405 1.00 67.50 293 GLY A N 1
ATOM 2235 C CA . GLY A 1 293 ? -21.604 8.314 16.281 1.00 67.50 293 GLY A CA 1
ATOM 2236 C C . GLY A 1 293 ? -21.633 8.874 14.856 1.00 67.50 293 GLY A C 1
ATOM 2237 O O . GLY A 1 293 ? -21.120 9.965 14.619 1.00 67.50 293 GLY A O 1
ATOM 2238 N N . GLY A 1 294 ? -22.192 8.137 13.887 1.00 69.00 294 GLY A N 1
ATOM 2239 C CA . GLY A 1 294 ? -22.213 8.545 12.476 1.00 69.00 294 GLY A CA 1
ATOM 2240 C C . GLY A 1 294 ? -20.859 8.451 11.756 1.00 69.00 294 GLY A C 1
ATOM 2241 O O . GLY A 1 294 ? -20.736 8.953 10.639 1.00 69.00 294 GLY A O 1
ATOM 2242 N N . SER A 1 295 ? -19.856 7.804 12.361 1.00 76.50 295 SER A N 1
ATOM 2243 C CA . SER A 1 295 ? -18.517 7.607 11.790 1.00 76.50 295 SER A CA 1
ATOM 2244 C C . SER A 1 295 ? -18.256 6.133 11.449 1.00 76.50 295 SER A C 1
ATOM 2246 O O . SER A 1 295 ? -18.734 5.220 12.128 1.00 76.50 295 SER A O 1
ATOM 2248 N N . GLY A 1 296 ? -17.509 5.873 10.371 1.00 81.81 296 GLY A N 1
ATOM 2249 C CA . GLY A 1 296 ? -17.120 4.506 9.994 1.00 81.81 296 GLY A CA 1
ATOM 2250 C C . GLY A 1 296 ? -16.010 3.949 10.892 1.00 81.81 296 GLY A C 1
ATOM 2251 O O . GLY A 1 296 ? -15.830 2.738 11.017 1.00 81.81 296 GLY A O 1
ATOM 2252 N N . GLU A 1 297 ? -15.278 4.845 11.543 1.00 85.81 297 GLU A N 1
ATOM 2253 C CA . GLU A 1 297 ? -14.121 4.588 12.387 1.00 85.81 297 GLU A CA 1
ATOM 2254 C C . GLU A 1 297 ? -14.481 3.863 13.693 1.00 85.81 297 GLU A C 1
ATOM 2256 O O . GLU A 1 297 ? -13.685 3.068 14.201 1.00 85.81 297 GLU A O 1
ATOM 2261 N N . GLU A 1 298 ? -15.699 4.072 14.201 1.00 87.75 298 GLU A N 1
ATOM 2262 C CA . GLU A 1 298 ? -16.233 3.406 15.397 1.00 87.75 298 GLU A CA 1
ATOM 2263 C C . GLU A 1 298 ? -16.653 1.953 15.150 1.00 87.75 298 GLU A C 1
ATOM 2265 O O . GLU A 1 298 ? -16.578 1.127 16.062 1.00 87.75 298 GLU A O 1
ATOM 2270 N N . VAL A 1 299 ? -17.049 1.613 13.917 1.00 92.06 299 VAL A N 1
ATOM 2271 C CA . VAL A 1 299 ? -17.684 0.325 13.584 1.00 92.06 299 VAL A CA 1
ATOM 2272 C C . VAL A 1 299 ? -16.822 -0.860 14.005 1.00 92.06 299 VAL A C 1
ATOM 2274 O O . VAL A 1 299 ? -17.335 -1.826 14.562 1.00 92.06 299 VAL A O 1
ATOM 2277 N N . LEU A 1 300 ? -15.503 -0.787 13.794 1.00 93.56 300 LEU A N 1
ATOM 2278 C CA . LEU A 1 300 ? -14.581 -1.850 14.203 1.00 93.56 300 LEU A CA 1
ATOM 2279 C C . LEU A 1 300 ? -14.690 -2.154 15.699 1.00 93.56 300 LEU A C 1
ATOM 2281 O O . LEU A 1 300 ? -14.799 -3.310 16.097 1.00 93.56 300 LEU A O 1
ATOM 2285 N N . PHE A 1 301 ? -14.643 -1.119 16.523 1.00 93.94 301 PHE A N 1
ATOM 2286 C CA . PHE A 1 301 ? -14.619 -1.265 17.970 1.00 93.94 301 PHE A CA 1
ATOM 2287 C C . PHE A 1 301 ? -16.008 -1.589 18.527 1.00 93.94 301 PHE A C 1
ATOM 2289 O O . PHE A 1 301 ? -16.107 -2.378 19.461 1.00 93.94 301 PHE A O 1
ATOM 2296 N N . ASN A 1 302 ? -17.072 -1.079 17.902 1.00 93.25 302 ASN A N 1
ATOM 2297 C CA . ASN A 1 302 ? -18.446 -1.469 18.213 1.00 93.25 302 ASN A CA 1
ATOM 2298 C C . ASN A 1 302 ? -18.719 -2.939 17.863 1.00 93.25 302 ASN A C 1
ATOM 2300 O O . ASN A 1 302 ? -19.387 -3.641 18.615 1.00 93.25 302 ASN A O 1
ATOM 2304 N N . MET A 1 303 ? -18.162 -3.465 16.769 1.00 94.25 303 MET A N 1
ATOM 2305 C CA . MET A 1 303 ? -18.224 -4.908 16.509 1.00 94.25 303 MET A CA 1
ATOM 2306 C C . MET A 1 303 ? -17.496 -5.699 17.596 1.00 94.25 303 MET A C 1
ATOM 2308 O O . MET A 1 303 ? -18.023 -6.683 18.105 1.00 94.25 303 MET A O 1
ATOM 2312 N N . LEU A 1 304 ? -16.286 -5.270 17.969 1.00 95.19 304 LEU A N 1
ATOM 2313 C CA . LEU A 1 304 ? -15.497 -5.954 18.992 1.00 95.19 304 LEU A CA 1
ATOM 2314 C C . LEU A 1 304 ? -16.185 -5.924 20.361 1.00 95.19 304 LEU A C 1
ATOM 2316 O O . LEU A 1 304 ? -16.172 -6.940 21.049 1.00 95.19 304 LEU A O 1
ATOM 2320 N N . SER A 1 305 ? -16.819 -4.813 20.744 1.00 93.50 305 SER A N 1
ATOM 2321 C CA . SER A 1 305 ? -17.549 -4.690 22.013 1.00 93.50 305 SER A CA 1
ATOM 2322 C C . SER A 1 305 ? -18.771 -5.610 22.099 1.00 93.50 305 SER A C 1
ATOM 2324 O O . SER A 1 305 ? -19.110 -6.059 23.193 1.00 93.50 305 SER A O 1
ATOM 2326 N N . ASN A 1 306 ? -19.374 -5.952 20.956 1.00 93.50 306 ASN A N 1
ATOM 2327 C CA . ASN A 1 306 ? -20.474 -6.913 20.848 1.00 93.50 306 ASN A CA 1
ATOM 2328 C C . ASN A 1 306 ? -20.015 -8.386 20.831 1.00 93.50 306 ASN A C 1
ATOM 2330 O O . ASN A 1 306 ? -20.847 -9.290 20.759 1.00 93.50 306 ASN A O 1
ATOM 2334 N N . LEU A 1 307 ? -18.708 -8.653 20.912 1.00 95.00 307 LEU A N 1
ATOM 2335 C CA . LEU A 1 307 ? -18.143 -9.999 21.004 1.00 95.00 307 LEU A CA 1
ATOM 2336 C C . LEU A 1 307 ? -17.542 -10.271 22.395 1.00 95.00 307 LEU A C 1
ATOM 2338 O O . LEU A 1 307 ? -17.216 -9.344 23.144 1.00 95.00 307 LEU A O 1
ATOM 2342 N N . PRO A 1 308 ? -17.337 -11.553 22.762 1.00 95.81 308 PRO A N 1
ATOM 2343 C CA . PRO A 1 308 ? -16.621 -11.911 23.983 1.00 95.81 308 PRO A CA 1
ATOM 2344 C C . PRO A 1 308 ? -15.262 -11.206 24.084 1.00 95.81 308 PRO A C 1
ATOM 2346 O O . PRO A 1 308 ? -14.533 -11.094 23.105 1.00 95.81 308 PRO A O 1
ATOM 2349 N N . PHE A 1 309 ? -14.883 -10.763 25.284 1.00 95.38 309 PHE A N 1
ATOM 2350 C CA . PHE A 1 309 ? -13.621 -10.043 25.519 1.00 95.38 309 PHE A CA 1
ATOM 2351 C C . PHE A 1 309 ? -13.480 -8.711 24.754 1.00 95.38 309 PHE A C 1
ATOM 2353 O O . PHE A 1 309 ? -12.357 -8.276 24.500 1.00 95.38 309 PHE A O 1
ATOM 2360 N N . GLY A 1 310 ? -14.588 -8.037 24.430 1.00 93.69 310 GLY A N 1
ATOM 2361 C CA . GLY A 1 310 ? -14.599 -6.841 23.582 1.00 93.69 310 GLY A CA 1
ATOM 2362 C C . GLY A 1 310 ? -13.657 -5.701 23.979 1.00 93.69 310 GLY A C 1
ATOM 2363 O O . GLY A 1 310 ? -13.030 -5.096 23.110 1.00 93.69 310 GLY A O 1
ATOM 2364 N N . LEU A 1 311 ? -13.468 -5.441 25.280 1.00 93.56 311 LEU A N 1
ATOM 236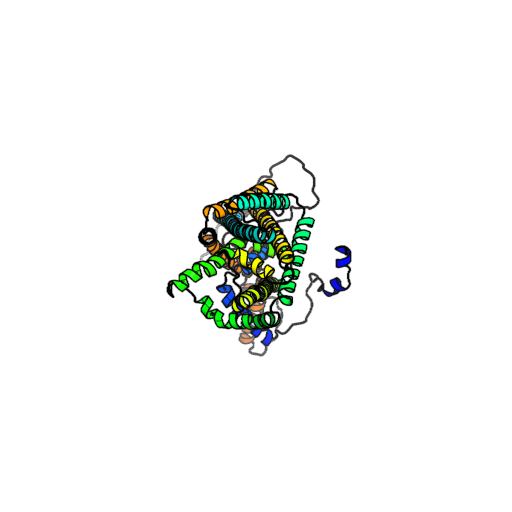5 C CA . LEU A 1 311 ? -12.484 -4.454 25.749 1.00 93.56 311 LEU A CA 1
ATOM 2366 C C . LEU A 1 311 ? -11.046 -4.887 25.419 1.00 93.56 311 LEU A C 1
ATOM 2368 O O . LEU A 1 311 ? -10.254 -4.100 24.905 1.00 93.56 311 LEU A O 1
ATOM 2372 N N . LEU A 1 312 ? -10.707 -6.150 25.694 1.00 95.75 312 LEU A N 1
ATOM 2373 C CA . LEU A 1 312 ? -9.372 -6.692 25.444 1.00 95.75 312 LEU A CA 1
ATOM 2374 C C . LEU A 1 312 ? -9.052 -6.684 23.946 1.00 95.75 312 LEU A C 1
ATOM 2376 O O . LEU A 1 312 ? -7.969 -6.260 23.545 1.00 95.75 312 LEU A O 1
ATOM 2380 N N . THR A 1 313 ? -9.989 -7.128 23.113 1.00 96.31 313 THR A N 1
ATOM 2381 C CA . THR A 1 313 ? -9.806 -7.172 21.660 1.00 96.31 313 THR A CA 1
ATOM 2382 C C . THR A 1 313 ? -9.760 -5.771 21.053 1.00 96.31 313 THR A C 1
ATOM 2384 O O . THR A 1 313 ? -8.935 -5.540 20.170 1.00 96.31 313 THR A O 1
ATOM 2387 N N . SER A 1 314 ? -10.523 -4.810 21.584 1.00 95.69 314 SER A N 1
ATOM 2388 C CA . SER A 1 314 ? -10.419 -3.386 21.227 1.00 95.69 314 SER A CA 1
ATOM 2389 C C . SER A 1 314 ? -9.043 -2.797 21.549 1.00 95.69 314 SER A C 1
ATOM 2391 O O . SER A 1 314 ? -8.450 -2.129 20.703 1.00 95.69 314 SER A O 1
ATOM 2393 N N . ILE A 1 315 ? -8.480 -3.093 22.728 1.00 95.62 315 ILE A N 1
ATOM 2394 C CA . ILE A 1 315 ? -7.116 -2.670 23.092 1.00 95.62 315 ILE A CA 1
ATOM 2395 C C . ILE A 1 315 ? -6.090 -3.263 22.119 1.00 95.62 315 ILE A C 1
ATOM 2397 O O . ILE A 1 315 ? -5.211 -2.551 21.631 1.00 95.62 315 ILE A O 1
ATOM 2401 N N . ILE A 1 316 ? -6.205 -4.556 21.805 1.00 96.12 316 ILE A N 1
ATOM 2402 C CA . ILE A 1 316 ? -5.297 -5.231 20.868 1.00 96.12 316 ILE A CA 1
ATOM 2403 C C . ILE A 1 316 ? -5.418 -4.628 19.461 1.00 96.12 316 ILE A C 1
ATOM 2405 O O . ILE A 1 316 ? -4.395 -4.367 18.825 1.00 96.12 316 ILE A O 1
ATOM 2409 N N . ALA A 1 317 ? -6.638 -4.367 18.985 1.00 95.69 317 ALA A N 1
ATOM 2410 C CA . ALA A 1 317 ? -6.883 -3.727 17.695 1.00 95.69 317 ALA A CA 1
ATOM 2411 C C . ALA A 1 317 ? -6.287 -2.313 17.644 1.00 95.69 317 ALA A C 1
ATOM 2413 O O . ALA A 1 317 ? -5.603 -1.975 16.681 1.00 95.69 317 ALA A O 1
ATOM 2414 N N . MET A 1 318 ? -6.452 -1.519 18.705 1.00 94.69 318 MET A N 1
ATOM 2415 C CA . MET A 1 318 ? -5.859 -0.184 18.815 1.00 94.69 318 MET A CA 1
ATOM 2416 C C . MET A 1 318 ? -4.323 -0.236 18.760 1.00 94.69 318 MET A C 1
ATOM 2418 O O . MET A 1 318 ? -3.707 0.532 18.022 1.00 94.69 318 MET A O 1
ATOM 2422 N N . ILE A 1 319 ? -3.692 -1.178 19.471 1.00 94.56 319 ILE A N 1
ATOM 2423 C CA . ILE A 1 319 ? -2.239 -1.400 19.392 1.00 94.56 319 ILE A CA 1
ATOM 2424 C C . ILE A 1 319 ? -1.825 -1.773 17.961 1.00 94.56 319 ILE A C 1
ATOM 2426 O O . ILE A 1 319 ? -0.847 -1.230 17.446 1.00 94.56 319 ILE A O 1
ATOM 2430 N N . ALA A 1 320 ? -2.568 -2.665 17.302 1.00 95.19 320 ALA A N 1
ATOM 2431 C CA . ALA A 1 320 ? -2.276 -3.081 15.933 1.00 95.19 320 ALA A CA 1
ATOM 2432 C C . ALA A 1 320 ? -2.371 -1.911 14.934 1.00 95.19 320 ALA A C 1
ATOM 2434 O O . ALA A 1 320 ? -1.490 -1.746 14.086 1.00 95.19 320 ALA A O 1
ATOM 2435 N N . ILE A 1 321 ? -3.387 -1.052 15.075 1.00 94.56 321 ILE A N 1
ATOM 2436 C CA . ILE A 1 321 ? -3.561 0.163 14.265 1.00 94.56 321 ILE A CA 1
ATOM 2437 C C . ILE A 1 321 ? -2.386 1.124 14.472 1.00 94.56 321 ILE A C 1
ATOM 2439 O O . ILE A 1 321 ? -1.814 1.598 13.493 1.00 94.56 321 ILE A O 1
ATOM 2443 N N . ILE A 1 322 ? -1.960 1.359 15.718 1.00 94.12 322 ILE A N 1
ATOM 2444 C CA . ILE A 1 322 ? -0.799 2.214 16.021 1.00 94.12 322 ILE A CA 1
ATOM 2445 C C . ILE A 1 322 ? 0.478 1.657 15.375 1.00 94.12 322 ILE A C 1
ATOM 2447 O O . ILE A 1 322 ? 1.255 2.408 14.782 1.00 94.12 322 ILE A O 1
ATOM 2451 N N . ILE A 1 323 ? 0.703 0.340 15.434 1.00 93.38 323 ILE A N 1
ATOM 2452 C CA . ILE A 1 323 ? 1.876 -0.272 14.797 1.00 93.38 323 ILE A CA 1
ATOM 2453 C C . ILE A 1 323 ? 1.788 -0.167 13.266 1.00 93.38 323 ILE A C 1
ATOM 2455 O O . ILE A 1 323 ? 2.792 0.160 12.625 1.00 93.38 323 ILE A O 1
ATOM 2459 N N . PHE A 1 324 ? 0.617 -0.399 12.660 1.00 91.88 324 PHE A N 1
ATOM 2460 C CA . PHE A 1 324 ? 0.416 -0.196 11.219 1.00 91.88 324 PHE A CA 1
ATOM 2461 C C . PHE A 1 324 ? 0.701 1.244 10.808 1.00 91.88 324 PHE A C 1
ATOM 2463 O O . PHE A 1 324 ? 1.435 1.463 9.847 1.00 91.88 324 PHE A O 1
ATOM 2470 N N . PHE A 1 325 ? 0.191 2.208 11.573 1.00 92.75 325 PHE A N 1
ATOM 2471 C CA . PHE A 1 325 ? 0.424 3.628 11.352 1.00 92.75 325 PHE A CA 1
ATOM 2472 C C . PHE A 1 325 ? 1.925 3.934 11.313 1.00 92.75 325 PHE A C 1
ATOM 2474 O O . PHE A 1 325 ? 2.429 4.481 10.332 1.00 92.75 325 PHE A O 1
ATOM 2481 N N . ILE A 1 326 ? 2.657 3.538 12.361 1.00 91.75 326 ILE A N 1
ATOM 2482 C CA . ILE A 1 326 ? 4.092 3.822 12.494 1.00 91.75 326 ILE A CA 1
ATOM 2483 C C . ILE A 1 326 ? 4.886 3.153 11.367 1.00 91.75 326 ILE A C 1
ATOM 2485 O O . ILE A 1 326 ? 5.717 3.794 10.727 1.00 91.75 326 ILE A O 1
ATOM 2489 N N . THR A 1 327 ? 4.625 1.872 11.096 1.00 89.38 327 THR A N 1
ATOM 2490 C CA . THR A 1 327 ? 5.379 1.103 10.092 1.00 89.38 327 THR A CA 1
ATOM 2491 C C . THR A 1 327 ? 5.115 1.568 8.657 1.00 89.38 327 THR A C 1
ATOM 2493 O O . THR A 1 327 ? 6.046 1.589 7.843 1.00 89.38 327 THR A O 1
ATOM 2496 N N . ALA A 1 328 ? 3.883 1.980 8.343 1.00 88.88 328 ALA A N 1
ATOM 2497 C CA . ALA A 1 328 ? 3.532 2.542 7.042 1.00 88.88 328 ALA A CA 1
ATOM 2498 C C . ALA A 1 328 ? 4.180 3.920 6.830 1.00 88.88 328 ALA A C 1
ATOM 2500 O O . ALA A 1 328 ? 4.832 4.137 5.806 1.00 88.88 328 ALA A O 1
ATOM 2501 N N . ALA A 1 329 ? 4.065 4.820 7.813 1.00 91.38 329 ALA A N 1
ATOM 2502 C CA . ALA A 1 329 ? 4.611 6.175 7.735 1.00 91.38 329 ALA A CA 1
ATOM 2503 C C . ALA A 1 329 ? 6.149 6.199 7.655 1.00 91.38 329 ALA A C 1
ATOM 2505 O O . ALA A 1 329 ? 6.722 6.965 6.874 1.00 91.38 329 ALA A O 1
ATOM 2506 N N . ASP A 1 330 ? 6.820 5.325 8.411 1.00 90.31 330 ASP A N 1
ATOM 2507 C CA . ASP A 1 330 ? 8.269 5.106 8.338 1.00 90.31 330 ASP A CA 1
ATOM 2508 C C . ASP A 1 330 ? 8.690 4.714 6.910 1.00 90.31 330 ASP A C 1
ATOM 2510 O O . ASP A 1 330 ? 9.482 5.400 6.254 1.00 90.31 330 ASP A O 1
ATOM 2514 N N . SER A 1 331 ? 8.065 3.661 6.377 1.00 88.38 331 SER A N 1
ATOM 2515 C CA . SER A 1 331 ? 8.388 3.130 5.052 1.00 88.38 331 SER A CA 1
ATOM 2516 C C . SER A 1 331 ? 8.164 4.169 3.943 1.00 88.38 331 SER A C 1
ATOM 2518 O O . SER A 1 331 ? 9.001 4.297 3.044 1.00 88.38 331 SER A O 1
ATOM 2520 N N . ALA A 1 332 ? 7.077 4.944 4.020 1.00 89.62 332 ALA A N 1
ATOM 2521 C CA . ALA A 1 332 ? 6.790 6.023 3.077 1.00 89.62 332 ALA A CA 1
ATOM 2522 C C . ALA A 1 332 ? 7.844 7.142 3.147 1.00 89.62 332 ALA A C 1
ATOM 2524 O O . ALA A 1 332 ? 8.344 7.587 2.111 1.00 89.62 332 ALA A O 1
ATOM 2525 N N . SER A 1 333 ? 8.243 7.545 4.358 1.00 91.12 333 SER A N 1
ATOM 2526 C CA . SER A 1 333 ? 9.258 8.585 4.582 1.00 91.12 333 SER A CA 1
ATOM 2527 C C . SER A 1 333 ? 10.614 8.196 3.987 1.00 91.12 333 SER A C 1
ATOM 2529 O O . SER A 1 333 ? 11.249 9.000 3.301 1.00 91.12 333 SER A O 1
ATOM 2531 N N . ILE A 1 334 ? 11.040 6.942 4.177 1.00 89.00 334 ILE A N 1
ATOM 2532 C CA . ILE A 1 334 ? 12.285 6.417 3.597 1.00 89.00 334 ILE A CA 1
ATOM 2533 C C . ILE A 1 334 ? 12.219 6.401 2.065 1.00 89.00 334 ILE A C 1
ATOM 2535 O O . ILE A 1 334 ? 13.208 6.735 1.409 1.00 89.00 334 ILE A O 1
ATOM 2539 N N . VAL A 1 335 ? 11.083 6.022 1.468 1.00 87.88 335 VAL A N 1
ATOM 2540 C CA . VAL A 1 335 ? 10.964 5.992 0.003 1.00 87.88 335 VAL A CA 1
ATOM 2541 C C . VAL A 1 335 ? 10.968 7.396 -0.592 1.00 87.88 335 VAL A C 1
ATOM 2543 O O . VAL A 1 335 ? 11.731 7.632 -1.526 1.00 87.88 335 VAL A O 1
ATOM 2546 N N . MET A 1 336 ? 10.217 8.344 -0.028 1.00 90.62 336 MET A N 1
ATOM 2547 C CA . MET A 1 336 ? 10.254 9.739 -0.487 1.00 90.62 336 MET A CA 1
ATOM 2548 C C . MET A 1 336 ? 11.665 10.329 -0.372 1.00 90.62 336 MET A C 1
ATOM 2550 O O . MET A 1 336 ? 12.148 10.973 -1.308 1.00 90.62 336 MET A O 1
ATOM 2554 N N . ALA A 1 337 ? 12.378 10.035 0.720 1.00 90.62 337 ALA A N 1
ATOM 2555 C CA . ALA A 1 337 ? 13.763 10.460 0.893 1.00 90.62 337 ALA A CA 1
ATOM 2556 C C . ALA A 1 337 ? 14.714 9.821 -0.130 1.00 90.62 337 ALA A C 1
ATOM 2558 O O . ALA A 1 337 ? 15.563 10.508 -0.693 1.00 90.62 337 ALA A O 1
ATOM 2559 N N . SER A 1 338 ? 14.540 8.530 -0.422 1.00 87.75 338 SER A N 1
ATOM 2560 C CA . SER A 1 338 ? 15.310 7.811 -1.441 1.00 87.75 338 SER A CA 1
ATOM 2561 C C . SER A 1 338 ? 15.090 8.398 -2.838 1.00 87.75 338 SER A C 1
ATOM 2563 O O . SER A 1 338 ? 16.057 8.707 -3.534 1.00 87.75 338 SER A O 1
ATOM 2565 N N . MET A 1 339 ? 13.833 8.624 -3.231 1.00 86.31 339 MET A N 1
ATOM 2566 C CA . MET A 1 339 ? 13.473 9.211 -4.528 1.00 86.31 339 MET A CA 1
ATOM 2567 C C . MET A 1 339 ? 14.011 10.636 -4.685 1.00 86.31 339 MET A C 1
ATOM 2569 O O . MET A 1 339 ? 14.557 10.973 -5.731 1.00 86.31 339 MET A O 1
ATOM 2573 N N . SER A 1 340 ? 13.964 11.432 -3.614 1.00 88.69 340 SER A N 1
ATOM 2574 C CA . 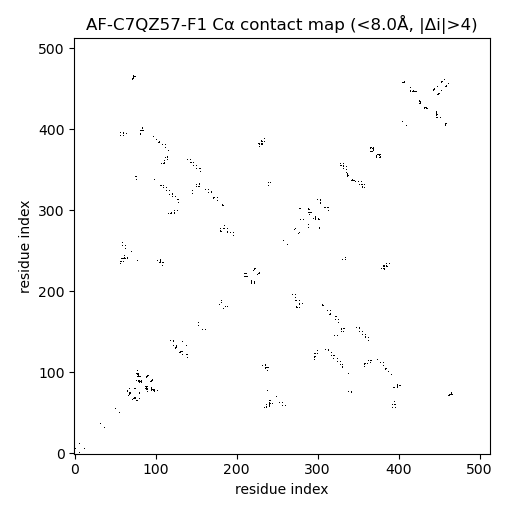SER A 1 340 ? 14.526 12.793 -3.579 1.00 88.69 340 SER A CA 1
ATOM 2575 C C . SER A 1 340 ? 16.058 12.834 -3.665 1.00 88.69 340 SER A C 1
ATOM 2577 O O . SER A 1 340 ? 16.642 13.908 -3.778 1.00 88.69 340 SER A O 1
ATOM 2579 N N . GLN A 1 341 ? 16.721 11.680 -3.576 1.00 87.31 341 GLN A N 1
ATOM 2580 C CA . GLN A 1 341 ? 18.174 11.524 -3.619 1.00 87.31 341 GLN A CA 1
ATOM 2581 C C . GLN A 1 341 ? 18.587 10.549 -4.728 1.00 87.31 341 GLN A C 1
ATOM 2583 O O . GLN A 1 341 ? 19.469 9.713 -4.533 1.00 87.31 341 GLN A O 1
ATOM 2588 N N . SER A 1 342 ? 17.918 10.625 -5.882 1.00 84.19 342 SER A N 1
ATOM 2589 C CA . SER A 1 342 ? 18.219 9.821 -7.075 1.00 84.19 342 SER A CA 1
ATOM 2590 C C . SER A 1 342 ? 18.159 8.304 -6.842 1.00 84.19 342 SER A C 1
ATOM 2592 O O . SER A 1 342 ? 18.935 7.539 -7.409 1.00 84.19 342 SER A O 1
ATOM 2594 N N . GLY A 1 343 ? 17.242 7.848 -5.983 1.00 80.44 343 GLY A N 1
ATOM 2595 C CA . GLY A 1 343 ? 17.043 6.428 -5.689 1.00 80.44 343 GLY A CA 1
ATOM 2596 C C . GLY A 1 343 ? 18.060 5.843 -4.704 1.00 80.44 343 GLY A C 1
ATOM 2597 O O . GLY A 1 343 ? 18.236 4.623 -4.655 1.00 80.44 343 GLY A O 1
ATOM 2598 N N . ARG A 1 344 ? 18.732 6.689 -3.906 1.00 82.06 344 ARG A N 1
ATOM 2599 C CA . ARG A 1 344 ? 19.729 6.269 -2.909 1.00 82.06 344 ARG A CA 1
ATOM 2600 C C . ARG A 1 344 ? 19.143 5.205 -1.960 1.00 82.06 344 ARG A C 1
ATOM 2602 O O . ARG A 1 344 ? 18.176 5.506 -1.257 1.00 82.06 344 ARG A O 1
ATOM 2609 N N . PRO A 1 345 ? 19.712 3.984 -1.871 1.00 78.06 345 PRO A N 1
ATOM 2610 C CA . PRO A 1 345 ? 19.123 2.892 -1.084 1.00 78.06 345 PRO A CA 1
ATOM 2611 C C . PRO A 1 345 ? 19.030 3.165 0.421 1.00 78.06 345 PRO A C 1
ATOM 2613 O O . PRO A 1 345 ? 18.085 2.721 1.071 1.00 78.06 345 PRO A O 1
ATOM 2616 N N . ASN A 1 346 ? 20.013 3.889 0.963 1.00 83.56 346 ASN A N 1
ATOM 2617 C CA . ASN A 1 346 ? 20.033 4.371 2.341 1.00 83.56 346 ASN A CA 1
ATOM 2618 C C . ASN A 1 346 ? 20.017 5.912 2.301 1.00 83.56 346 ASN A C 1
ATOM 2620 O O . ASN A 1 346 ? 21.089 6.517 2.159 1.00 83.56 346 ASN A O 1
ATOM 2624 N N . PRO A 1 347 ? 18.830 6.544 2.338 1.00 86.12 347 PRO A N 1
ATOM 2625 C CA . PRO A 1 347 ? 18.711 7.996 2.269 1.00 86.12 347 PRO A CA 1
ATOM 2626 C C . PRO A 1 347 ? 19.301 8.680 3.507 1.00 86.12 347 PRO A C 1
ATOM 2628 O O . PRO A 1 347 ? 19.453 8.067 4.568 1.00 86.12 347 PRO A O 1
ATOM 2631 N N . SER A 1 348 ? 19.662 9.959 3.377 1.00 90.75 348 SER A N 1
ATOM 2632 C CA . SER A 1 348 ? 20.229 10.715 4.494 1.00 90.75 348 SER A CA 1
ATOM 2633 C C . SER A 1 348 ? 19.163 11.023 5.548 1.00 90.75 348 SER A C 1
ATOM 2635 O O . SER A 1 348 ? 18.041 11.416 5.231 1.00 90.75 348 SER A O 1
ATOM 2637 N N . LYS A 1 349 ? 19.538 10.888 6.827 1.00 92.50 349 LYS A N 1
ATOM 2638 C CA . LYS A 1 349 ? 18.623 11.115 7.956 1.00 92.50 349 LYS A CA 1
ATOM 2639 C C . LYS A 1 349 ? 17.915 12.477 7.900 1.00 92.50 349 LYS A C 1
ATOM 2641 O O . LYS A 1 349 ? 16.706 12.471 8.096 1.00 92.50 349 LYS A O 1
ATOM 2646 N N . PRO A 1 350 ? 18.581 13.613 7.589 1.00 94.12 350 PRO A N 1
ATOM 2647 C CA . PRO A 1 350 ? 17.896 14.904 7.525 1.00 94.12 350 PRO A CA 1
ATOM 2648 C C . PRO A 1 350 ? 16.758 14.925 6.501 1.00 94.12 350 PRO A C 1
ATOM 2650 O O . PRO A 1 350 ? 15.675 15.398 6.814 1.00 94.12 350 PRO A O 1
ATOM 2653 N N . VAL A 1 351 ? 16.967 14.340 5.316 1.00 92.12 351 VAL A N 1
ATOM 2654 C CA . VAL A 1 351 ? 15.946 14.298 4.257 1.00 92.12 351 VAL A CA 1
ATOM 2655 C C . VAL A 1 351 ? 14.783 13.390 4.663 1.00 92.12 351 VAL A C 1
ATOM 2657 O O . VAL A 1 351 ? 13.626 13.752 4.464 1.00 92.12 351 VAL A O 1
ATOM 2660 N N . THR A 1 352 ? 15.066 12.248 5.298 1.00 91.38 352 THR A N 1
ATOM 2661 C CA . THR A 1 352 ? 14.025 11.376 5.865 1.00 91.38 352 THR A CA 1
ATOM 2662 C C . THR A 1 352 ? 13.206 12.085 6.947 1.00 91.38 352 THR A C 1
ATOM 2664 O O . THR A 1 352 ? 11.984 11.961 6.951 1.00 91.38 352 THR A O 1
ATOM 2667 N N . ILE A 1 353 ? 13.847 12.864 7.829 1.00 93.38 353 ILE A N 1
ATOM 2668 C CA . ILE A 1 353 ? 13.157 13.671 8.852 1.00 93.38 353 ILE A CA 1
ATOM 2669 C C . ILE A 1 353 ? 12.270 14.719 8.187 1.00 93.38 353 ILE A C 1
ATOM 2671 O O . ILE A 1 353 ? 11.114 14.848 8.571 1.00 93.38 353 ILE A O 1
ATOM 2675 N N . THR A 1 354 ? 12.773 15.439 7.179 1.00 92.81 354 THR A N 1
ATOM 2676 C CA . THR A 1 354 ? 11.989 16.447 6.454 1.00 92.81 354 THR A CA 1
ATOM 2677 C C . THR A 1 354 ? 10.723 15.842 5.855 1.00 92.81 354 THR A C 1
ATOM 2679 O O . THR A 1 354 ? 9.639 16.371 6.085 1.00 92.81 354 THR A O 1
ATOM 2682 N N . TRP A 1 355 ? 10.827 14.713 5.148 1.00 94.12 355 TRP A N 1
ATOM 2683 C CA . TRP A 1 355 ? 9.651 14.053 4.577 1.00 94.12 355 TRP A CA 1
ATOM 2684 C C . TRP A 1 355 ? 8.699 13.510 5.636 1.00 94.12 355 TRP A C 1
ATOM 2686 O O . TRP A 1 355 ? 7.489 13.639 5.473 1.00 94.12 355 TRP A O 1
ATOM 2696 N N . GLY A 1 356 ? 9.223 12.964 6.734 1.00 92.75 356 GLY A N 1
ATOM 2697 C CA . GLY A 1 356 ? 8.388 12.508 7.838 1.00 92.75 356 GLY A CA 1
ATOM 2698 C C . GLY A 1 356 ? 7.638 13.647 8.536 1.00 92.75 356 GLY A C 1
ATOM 2699 O O . GLY A 1 356 ? 6.452 13.514 8.826 1.00 92.75 356 GLY A O 1
ATOM 2700 N N . LEU A 1 357 ? 8.287 14.798 8.741 1.00 94.38 357 LEU A N 1
ATOM 2701 C CA . LEU A 1 357 ? 7.644 15.994 9.290 1.00 94.38 357 LEU A CA 1
ATOM 2702 C C . LEU A 1 357 ? 6.577 16.537 8.341 1.00 94.38 357 LEU A C 1
ATOM 2704 O O . LEU A 1 357 ? 5.466 16.812 8.781 1.00 94.38 357 LEU A O 1
ATOM 2708 N N . LEU A 1 358 ? 6.883 16.655 7.045 1.00 92.94 358 LEU A N 1
ATOM 2709 C CA . LEU A 1 358 ? 5.909 17.090 6.040 1.00 92.94 358 LEU A CA 1
ATOM 2710 C C . LEU A 1 358 ? 4.701 16.151 5.986 1.00 92.94 358 LEU A C 1
ATOM 2712 O O . LEU A 1 358 ? 3.572 16.621 5.909 1.00 92.94 358 LEU A O 1
ATOM 2716 N N . LEU A 1 359 ? 4.927 14.840 6.081 1.00 92.19 359 LEU A N 1
ATOM 2717 C CA . LEU A 1 359 ? 3.866 13.839 6.110 1.00 92.19 359 LEU A CA 1
ATOM 2718 C C . LEU A 1 359 ? 2.938 14.024 7.320 1.00 92.19 359 LEU A C 1
ATOM 2720 O O . LEU A 1 359 ? 1.721 14.074 7.149 1.00 92.19 359 LEU A O 1
ATOM 2724 N N . GLY A 1 360 ? 3.500 14.175 8.524 1.00 90.88 360 GLY A N 1
ATOM 2725 C CA . GLY A 1 360 ? 2.725 14.420 9.745 1.00 90.88 360 GLY A CA 1
ATOM 2726 C C . GLY A 1 360 ? 1.991 15.765 9.732 1.00 90.88 360 GLY A C 1
ATOM 2727 O O . GLY A 1 360 ? 0.822 15.839 10.118 1.00 90.88 360 GLY A O 1
ATOM 2728 N N . LEU A 1 361 ? 2.643 16.820 9.232 1.00 90.25 361 LEU A N 1
ATOM 2729 C CA . LEU A 1 361 ? 2.044 18.148 9.087 1.00 90.25 361 LEU A CA 1
ATOM 2730 C C . LEU A 1 361 ? 0.878 18.129 8.105 1.00 90.25 361 LEU A C 1
ATOM 2732 O O . LEU A 1 361 ? -0.189 18.620 8.447 1.00 90.25 361 LEU A O 1
ATOM 2736 N N . ILE A 1 362 ? 1.039 17.519 6.929 1.00 89.31 362 ILE A N 1
ATOM 2737 C CA . ILE A 1 362 ? -0.038 17.424 5.938 1.00 89.31 362 ILE A CA 1
ATOM 2738 C C . ILE A 1 362 ? -1.187 16.573 6.477 1.00 89.31 362 ILE A C 1
ATOM 2740 O O . ILE A 1 362 ? -2.332 16.995 6.363 1.00 89.31 362 ILE A O 1
ATOM 2744 N N . ALA A 1 363 ? -0.914 15.430 7.113 1.00 88.31 363 ALA A N 1
ATOM 2745 C CA . ALA A 1 363 ? -1.964 14.617 7.732 1.00 88.31 363 ALA A CA 1
ATOM 2746 C C . ALA A 1 363 ? -2.765 15.428 8.768 1.00 88.31 363 ALA A C 1
ATOM 2748 O O . ALA A 1 363 ? -3.994 15.422 8.747 1.00 88.31 363 ALA A O 1
ATOM 2749 N N . THR A 1 364 ? -2.068 16.195 9.613 1.00 88.44 364 THR A N 1
ATOM 2750 C CA . THR A 1 364 ? -2.692 17.076 10.609 1.00 88.44 364 THR A CA 1
ATOM 2751 C C . THR A 1 364 ? -3.488 18.198 9.941 1.00 88.44 364 THR A C 1
ATOM 2753 O O . THR A 1 364 ? -4.658 18.391 10.252 1.00 88.44 364 THR A O 1
ATOM 2756 N N . SER A 1 365 ? -2.895 18.924 8.992 1.00 85.50 365 SER A N 1
ATOM 2757 C CA . SER A 1 365 ? -3.544 20.039 8.297 1.00 85.50 365 SER A CA 1
ATOM 2758 C C . SER A 1 365 ? -4.778 19.603 7.520 1.00 85.50 365 SER A C 1
ATOM 2760 O O . SER A 1 365 ? -5.791 20.291 7.581 1.00 85.50 365 SER A O 1
ATOM 2762 N N . LEU A 1 366 ? -4.717 18.475 6.811 1.00 80.06 366 LEU A N 1
ATOM 2763 C CA . LEU A 1 366 ? -5.854 17.977 6.047 1.00 80.06 366 LEU A CA 1
ATOM 2764 C C . LEU A 1 366 ? -7.003 17.539 6.961 1.00 80.06 366 LEU A C 1
ATOM 2766 O O . LEU A 1 366 ? -8.160 17.813 6.652 1.00 80.06 366 LEU A O 1
ATOM 2770 N N . LEU A 1 367 ? -6.689 16.913 8.098 1.00 79.62 367 LEU A N 1
ATOM 2771 C CA . LEU A 1 367 ? -7.694 16.544 9.089 1.00 79.62 367 LEU A CA 1
ATOM 2772 C C . LEU A 1 367 ? -8.367 17.796 9.673 1.00 79.62 367 LEU A C 1
ATOM 2774 O O . LEU A 1 367 ? -9.591 17.862 9.747 1.00 79.62 367 LEU A O 1
ATOM 2778 N N . LEU A 1 368 ? -7.581 18.817 10.032 1.00 79.56 368 LEU A N 1
ATOM 2779 C CA . LEU A 1 368 ? -8.101 20.074 10.583 1.00 79.56 368 LEU A CA 1
ATOM 2780 C C . LEU A 1 368 ? -8.912 20.883 9.563 1.00 79.56 368 LEU A C 1
ATOM 2782 O O . LEU A 1 368 ? -9.942 21.449 9.919 1.00 79.56 368 LEU A O 1
ATOM 2786 N N . ALA A 1 369 ? -8.466 20.928 8.306 1.00 73.44 369 ALA A N 1
ATOM 2787 C CA . ALA A 1 369 ? -9.183 21.587 7.213 1.00 73.44 369 ALA A CA 1
ATOM 2788 C C . ALA A 1 369 ? -10.512 20.888 6.891 1.00 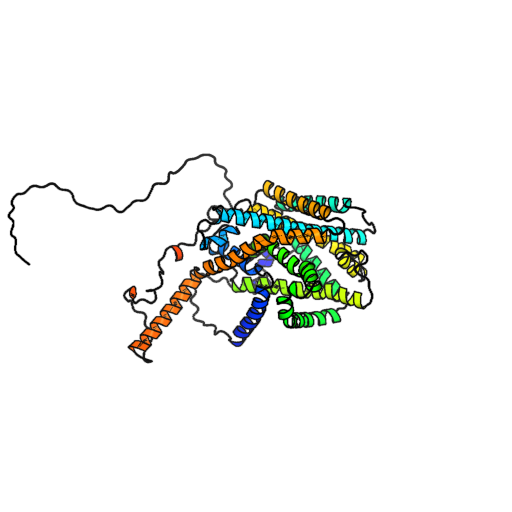73.44 369 ALA A C 1
ATOM 2790 O O . ALA A 1 369 ? -11.443 21.508 6.383 1.00 73.44 369 ALA A O 1
ATOM 2791 N N . GLY A 1 370 ? -10.585 19.597 7.195 1.00 64.88 370 GLY A N 1
ATOM 2792 C CA . GLY A 1 370 ? -11.737 18.750 6.986 1.00 64.88 370 GLY A CA 1
ATOM 2793 C C . GLY A 1 370 ? -12.948 19.027 7.891 1.00 64.88 370 GLY A C 1
ATOM 2794 O O . GLY A 1 370 ? -14.086 18.800 7.476 1.00 64.88 370 GLY A O 1
ATOM 2795 N N . GLY A 1 371 ? -12.731 19.536 9.109 1.00 64.69 371 GLY A N 1
ATOM 2796 C CA . GLY A 1 371 ? -13.805 19.793 10.079 1.00 64.69 371 GLY A CA 1
ATOM 2797 C C . GLY A 1 371 ? -14.662 18.549 10.370 1.00 64.69 371 GLY A C 1
ATOM 2798 O O . GLY A 1 371 ? -14.147 17.436 10.416 1.00 64.69 371 GLY A O 1
ATOM 2799 N N . ASN A 1 372 ? -15.983 18.719 10.515 1.00 57.84 372 ASN A N 1
ATOM 2800 C CA . ASN A 1 372 ? -16.919 17.601 10.740 1.00 57.84 372 ASN A CA 1
ATOM 2801 C C . ASN A 1 372 ? -17.063 16.663 9.523 1.00 57.84 372 ASN A C 1
ATOM 2803 O O . ASN A 1 372 ? -17.555 15.551 9.669 1.00 57.84 372 ASN A O 1
ATOM 2807 N N . ASN A 1 373 ? -16.613 17.091 8.337 1.00 62.66 373 ASN A N 1
ATOM 2808 C CA . ASN A 1 373 ? -16.647 16.311 7.097 1.00 62.66 373 ASN A CA 1
ATOM 2809 C C . ASN A 1 373 ? -15.222 15.989 6.624 1.00 62.66 373 ASN A C 1
ATOM 2811 O O . ASN A 1 373 ? -14.915 16.052 5.430 1.00 62.66 373 ASN A O 1
ATOM 2815 N N . ALA A 1 374 ? -14.319 15.670 7.558 1.00 59.38 374 ALA A N 1
ATOM 2816 C CA . ALA A 1 374 ? -12.904 15.546 7.230 1.00 59.38 374 ALA A CA 1
ATOM 2817 C C . ALA A 1 374 ? -12.607 14.527 6.134 1.00 59.38 374 ALA A C 1
ATOM 2819 O O . ALA A 1 374 ? -11.735 14.753 5.292 1.00 59.38 374 ALA A O 1
ATOM 2820 N N . LEU A 1 375 ? -13.412 13.470 6.062 1.00 62.66 375 LEU A N 1
ATOM 2821 C CA . LEU A 1 375 ? -13.296 12.459 5.029 1.00 62.66 375 LEU A CA 1
ATOM 2822 C C . LEU A 1 375 ? -13.547 13.021 3.617 1.00 62.66 375 LEU A C 1
ATOM 2824 O O . LEU A 1 375 ? -12.758 12.744 2.716 1.00 62.66 375 LEU A O 1
ATOM 2828 N N . SER A 1 376 ? -14.557 13.876 3.407 1.00 65.38 376 SER A N 1
ATOM 2829 C CA . SER A 1 376 ? -14.873 14.392 2.062 1.00 65.38 376 SER A CA 1
ATOM 2830 C C . SER A 1 376 ? -13.811 15.370 1.537 1.00 65.38 376 SER A C 1
ATOM 2832 O O . SER A 1 376 ? -13.504 15.391 0.340 1.00 65.38 376 SER A O 1
ATOM 2834 N N . GLY A 1 377 ? -13.210 16.164 2.434 1.00 62.75 377 GLY A N 1
ATOM 2835 C CA . GLY A 1 377 ? -12.094 17.058 2.104 1.00 62.75 377 GLY A CA 1
ATOM 2836 C C . GLY A 1 377 ? -10.834 16.288 1.693 1.00 62.75 377 GLY A C 1
ATOM 2837 O O . GLY A 1 377 ? -10.213 16.605 0.675 1.00 62.75 377 GLY A O 1
ATOM 2838 N N . LEU A 1 378 ? -10.505 15.222 2.434 1.00 67.12 378 LEU A N 1
ATOM 2839 C CA . LEU A 1 378 ? -9.400 14.311 2.118 1.00 67.12 378 LEU A CA 1
ATOM 2840 C C . LEU A 1 378 ? -9.602 13.616 0.759 1.00 67.12 378 LEU A C 1
ATOM 2842 O O . LEU A 1 378 ? -8.670 13.546 -0.045 1.00 67.12 378 LEU A O 1
ATOM 2846 N N . GLN A 1 379 ? -10.820 13.143 0.476 1.00 67.56 379 GLN A N 1
ATOM 2847 C CA . GLN A 1 379 ? -11.160 12.440 -0.767 1.00 67.56 379 GLN A CA 1
ATOM 2848 C C . GLN A 1 379 ? -10.959 13.317 -2.012 1.00 67.56 379 GLN A C 1
ATOM 2850 O O . GLN A 1 379 ? -10.341 12.880 -2.985 1.00 67.56 379 GLN A O 1
ATOM 2855 N N . SER A 1 380 ? -11.408 14.574 -1.973 1.00 70.62 380 SER A N 1
ATOM 2856 C CA . SER A 1 380 ? -11.300 15.494 -3.117 1.00 70.62 380 SER A CA 1
ATOM 2857 C C . SER A 1 380 ? -9.842 15.811 -3.471 1.00 70.62 380 SER A C 1
ATOM 2859 O O . SER A 1 380 ? -9.453 15.794 -4.641 1.00 70.62 380 SER A O 1
ATOM 2861 N N . ILE A 1 381 ? -9.003 16.039 -2.455 1.00 76.38 381 ILE A N 1
ATOM 2862 C CA . ILE A 1 381 ? -7.570 16.307 -2.639 1.00 76.38 381 ILE A CA 1
ATOM 2863 C C . ILE A 1 381 ? -6.846 15.069 -3.188 1.00 76.38 381 ILE A C 1
ATOM 2865 O O . ILE A 1 381 ? -5.966 15.208 -4.044 1.00 76.38 381 ILE A O 1
ATOM 2869 N N . MET A 1 382 ? -7.238 13.857 -2.770 1.00 79.62 382 MET A N 1
ATOM 2870 C CA . MET A 1 382 ? -6.697 12.610 -3.328 1.00 79.62 382 MET A CA 1
ATOM 2871 C C . MET A 1 382 ? -6.888 12.544 -4.843 1.00 79.62 382 MET A C 1
ATOM 2873 O O . MET A 1 382 ? -5.941 12.275 -5.577 1.00 79.62 382 MET A O 1
ATOM 2877 N N . VAL A 1 383 ? -8.107 12.805 -5.322 1.00 76.06 383 VAL A N 1
ATOM 2878 C CA . VAL A 1 383 ? -8.436 12.683 -6.750 1.00 76.06 383 VAL A CA 1
ATOM 2879 C C . VAL A 1 383 ? -7.631 13.679 -7.581 1.00 76.06 383 VAL A C 1
ATOM 2881 O O . VAL A 1 383 ? -7.004 13.294 -8.570 1.00 76.06 383 VAL A O 1
ATOM 2884 N N . VAL A 1 384 ? -7.574 14.941 -7.146 1.00 81.62 384 VAL A N 1
ATOM 2885 C CA . VAL A 1 384 ? -6.836 16.001 -7.853 1.00 81.62 384 VAL A CA 1
ATOM 2886 C C . VAL A 1 384 ? -5.334 15.707 -7.903 1.00 81.62 384 VAL A C 1
ATOM 2888 O O . VAL A 1 384 ? -4.698 15.923 -8.934 1.00 81.62 384 VAL A O 1
ATOM 2891 N N . THR A 1 385 ? -4.758 15.187 -6.816 1.00 78.75 385 THR A N 1
ATOM 2892 C CA . THR A 1 385 ? -3.319 14.879 -6.751 1.00 78.75 385 THR A CA 1
ATOM 2893 C C . THR A 1 385 ? -2.947 13.599 -7.504 1.00 78.75 385 THR A C 1
ATOM 2895 O O . THR A 1 385 ? -1.872 13.540 -8.103 1.00 78.75 385 THR A O 1
ATOM 2898 N N . ALA A 1 386 ? -3.823 12.591 -7.528 1.00 81.25 386 ALA A N 1
ATOM 2899 C CA . ALA A 1 386 ? -3.575 11.313 -8.195 1.00 81.25 386 ALA A CA 1
ATOM 2900 C C . ALA A 1 386 ? -3.755 11.364 -9.718 1.00 81.25 386 ALA A C 1
ATOM 2902 O O . ALA A 1 386 ? -3.081 10.621 -10.434 1.00 81.25 386 ALA A O 1
ATOM 2903 N N . LEU A 1 387 ? -4.628 12.238 -10.231 1.00 82.12 387 LEU A N 1
ATOM 2904 C CA . LEU A 1 387 ? -4.961 12.289 -11.657 1.00 82.12 387 LEU A CA 1
ATOM 2905 C C . LEU A 1 387 ? -3.737 12.510 -12.576 1.00 82.12 387 LEU A C 1
ATOM 2907 O O . LEU A 1 387 ? -3.569 11.728 -13.513 1.00 82.12 387 LEU A O 1
ATOM 2911 N N . PRO A 1 388 ? -2.827 13.477 -12.326 1.00 82.75 388 PRO A N 1
ATOM 2912 C CA . PRO A 1 388 ? -1.606 13.617 -13.127 1.00 82.75 388 PRO A CA 1
ATOM 2913 C C . PRO A 1 388 ? -0.744 12.349 -13.114 1.00 82.75 388 PRO A C 1
ATOM 2915 O O . PRO A 1 388 ? -0.170 11.951 -14.129 1.00 82.75 388 PRO A O 1
ATOM 2918 N N . PHE A 1 389 ? -0.684 11.679 -11.963 1.00 84.00 389 PHE A N 1
ATOM 2919 C CA . PHE A 1 389 ? 0.109 10.472 -11.792 1.00 84.00 389 PHE A CA 1
ATOM 2920 C C . PHE A 1 389 ? -0.521 9.248 -12.484 1.00 84.00 389 PHE A C 1
ATOM 2922 O O . PHE A 1 389 ? 0.197 8.352 -12.936 1.00 84.00 389 PHE A O 1
ATOM 2929 N N . ALA A 1 390 ? -1.841 9.222 -12.682 1.00 84.00 390 ALA A N 1
ATOM 2930 C CA . ALA A 1 390 ? -2.495 8.197 -13.496 1.00 84.00 390 ALA A CA 1
ATOM 2931 C C . ALA A 1 390 ? -1.942 8.182 -14.936 1.00 84.00 390 ALA A C 1
ATOM 2933 O O . ALA A 1 390 ? -1.602 7.115 -15.452 1.00 84.00 390 ALA A O 1
ATOM 2934 N N . PHE A 1 391 ? -1.731 9.354 -15.551 1.00 83.75 391 PHE A N 1
ATOM 2935 C CA . PHE A 1 391 ? -1.116 9.459 -16.883 1.00 83.75 391 PHE A CA 1
ATOM 2936 C C . PHE A 1 391 ? 0.335 8.976 -16.910 1.00 83.75 391 PHE A C 1
ATOM 2938 O O . PHE A 1 391 ? 0.727 8.261 -17.834 1.00 83.75 391 PHE A O 1
ATOM 2945 N N . VAL A 1 392 ? 1.123 9.308 -15.880 1.00 87.38 392 VAL A N 1
ATOM 2946 C CA . VAL A 1 392 ? 2.482 8.762 -15.712 1.00 87.38 392 VAL A CA 1
ATOM 2947 C C . VAL A 1 392 ? 2.427 7.240 -15.707 1.00 87.38 392 VAL A C 1
ATOM 2949 O O . VAL A 1 392 ? 3.215 6.576 -16.373 1.00 87.38 392 VAL A O 1
ATOM 2952 N N . THR A 1 393 ? 1.454 6.676 -15.005 1.00 84.06 393 THR A N 1
ATOM 2953 C CA . THR A 1 393 ? 1.350 5.232 -14.854 1.00 84.06 393 THR A CA 1
ATOM 2954 C C . THR A 1 393 ? 0.937 4.527 -16.150 1.00 84.06 393 THR A C 1
ATOM 2956 O O . THR A 1 393 ? 1.466 3.461 -16.463 1.00 84.06 393 THR A O 1
ATOM 2959 N N . ILE A 1 394 ? 0.078 5.150 -16.965 1.00 84.38 394 ILE A N 1
ATOM 2960 C CA . ILE A 1 394 ? -0.198 4.702 -18.341 1.00 84.38 394 ILE A CA 1
ATOM 2961 C C . ILE A 1 394 ? 1.075 4.741 -19.192 1.00 84.38 394 ILE A C 1
ATOM 2963 O O . ILE A 1 394 ? 1.383 3.778 -19.895 1.00 84.38 394 ILE A O 1
ATOM 2967 N N . GLY A 1 395 ? 1.852 5.820 -19.078 1.00 86.62 395 GLY A N 1
ATOM 2968 C CA . GLY A 1 395 ? 3.157 5.937 -19.720 1.00 86.62 395 GLY A CA 1
ATOM 2969 C C . GLY A 1 395 ? 4.086 4.776 -19.361 1.00 86.62 395 GLY A C 1
ATOM 2970 O O . GLY A 1 395 ? 4.633 4.146 -20.263 1.00 86.62 395 GLY A O 1
ATOM 2971 N N . VAL A 1 396 ? 4.181 4.430 -18.072 1.00 87.44 396 VAL A N 1
ATOM 2972 C CA . VAL A 1 396 ? 4.976 3.291 -17.580 1.00 87.44 396 VAL A CA 1
ATOM 2973 C C . VAL A 1 396 ? 4.538 1.971 -18.215 1.00 87.44 396 VAL A C 1
ATOM 2975 O O . VAL A 1 396 ? 5.390 1.167 -18.580 1.00 87.44 396 VAL A O 1
ATOM 2978 N N . MET A 1 397 ? 3.234 1.730 -18.391 1.00 84.06 397 MET A N 1
ATOM 2979 C CA . MET A 1 397 ? 2.758 0.502 -19.046 1.00 84.06 397 MET A CA 1
ATOM 2980 C C . MET A 1 397 ? 3.265 0.398 -20.491 1.00 84.06 397 MET A C 1
ATOM 2982 O O . MET A 1 397 ? 3.747 -0.655 -20.912 1.00 84.06 397 MET A O 1
ATOM 2986 N N . ILE A 1 398 ? 3.213 1.505 -21.235 1.00 84.75 398 ILE A N 1
ATOM 2987 C CA . ILE A 1 398 ? 3.678 1.569 -22.626 1.0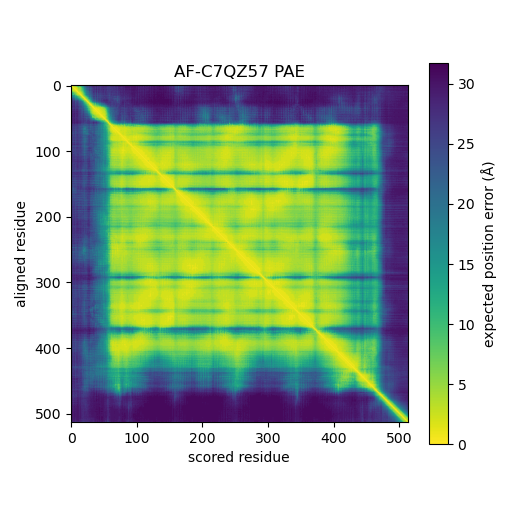0 84.75 398 ILE A CA 1
ATOM 2988 C C . ILE A 1 398 ? 5.204 1.432 -22.695 1.00 84.75 398 ILE A C 1
ATOM 2990 O O . ILE A 1 398 ? 5.719 0.676 -23.523 1.00 84.75 398 ILE A O 1
ATOM 2994 N N . THR A 1 399 ? 5.942 2.153 -21.848 1.00 89.44 399 THR A N 1
ATOM 2995 C CA . THR A 1 399 ? 7.411 2.135 -21.864 1.00 89.44 399 THR A CA 1
ATOM 2996 C C . THR A 1 399 ? 7.954 0.786 -21.418 1.00 89.44 399 THR A C 1
ATOM 2998 O O . THR A 1 399 ? 8.877 0.272 -22.044 1.00 89.44 399 THR A O 1
ATOM 3001 N N . TRP A 1 400 ? 7.343 0.161 -20.411 1.00 86.50 400 TRP A N 1
ATOM 3002 C CA . TRP A 1 400 ? 7.738 -1.159 -19.938 1.00 86.50 400 TRP A CA 1
ATOM 3003 C C . TRP A 1 400 ? 7.477 -2.242 -20.983 1.00 86.50 400 TRP A C 1
ATOM 3005 O O . TRP A 1 400 ? 8.335 -3.093 -21.207 1.00 86.50 400 TRP A O 1
ATOM 3015 N N . ALA A 1 401 ? 6.347 -2.177 -21.697 1.00 84.44 401 ALA A N 1
ATOM 3016 C CA . ALA A 1 401 ? 6.084 -3.079 -22.816 1.00 84.44 401 ALA A CA 1
ATOM 3017 C C . ALA A 1 401 ? 7.147 -2.952 -23.923 1.00 84.44 401 ALA A C 1
ATOM 3019 O O . ALA A 1 401 ? 7.548 -3.964 -24.498 1.00 84.44 401 ALA A O 1
ATOM 3020 N N . LYS A 1 402 ? 7.631 -1.734 -24.206 1.00 85.31 402 LYS A N 1
ATOM 3021 C CA . LYS A 1 402 ? 8.759 -1.511 -25.127 1.00 85.31 402 LYS A CA 1
ATOM 3022 C C . LYS A 1 402 ? 10.068 -2.083 -24.576 1.00 85.31 402 LYS A C 1
ATOM 3024 O O . LYS A 1 402 ? 10.750 -2.798 -25.300 1.00 85.31 402 LYS A O 1
ATOM 3029 N N . ASP A 1 403 ? 10.378 -1.834 -23.304 1.00 86.31 403 ASP A N 1
ATOM 3030 C CA . ASP A 1 403 ? 11.599 -2.319 -22.639 1.00 86.31 403 ASP A CA 1
ATOM 3031 C C . ASP A 1 403 ? 11.687 -3.853 -22.686 1.00 86.31 403 ASP A C 1
ATOM 3033 O O . ASP A 1 403 ? 12.698 -4.418 -23.097 1.00 86.31 403 ASP A O 1
ATOM 3037 N N . LEU A 1 404 ? 10.584 -4.541 -22.365 1.00 85.44 404 LEU A N 1
ATOM 3038 C CA . LEU A 1 404 ? 10.511 -6.003 -22.372 1.00 85.44 404 LEU A CA 1
ATOM 3039 C C . LEU A 1 404 ? 10.724 -6.609 -23.763 1.00 85.44 404 LEU A C 1
ATOM 3041 O O . LEU A 1 404 ? 11.318 -7.681 -23.867 1.00 85.44 404 LEU A O 1
ATOM 3045 N N . ARG A 1 405 ? 10.271 -5.942 -24.834 1.00 81.94 405 ARG A N 1
ATOM 3046 C CA . ARG A 1 405 ? 10.507 -6.402 -26.217 1.00 81.94 405 ARG A CA 1
ATOM 3047 C C . ARG A 1 405 ? 11.991 -6.412 -26.576 1.00 81.94 405 ARG A C 1
ATOM 3049 O O . ARG A 1 405 ? 12.397 -7.218 -27.402 1.00 81.94 405 ARG A O 1
ATOM 3056 N N . THR A 1 406 ? 12.782 -5.558 -25.929 1.00 81.19 406 THR A N 1
ATOM 3057 C CA . THR A 1 406 ? 14.236 -5.472 -26.117 1.00 81.19 406 THR A CA 1
ATOM 3058 C C . THR A 1 406 ? 15.035 -6.343 -25.141 1.00 81.19 406 THR A C 1
ATOM 3060 O O . THR A 1 406 ? 16.261 -6.270 -25.121 1.00 81.19 406 THR A O 1
ATOM 3063 N N . ASP A 1 407 ? 14.390 -7.180 -24.315 1.00 83.12 407 ASP A N 1
ATOM 3064 C CA . ASP A 1 407 ? 15.133 -8.109 -23.456 1.00 83.12 407 ASP A CA 1
ATOM 3065 C C . ASP A 1 407 ? 15.814 -9.193 -24.308 1.00 83.12 407 ASP A C 1
ATOM 3067 O O . ASP A 1 407 ? 15.144 -9.810 -25.145 1.00 83.12 407 ASP A O 1
ATOM 3071 N N . PRO A 1 408 ? 17.094 -9.537 -24.063 1.00 79.44 408 PRO A N 1
ATOM 3072 C CA . PRO A 1 408 ? 17.772 -10.584 -24.824 1.00 79.44 408 PRO A CA 1
ATOM 3073 C C . PRO A 1 408 ? 17.069 -11.933 -24.807 1.00 79.44 408 PRO A C 1
ATOM 3075 O O . PRO A 1 408 ? 17.189 -12.698 -25.758 1.00 79.44 408 PRO A O 1
ATOM 3078 N N . PHE A 1 409 ? 16.339 -12.257 -23.735 1.00 79.94 409 PHE A N 1
ATOM 3079 C CA . PHE A 1 409 ? 15.551 -13.483 -23.690 1.00 79.94 409 PHE A CA 1
ATOM 3080 C C . PHE A 1 409 ? 14.424 -13.465 -24.733 1.00 79.94 409 PHE A C 1
ATOM 3082 O O . PHE A 1 409 ? 14.190 -14.469 -25.405 1.00 79.94 409 PHE A O 1
ATOM 3089 N N . ILE A 1 410 ? 13.746 -12.325 -24.894 1.00 79.94 410 ILE A N 1
ATOM 3090 C CA . ILE A 1 410 ? 12.675 -12.147 -25.882 1.00 79.94 410 ILE A CA 1
ATOM 3091 C C . ILE A 1 410 ? 13.253 -12.093 -27.294 1.00 79.94 410 ILE A C 1
ATOM 3093 O O . ILE A 1 410 ? 12.739 -12.767 -28.185 1.00 79.94 410 ILE A O 1
ATOM 3097 N N . ILE A 1 411 ? 14.359 -11.377 -27.475 1.00 79.94 411 ILE A N 1
ATOM 3098 C CA . ILE A 1 411 ? 15.096 -11.292 -28.737 1.00 79.94 411 ILE A CA 1
ATOM 3099 C C . ILE A 1 411 ? 15.522 -12.679 -29.225 1.00 79.94 411 ILE A C 1
ATOM 3101 O O . ILE A 1 411 ? 15.142 -13.089 -30.317 1.00 79.94 411 ILE A O 1
ATOM 3105 N N . ARG A 1 412 ? 16.235 -13.451 -28.394 1.00 80.19 412 ARG A N 1
ATOM 3106 C CA . ARG A 1 412 ? 16.712 -14.798 -28.754 1.00 80.19 412 ARG A CA 1
ATOM 3107 C C . ARG A 1 412 ? 15.566 -15.743 -29.090 1.00 80.19 412 ARG A C 1
ATOM 3109 O O . ARG A 1 412 ? 15.687 -16.566 -29.991 1.00 80.19 412 ARG A O 1
ATOM 3116 N N . ARG A 1 413 ? 14.447 -15.629 -28.369 1.00 80.00 413 ARG A N 1
ATOM 3117 C CA . ARG A 1 413 ? 13.246 -16.420 -28.646 1.00 80.00 413 ARG A CA 1
ATOM 3118 C C . ARG A 1 413 ? 12.622 -16.049 -29.989 1.00 80.00 413 ARG A C 1
ATOM 3120 O O . ARG A 1 413 ? 12.251 -16.951 -30.731 1.00 80.00 413 ARG A O 1
ATOM 3127 N N . THR A 1 414 ? 12.499 -14.755 -30.274 1.00 79.00 414 THR A N 1
ATOM 3128 C CA . THR A 1 414 ? 11.921 -14.247 -31.527 1.00 79.00 414 THR A CA 1
ATOM 3129 C C . THR A 1 414 ? 12.783 -14.678 -32.707 1.00 79.00 414 THR A C 1
ATOM 3131 O O . THR A 1 414 ? 12.280 -15.331 -33.613 1.00 79.00 414 THR A O 1
ATOM 3134 N N . TYR A 1 415 ? 14.097 -14.466 -32.604 1.00 81.69 415 TYR A N 1
ATOM 3135 C CA . TYR A 1 415 ? 15.079 -14.946 -33.570 1.00 81.69 415 TYR A CA 1
ATOM 3136 C C . TYR A 1 415 ? 14.942 -16.449 -33.834 1.00 81.69 415 TYR A C 1
ATOM 3138 O O . TYR A 1 415 ? 14.817 -16.864 -34.976 1.00 81.69 415 TYR A O 1
ATOM 3146 N N . ALA A 1 416 ? 14.906 -17.287 -32.790 1.00 81.50 416 ALA A N 1
ATOM 3147 C CA . ALA A 1 416 ? 14.800 -18.737 -32.964 1.00 81.50 416 ALA A CA 1
ATOM 3148 C C . ALA A 1 416 ? 13.489 -19.163 -33.653 1.00 81.50 416 ALA A C 1
ATOM 3150 O O . ALA A 1 416 ? 13.478 -20.115 -34.432 1.00 81.50 416 ALA A O 1
ATOM 3151 N N . GLN A 1 417 ? 12.380 -18.473 -33.372 1.00 83.75 417 GLN A N 1
ATOM 3152 C CA . GLN A 1 417 ? 11.098 -18.737 -34.026 1.00 83.75 417 GLN A CA 1
ATOM 3153 C C . GLN A 1 417 ? 11.117 -18.325 -35.498 1.00 83.75 417 GLN A C 1
ATOM 3155 O O . GLN A 1 417 ? 10.643 -19.084 -36.341 1.00 83.75 417 GLN A O 1
ATOM 3160 N N . GLU A 1 418 ? 11.682 -17.159 -35.808 1.00 83.69 418 GLU A N 1
ATOM 3161 C CA . GLU A 1 418 ? 11.833 -16.675 -37.180 1.00 83.69 418 GLU A CA 1
ATOM 3162 C C . GLU A 1 418 ? 12.785 -17.560 -37.987 1.00 83.69 418 GLU A C 1
ATOM 3164 O O . GLU A 1 418 ? 12.433 -17.962 -39.092 1.00 83.69 418 GLU A O 1
ATOM 3169 N N . ALA A 1 419 ? 13.913 -17.962 -37.396 1.00 82.75 419 ALA A N 1
ATOM 3170 C CA . ALA A 1 419 ? 14.879 -18.899 -37.961 1.00 82.75 419 ALA A CA 1
ATOM 3171 C C . ALA A 1 419 ? 14.219 -20.206 -38.417 1.00 82.75 419 ALA A C 1
ATOM 3173 O O . ALA A 1 419 ? 14.368 -20.632 -39.562 1.00 82.75 419 ALA A O 1
ATOM 3174 N N . ILE A 1 420 ? 13.452 -20.833 -37.518 1.00 85.94 420 ILE A N 1
ATOM 3175 C CA . ILE A 1 420 ? 12.742 -22.079 -37.814 1.00 85.94 420 ILE A CA 1
ATOM 3176 C C . ILE A 1 420 ? 11.647 -21.829 -38.852 1.00 85.94 420 ILE A C 1
ATOM 3178 O O . ILE A 1 420 ? 11.530 -22.598 -39.799 1.00 85.94 420 ILE A O 1
ATOM 3182 N N . ALA A 1 421 ? 10.853 -20.765 -38.711 1.00 85.12 421 ALA A N 1
ATOM 3183 C CA . ALA A 1 421 ? 9.756 -20.478 -39.632 1.00 85.12 421 ALA A CA 1
ATOM 3184 C C . ALA A 1 421 ? 10.246 -20.216 -41.065 1.00 85.12 421 ALA A C 1
ATOM 3186 O O . ALA A 1 421 ? 9.644 -20.715 -42.015 1.00 85.12 421 ALA A O 1
ATOM 3187 N N . GLN A 1 422 ? 11.336 -19.464 -41.228 1.00 84.06 422 GLN A N 1
ATOM 3188 C CA . GLN A 1 422 ? 11.964 -19.224 -42.526 1.00 84.06 422 GLN A CA 1
ATOM 3189 C C . GLN A 1 422 ? 12.550 -20.515 -43.101 1.00 84.06 422 GLN A C 1
ATOM 3191 O O . GLN A 1 422 ? 12.289 -20.823 -44.261 1.00 84.06 422 GLN A O 1
ATOM 3196 N N . GLY A 1 423 ? 13.249 -21.309 -42.281 1.00 83.44 423 GLY A N 1
ATOM 3197 C CA . GLY A 1 423 ? 13.777 -22.609 -42.696 1.00 83.44 423 GLY A CA 1
ATOM 3198 C C . GLY A 1 423 ? 12.686 -23.576 -43.167 1.00 83.44 423 GLY A C 1
ATOM 3199 O O . GLY A 1 423 ? 12.845 -24.217 -44.199 1.00 83.44 423 GLY A O 1
ATOM 3200 N N . VAL A 1 424 ? 11.547 -23.635 -42.465 1.00 86.44 424 VAL A N 1
ATOM 3201 C CA . VAL A 1 424 ? 10.386 -24.451 -42.871 1.00 86.44 424 VAL A CA 1
ATOM 3202 C C . VAL A 1 424 ? 9.801 -23.964 -44.192 1.00 86.44 424 VAL A C 1
ATOM 3204 O O . VAL A 1 424 ? 9.551 -24.780 -45.070 1.00 86.44 424 VAL A O 1
ATOM 3207 N N . ARG A 1 425 ? 9.588 -22.651 -44.350 1.00 86.56 425 ARG A N 1
ATOM 3208 C CA . ARG A 1 425 ? 9.048 -22.086 -45.599 1.00 86.56 425 ARG A CA 1
ATOM 3209 C C . ARG A 1 425 ? 9.950 -22.412 -46.783 1.00 86.56 425 ARG A C 1
ATOM 3211 O O . ARG A 1 425 ? 9.471 -22.961 -47.762 1.00 86.56 425 ARG A O 1
ATOM 3218 N N . ARG A 1 426 ? 11.255 -22.167 -46.643 1.00 84.94 426 ARG A N 1
ATOM 3219 C CA . ARG A 1 426 ? 12.248 -22.470 -47.678 1.00 84.94 426 ARG A CA 1
ATOM 3220 C C . ARG A 1 426 ? 12.294 -23.962 -48.007 1.00 84.94 426 ARG A C 1
ATOM 3222 O O . ARG A 1 426 ? 12.280 -24.319 -49.177 1.00 84.94 426 ARG A O 1
ATOM 3229 N N . GLY A 1 427 ? 12.294 -24.823 -46.988 1.00 87.88 427 GLY A N 1
ATOM 3230 C CA . GLY A 1 427 ? 12.271 -26.275 -47.174 1.00 87.88 427 GLY A CA 1
ATOM 3231 C C . GLY A 1 427 ? 11.042 -26.748 -47.952 1.00 87.88 427 GLY A C 1
ATOM 3232 O O . GLY A 1 427 ? 11.182 -27.549 -48.871 1.00 87.88 427 GLY A O 1
ATOM 3233 N N . ILE A 1 428 ? 9.861 -26.204 -47.644 1.00 89.88 428 ILE A N 1
ATOM 3234 C CA . ILE A 1 428 ? 8.625 -26.499 -48.382 1.00 89.88 428 ILE A CA 1
ATOM 3235 C C . ILE A 1 428 ? 8.696 -25.970 -49.819 1.00 89.88 428 ILE A C 1
ATOM 3237 O O . ILE A 1 428 ? 8.329 -26.689 -50.747 1.00 89.88 428 ILE A O 1
ATOM 3241 N N . ASP A 1 429 ? 9.191 -24.749 -50.017 1.00 90.12 429 ASP A N 1
ATOM 3242 C CA . ASP A 1 429 ? 9.285 -24.127 -51.341 1.00 90.12 429 ASP A CA 1
ATOM 3243 C C . ASP A 1 429 ? 10.252 -24.884 -52.273 1.00 90.12 429 ASP A C 1
ATOM 3245 O O . ASP A 1 429 ? 9.979 -25.029 -53.464 1.00 90.12 429 ASP A O 1
ATOM 3249 N N . GLU A 1 430 ? 11.376 -25.382 -51.746 1.00 90.62 430 GLU A N 1
ATOM 3250 C CA . GLU A 1 430 ? 12.424 -26.048 -52.535 1.00 90.62 430 GLU A CA 1
ATOM 3251 C C . GLU A 1 430 ? 12.239 -27.568 -52.647 1.00 90.62 430 GLU A C 1
ATOM 3253 O O . GLU A 1 430 ? 12.641 -28.174 -53.645 1.00 90.62 430 GLU A O 1
ATOM 3258 N N . HIS A 1 431 ? 11.655 -28.203 -51.628 1.00 91.75 431 HIS A N 1
ATOM 3259 C CA . HIS A 1 431 ? 11.641 -29.663 -51.484 1.00 91.75 431 HIS A CA 1
ATOM 3260 C C . HIS A 1 431 ? 10.264 -30.248 -51.121 1.00 91.75 431 HIS A C 1
ATOM 3262 O O . HIS A 1 431 ? 10.141 -31.466 -50.959 1.00 91.75 431 HIS A O 1
ATOM 3268 N N . GLY A 1 432 ? 9.215 -29.426 -51.011 1.00 90.38 432 GLY A N 1
ATOM 3269 C CA . GLY A 1 432 ? 7.894 -29.865 -50.558 1.00 90.38 432 GLY A CA 1
ATOM 3270 C C . GLY A 1 432 ? 7.944 -30.450 -49.143 1.00 90.38 432 GLY A C 1
ATOM 3271 O O . GLY A 1 432 ? 8.627 -29.933 -48.263 1.00 90.38 432 GLY A O 1
ATOM 3272 N N . ASP A 1 433 ? 7.263 -31.573 -48.917 1.00 90.31 433 ASP A N 1
ATOM 3273 C CA . ASP A 1 433 ? 7.259 -32.248 -47.609 1.00 90.31 433 ASP A CA 1
ATOM 3274 C C . ASP A 1 433 ? 8.540 -33.073 -47.343 1.00 90.31 433 ASP A C 1
ATOM 3276 O O . ASP A 1 433 ? 8.713 -33.633 -46.259 1.00 90.31 433 ASP A O 1
ATOM 3280 N N . ALA A 1 434 ? 9.446 -33.177 -48.321 1.00 90.56 434 ALA A N 1
ATOM 3281 C CA . ALA A 1 434 ? 10.607 -34.065 -48.288 1.00 90.56 434 ALA A CA 1
ATOM 3282 C C . ALA A 1 434 ? 11.899 -33.348 -47.847 1.00 90.56 434 ALA A C 1
ATOM 3284 O O . ALA A 1 434 ? 12.918 -33.416 -48.533 1.00 90.56 434 ALA A O 1
ATOM 3285 N N . PHE A 1 435 ? 11.879 -32.682 -46.687 1.00 87.12 435 PHE A N 1
ATOM 3286 C CA . PHE A 1 435 ? 13.064 -32.031 -46.113 1.00 87.12 435 PHE A CA 1
ATOM 3287 C C . PHE A 1 435 ? 13.311 -32.421 -44.648 1.00 87.12 435 PHE A C 1
ATOM 3289 O O . PHE A 1 435 ? 12.418 -32.870 -43.931 1.00 87.12 435 PHE A O 1
ATOM 3296 N N . VAL A 1 436 ? 14.550 -32.227 -44.192 1.00 84.62 436 VAL A N 1
ATOM 3297 C CA . VAL A 1 436 ? 14.959 -32.355 -42.784 1.00 84.62 436 VAL A CA 1
ATOM 3298 C C . VAL A 1 436 ? 15.794 -31.143 -42.382 1.00 84.62 436 VAL A C 1
ATOM 3300 O O . VAL A 1 436 ? 16.429 -30.514 -43.225 1.00 84.62 436 VAL A O 1
ATOM 3303 N N . PHE A 1 437 ? 15.820 -30.806 -41.092 1.00 81.88 437 PHE A N 1
ATOM 3304 C CA . PHE A 1 437 ? 16.661 -29.713 -40.607 1.00 81.88 437 PHE A CA 1
ATOM 3305 C C . PHE A 1 437 ? 18.138 -30.124 -40.566 1.00 81.88 437 PHE A C 1
ATOM 3307 O O . PHE A 1 437 ? 18.509 -31.059 -39.856 1.00 81.88 437 PHE A O 1
ATOM 3314 N N . SER A 1 438 ? 18.984 -29.365 -41.262 1.00 80.69 438 SER A N 1
ATOM 3315 C CA . SER A 1 438 ? 20.443 -29.398 -41.130 1.00 80.69 438 SER A CA 1
ATOM 3316 C C . SER A 1 438 ? 20.975 -28.001 -40.812 1.00 80.69 438 SER A C 1
ATOM 3318 O O . SER A 1 438 ? 20.423 -27.009 -41.282 1.00 80.69 438 SER A O 1
ATOM 3320 N N . VAL A 1 439 ? 22.055 -27.913 -40.035 1.00 79.56 439 VAL A N 1
ATOM 3321 C CA . VAL A 1 439 ? 22.735 -26.642 -39.742 1.00 79.56 439 VAL A CA 1
ATOM 3322 C C . VAL A 1 439 ? 23.902 -26.489 -40.713 1.00 79.56 439 VAL A C 1
ATOM 3324 O O . VAL A 1 439 ? 24.852 -27.263 -40.629 1.00 79.56 439 VAL A O 1
ATOM 3327 N N . ASN A 1 440 ? 23.825 -25.504 -41.609 1.00 82.00 440 ASN A N 1
ATOM 3328 C CA . ASN A 1 440 ? 24.877 -25.163 -42.568 1.00 82.00 440 ASN A CA 1
ATOM 3329 C C . ASN A 1 440 ? 25.224 -23.672 -42.452 1.00 82.00 440 ASN A C 1
ATOM 3331 O O . ASN A 1 440 ? 24.364 -22.862 -42.102 1.00 82.00 440 ASN A O 1
ATOM 3335 N N . GLU A 1 441 ? 26.472 -23.315 -42.747 1.00 83.62 441 GLU A N 1
ATOM 3336 C CA . GLU A 1 441 ? 26.887 -21.917 -42.895 1.00 83.62 441 GLU A CA 1
ATOM 3337 C C . GLU A 1 441 ? 26.360 -21.363 -44.227 1.00 83.62 441 GLU A C 1
ATOM 3339 O O . GLU A 1 441 ? 26.452 -22.029 -45.259 1.00 83.62 441 GLU A O 1
ATOM 3344 N N . VAL A 1 442 ? 25.781 -20.162 -44.198 1.00 83.62 442 VAL A N 1
ATOM 3345 C CA . VAL A 1 442 ? 25.203 -19.469 -45.361 1.00 83.62 442 VAL A CA 1
ATOM 3346 C C . VAL A 1 442 ? 25.616 -17.994 -45.342 1.00 83.62 442 VAL A C 1
ATOM 3348 O O . VAL A 1 442 ? 25.968 -17.489 -44.271 1.00 83.62 442 VAL A O 1
ATOM 3351 N N . PRO A 1 443 ? 25.568 -17.280 -46.484 1.00 87.69 443 PRO A N 1
ATOM 3352 C CA . PRO A 1 443 ? 25.742 -15.832 -46.500 1.00 87.69 443 PRO A CA 1
ATOM 3353 C C . PRO A 1 443 ? 24.796 -15.138 -45.513 1.00 87.69 443 PRO A C 1
ATOM 3355 O O . PRO A 1 443 ? 23.645 -15.540 -45.356 1.00 87.69 443 PRO A O 1
ATOM 3358 N N . GLU A 1 444 ? 25.262 -14.064 -44.877 1.00 79.88 444 GLU A N 1
ATOM 3359 C CA . GLU A 1 444 ? 24.535 -13.363 -43.806 1.00 79.88 444 GLU A CA 1
ATOM 3360 C C . GLU A 1 444 ? 23.114 -12.931 -44.215 1.00 79.88 444 GLU A C 1
ATOM 3362 O O . GLU A 1 444 ? 22.175 -13.065 -43.433 1.00 79.88 444 GLU A O 1
ATOM 3367 N N . ALA A 1 445 ? 22.939 -12.515 -45.474 1.00 81.62 445 ALA A N 1
ATOM 3368 C CA . ALA A 1 445 ? 21.654 -12.107 -46.050 1.00 81.62 445 ALA A CA 1
ATOM 3369 C C . ALA A 1 445 ? 20.639 -13.255 -46.242 1.00 81.62 445 ALA A C 1
ATOM 3371 O O . ALA A 1 445 ? 19.453 -12.998 -46.435 1.00 81.62 445 ALA A O 1
ATOM 3372 N N . GLU A 1 446 ? 21.087 -14.509 -46.200 1.00 78.12 446 GLU A N 1
ATOM 3373 C CA . GLU A 1 446 ? 20.246 -15.709 -46.333 1.00 78.12 446 GLU A CA 1
ATOM 3374 C C . GLU A 1 446 ? 20.113 -16.470 -45.008 1.00 78.12 446 GLU A C 1
ATOM 3376 O O . GLU A 1 446 ? 19.341 -17.425 -44.894 1.00 78.12 446 GLU A O 1
ATOM 3381 N N . GLY A 1 447 ? 20.865 -16.051 -43.990 1.00 75.44 447 GLY A N 1
ATOM 3382 C CA . GLY A 1 447 ? 20.805 -16.632 -42.663 1.00 75.44 447 GLY A CA 1
ATOM 3383 C C . GLY A 1 447 ? 19.472 -16.359 -41.975 1.00 75.44 447 GLY A C 1
ATOM 3384 O O . GLY A 1 447 ? 18.804 -15.355 -42.204 1.00 75.44 447 GLY A O 1
ATOM 3385 N N . ALA A 1 448 ? 19.139 -17.212 -41.011 1.00 72.69 448 ALA A N 1
ATOM 3386 C CA . ALA A 1 448 ? 18.001 -17.044 -40.105 1.00 72.69 448 ALA A CA 1
ATOM 3387 C C . ALA A 1 448 ? 17.921 -15.664 -39.407 1.00 72.69 448 ALA A C 1
ATOM 3389 O O . ALA A 1 448 ? 16.863 -15.274 -38.917 1.00 72.69 448 ALA A O 1
ATOM 3390 N N . GLY A 1 449 ? 19.049 -14.950 -39.336 1.00 71.19 449 GLY A N 1
ATOM 3391 C CA . GLY A 1 449 ? 19.170 -13.607 -38.780 1.00 71.19 449 GLY A CA 1
ATOM 3392 C C . GLY A 1 449 ? 19.142 -12.462 -39.775 1.00 71.19 449 GLY A C 1
ATOM 3393 O O . GLY A 1 449 ? 19.277 -11.330 -39.338 1.00 71.19 449 GLY A O 1
ATOM 3394 N N . ALA A 1 450 ? 18.971 -12.710 -41.073 1.00 76.31 450 ALA A N 1
ATOM 3395 C CA . ALA A 1 450 ? 19.161 -11.695 -42.111 1.00 76.31 450 ALA A CA 1
ATOM 3396 C C . ALA A 1 450 ? 18.306 -10.429 -41.915 1.00 76.31 450 ALA A C 1
ATOM 3398 O O . ALA A 1 450 ? 18.710 -9.331 -42.284 1.00 76.31 450 ALA A O 1
ATOM 3399 N N . ASN A 1 451 ? 17.128 -10.579 -41.303 1.00 73.06 451 ASN A N 1
ATOM 3400 C CA . ASN A 1 451 ? 16.199 -9.479 -41.026 1.00 73.06 451 ASN A CA 1
ATOM 3401 C C . ASN A 1 451 ? 16.222 -9.015 -39.559 1.00 73.06 451 ASN A C 1
ATOM 3403 O O . ASN A 1 451 ? 15.390 -8.199 -39.161 1.00 73.06 451 ASN A O 1
ATOM 3407 N N . PHE A 1 452 ? 17.138 -9.545 -38.744 1.00 69.69 452 PHE A N 1
ATOM 3408 C CA . PHE A 1 452 ? 17.228 -9.265 -37.318 1.00 69.69 452 PHE A CA 1
ATOM 3409 C C . PHE A 1 452 ? 18.665 -8.862 -36.931 1.00 69.69 452 PHE A C 1
ATOM 3411 O O . PHE A 1 452 ? 19.550 -9.719 -36.933 1.00 69.69 452 PHE A O 1
ATOM 3418 N N . PRO A 1 453 ? 18.912 -7.597 -36.542 1.00 68.69 453 PRO A N 1
ATOM 3419 C CA . PRO A 1 453 ? 20.254 -7.082 -36.255 1.00 68.69 453 PRO A CA 1
ATOM 3420 C C . PRO A 1 453 ? 20.767 -7.602 -34.903 1.00 68.69 453 PRO A C 1
ATOM 3422 O O . PRO A 1 453 ? 20.725 -6.915 -33.888 1.00 68.69 453 PRO A O 1
ATOM 3425 N N . SER A 1 454 ? 21.178 -8.870 -34.856 1.00 66.56 454 SER A N 1
ATOM 3426 C CA . SER A 1 454 ? 21.523 -9.573 -33.610 1.00 66.56 454 SER A CA 1
ATOM 3427 C C . SER A 1 454 ? 22.795 -9.074 -32.916 1.00 66.56 454 SER A C 1
ATOM 3429 O O . SER A 1 454 ? 23.016 -9.382 -31.743 1.00 66.56 454 SER A O 1
ATOM 3431 N N . ASP A 1 455 ? 23.607 -8.314 -33.639 1.00 66.06 455 ASP A N 1
ATOM 3432 C CA . ASP A 1 455 ? 24.895 -7.746 -33.262 1.00 66.06 455 ASP A CA 1
ATOM 3433 C C . ASP A 1 455 ? 24.810 -6.282 -32.805 1.00 66.06 455 ASP A C 1
ATOM 3435 O O . ASP A 1 455 ? 25.795 -5.762 -32.286 1.00 66.06 455 ASP A O 1
ATOM 3439 N N . ASP A 1 456 ? 23.645 -5.631 -32.921 1.00 71.62 456 ASP A N 1
ATOM 3440 C CA . ASP A 1 456 ? 23.446 -4.248 -32.479 1.00 71.62 456 ASP A CA 1
ATOM 3441 C C . ASP A 1 456 ? 23.837 -4.097 -30.987 1.00 71.62 456 ASP A C 1
ATOM 3443 O O . ASP A 1 456 ? 23.226 -4.740 -30.117 1.00 71.62 456 ASP A O 1
ATOM 3447 N N . PRO A 1 457 ? 24.834 -3.250 -30.648 1.00 66.25 457 PRO A N 1
ATOM 3448 C CA . PRO A 1 457 ? 25.230 -2.976 -29.267 1.00 66.25 457 PRO A CA 1
ATOM 3449 C C . PRO A 1 457 ? 24.065 -2.530 -28.376 1.00 66.25 457 PRO A C 1
ATOM 3451 O O . PRO A 1 457 ? 24.040 -2.852 -27.189 1.00 66.25 457 PRO A O 1
ATOM 3454 N N . ALA A 1 458 ? 23.035 -1.879 -28.929 1.00 62.31 458 ALA A N 1
ATOM 3455 C CA . ALA A 1 458 ? 21.825 -1.522 -28.187 1.00 62.31 458 ALA A CA 1
ATOM 3456 C C . ALA A 1 458 ? 21.051 -2.749 -27.658 1.00 62.31 458 ALA A C 1
ATOM 3458 O O . ALA A 1 458 ? 20.308 -2.644 -26.675 1.00 62.31 458 ALA A O 1
ATOM 3459 N N . LEU A 1 459 ? 21.231 -3.916 -28.287 1.00 58.69 459 LEU A N 1
ATOM 3460 C CA . LEU A 1 459 ? 20.613 -5.192 -27.923 1.00 58.69 459 LEU A CA 1
ATOM 3461 C C . LEU A 1 459 ? 21.544 -6.096 -27.099 1.00 58.69 459 LEU A C 1
ATOM 3463 O O . LEU A 1 459 ? 21.064 -6.986 -26.388 1.00 58.69 459 LEU A O 1
ATOM 3467 N N . THR A 1 460 ? 22.860 -5.881 -27.171 1.00 56.34 460 THR A N 1
ATOM 3468 C CA . THR A 1 460 ? 23.876 -6.786 -26.604 1.00 56.34 460 THR A CA 1
ATOM 3469 C C . THR A 1 460 ? 24.663 -6.182 -25.431 1.00 56.34 460 THR A C 1
ATOM 3471 O O . THR A 1 460 ? 24.914 -6.894 -24.457 1.00 56.34 460 THR A O 1
ATOM 3474 N N . GLU A 1 461 ? 24.932 -4.874 -25.427 1.00 61.34 461 GLU A N 1
ATOM 3475 C CA . GLU A 1 461 ? 25.727 -4.149 -24.420 1.00 61.34 461 GLU A CA 1
ATOM 3476 C C . GLU A 1 461 ? 24.853 -3.329 -23.451 1.00 61.34 461 GLU A C 1
ATOM 3478 O O . GLU A 1 461 ? 25.002 -2.122 -23.280 1.00 61.34 461 GLU A O 1
ATOM 3483 N N . TRP A 1 462 ? 23.883 -3.975 -22.805 1.00 58.84 462 TRP A N 1
ATOM 3484 C CA . TRP A 1 462 ? 22.860 -3.279 -22.005 1.00 58.84 462 TRP A CA 1
ATOM 3485 C C . TRP A 1 462 ? 22.955 -3.515 -20.490 1.00 58.84 462 TRP A C 1
ATOM 3487 O O . TRP A 1 462 ? 22.195 -2.900 -19.738 1.00 58.84 462 TRP A O 1
ATOM 3497 N N . TYR A 1 463 ? 23.832 -4.412 -20.023 1.00 50.75 463 TYR A N 1
ATOM 3498 C CA . TYR A 1 463 ? 24.000 -4.696 -18.594 1.00 50.75 463 TYR A CA 1
ATOM 3499 C C . TYR A 1 463 ? 25.194 -3.927 -18.028 1.00 50.75 463 TYR A C 1
ATOM 3501 O O . TYR A 1 463 ? 26.341 -4.343 -18.175 1.00 50.75 463 TYR A O 1
ATOM 3509 N N . VAL A 1 464 ? 24.901 -2.830 -17.333 1.00 51.69 464 VAL A N 1
ATOM 3510 C CA . VAL A 1 464 ? 25.845 -2.153 -16.441 1.00 51.69 464 VAL A CA 1
ATOM 3511 C C . VAL A 1 464 ? 25.251 -2.219 -15.042 1.00 51.69 464 VAL A C 1
ATOM 3513 O O . VAL A 1 464 ? 24.109 -1.821 -14.813 1.00 51.69 464 VAL A O 1
ATOM 3516 N N . GLU A 1 465 ? 25.995 -2.773 -14.094 1.00 43.47 465 GLU A N 1
ATOM 3517 C CA . GLU A 1 465 ? 25.544 -2.869 -12.713 1.00 43.47 465 GLU A CA 1
ATOM 3518 C C . GLU A 1 465 ? 25.634 -1.472 -12.070 1.00 43.47 465 GLU A C 1
ATOM 3520 O O . GLU A 1 465 ? 26.712 -1.041 -11.677 1.00 43.47 465 GLU A O 1
ATOM 3525 N N . ALA A 1 466 ? 24.518 -0.736 -11.951 1.00 45.97 466 ALA A N 1
ATOM 3526 C CA . ALA A 1 466 ? 24.511 0.622 -11.366 1.00 45.97 466 ALA A CA 1
ATOM 3527 C C . ALA A 1 466 ? 24.995 0.716 -9.908 1.00 45.97 466 ALA A C 1
ATOM 3529 O O . ALA A 1 466 ? 25.050 1.808 -9.347 1.00 45.97 466 ALA A O 1
ATOM 3530 N N . THR A 1 467 ? 25.312 -0.408 -9.267 1.00 44.94 467 THR A N 1
ATOM 3531 C CA . THR A 1 467 ? 25.814 -0.464 -7.890 1.00 44.94 467 THR A CA 1
ATOM 3532 C C . THR A 1 467 ? 27.265 -0.932 -7.785 1.00 44.94 467 THR A C 1
ATOM 3534 O O . THR A 1 467 ? 27.695 -1.239 -6.678 1.00 44.94 467 THR A O 1
ATOM 3537 N N . ALA A 1 468 ? 28.015 -0.998 -8.891 1.00 39.19 468 ALA A N 1
ATOM 3538 C CA . ALA A 1 468 ? 29.405 -1.465 -8.880 1.00 39.19 468 ALA A CA 1
ATOM 3539 C C . ALA A 1 468 ? 30.356 -0.613 -8.004 1.00 39.19 468 ALA A C 1
ATOM 3541 O O . ALA A 1 468 ? 31.378 -1.128 -7.569 1.00 39.19 468 ALA A O 1
ATOM 3542 N N . ASP A 1 469 ? 29.984 0.625 -7.649 1.00 36.84 469 ASP A N 1
ATOM 3543 C CA . ASP A 1 469 ? 30.791 1.508 -6.783 1.00 36.84 469 ASP A CA 1
ATOM 3544 C C . ASP A 1 469 ? 30.423 1.456 -5.286 1.00 36.84 469 ASP A C 1
ATOM 3546 O O . ASP A 1 469 ? 30.865 2.292 -4.500 1.00 36.84 469 ASP A O 1
ATOM 3550 N N . ALA A 1 470 ? 29.599 0.499 -4.852 1.00 39.47 470 ALA A N 1
ATOM 3551 C CA . ALA A 1 470 ? 29.299 0.308 -3.433 1.00 39.47 470 ALA A CA 1
ATOM 3552 C C . ALA A 1 470 ? 29.961 -0.970 -2.911 1.00 39.47 470 ALA A C 1
ATOM 3554 O O . ALA A 1 470 ? 29.283 -1.965 -2.643 1.00 39.47 470 ALA A O 1
ATOM 3555 N N . ASP A 1 471 ? 31.285 -0.925 -2.753 1.00 33.75 471 ASP A N 1
ATOM 3556 C CA . ASP A 1 471 ? 31.990 -1.878 -1.899 1.00 33.75 471 ASP A CA 1
ATOM 3557 C C . ASP A 1 471 ? 31.412 -1.774 -0.468 1.00 33.75 471 ASP A C 1
ATOM 3559 O O . ASP A 1 471 ? 31.405 -0.681 0.112 1.00 33.75 471 ASP A O 1
ATOM 3563 N N . PRO A 1 472 ? 30.859 -2.854 0.117 1.00 37.72 472 PRO A N 1
ATOM 3564 C CA . PRO A 1 472 ? 30.267 -2.805 1.451 1.00 37.72 472 PRO A CA 1
ATOM 3565 C C . PRO A 1 472 ? 31.271 -2.506 2.577 1.00 37.72 472 PRO A C 1
ATOM 3567 O O . PRO A 1 472 ? 30.818 -2.183 3.675 1.00 37.72 472 PRO A O 1
ATOM 3570 N N . ASP A 1 473 ? 32.583 -2.606 2.316 1.00 32.81 473 ASP A N 1
ATOM 3571 C CA . ASP A 1 473 ? 33.649 -2.522 3.329 1.00 32.81 473 ASP A CA 1
ATOM 3572 C C . ASP A 1 473 ? 34.580 -1.295 3.217 1.00 32.81 473 ASP A C 1
ATOM 3574 O O . ASP A 1 473 ? 35.483 -1.130 4.040 1.00 32.81 473 ASP A O 1
ATOM 3578 N N . SER A 1 474 ? 34.371 -0.363 2.280 1.00 31.42 474 SER A N 1
ATOM 3579 C CA . SER A 1 474 ? 35.268 0.795 2.149 1.00 31.42 474 SER A CA 1
ATOM 3580 C C . SER A 1 474 ? 34.889 1.947 3.096 1.00 31.42 474 SER A C 1
ATOM 3582 O O . SER A 1 474 ? 34.358 2.984 2.691 1.00 31.42 474 SER A O 1
ATOM 3584 N N . SER A 1 475 ? 35.179 1.792 4.388 1.00 30.59 475 SER A N 1
ATOM 3585 C CA . SER A 1 475 ? 35.240 2.907 5.337 1.00 30.59 475 SER A CA 1
ATOM 3586 C C . SER A 1 475 ? 36.621 3.565 5.304 1.00 30.59 475 SER A C 1
ATOM 3588 O O . SER A 1 475 ? 37.415 3.360 6.218 1.00 30.59 475 SER A O 1
ATOM 3590 N N . VAL A 1 476 ? 36.926 4.365 4.280 1.00 26.75 476 VAL A N 1
ATOM 3591 C CA . VAL A 1 476 ? 38.043 5.321 4.343 1.00 26.75 476 VAL A CA 1
ATOM 3592 C C . VAL A 1 476 ? 37.659 6.600 3.601 1.00 26.75 476 VAL A C 1
ATOM 3594 O O . VAL A 1 476 ? 37.482 6.618 2.388 1.00 26.75 476 VAL A O 1
ATOM 3597 N N . LEU A 1 477 ? 37.523 7.682 4.367 1.00 30.52 477 LEU A N 1
ATOM 3598 C CA . LEU A 1 477 ? 37.640 9.045 3.867 1.00 30.52 477 LEU A CA 1
ATOM 3599 C C . LEU A 1 477 ? 39.088 9.254 3.412 1.00 30.52 477 LEU A C 1
ATOM 3601 O O . LEU A 1 477 ? 39.990 9.154 4.240 1.00 30.52 477 LEU A O 1
ATOM 3605 N N . THR A 1 478 ? 39.309 9.618 2.152 1.00 25.05 478 THR A N 1
ATOM 3606 C CA . THR A 1 478 ? 40.510 10.369 1.767 1.00 25.05 478 THR A CA 1
ATOM 3607 C C . THR A 1 478 ? 40.136 11.492 0.817 1.00 25.05 478 THR A C 1
ATOM 3609 O O . THR A 1 478 ? 39.473 11.289 -0.200 1.00 25.05 478 THR A O 1
ATOM 3612 N N . GLU A 1 479 ? 40.551 12.686 1.217 1.00 27.58 479 GLU A N 1
ATOM 3613 C CA . GLU A 1 479 ? 40.502 13.938 0.481 1.00 27.58 479 GLU A CA 1
ATOM 3614 C C . GLU A 1 479 ? 41.337 13.893 -0.818 1.00 27.58 479 GLU A C 1
ATOM 3616 O O . GLU A 1 479 ? 42.326 13.170 -0.923 1.00 27.58 479 GLU A O 1
ATOM 3621 N N . SER A 1 480 ? 40.994 14.797 -1.747 1.00 27.23 480 SER A N 1
ATOM 3622 C CA . SER A 1 480 ? 41.866 15.442 -2.757 1.00 27.23 480 SER A CA 1
ATOM 3623 C C . SER A 1 480 ? 42.391 14.675 -4.002 1.00 27.23 480 SER A C 1
ATOM 3625 O O . SER A 1 480 ? 43.494 14.148 -4.001 1.00 27.23 480 SER A O 1
ATOM 3627 N N . GLY A 1 481 ? 41.659 14.842 -5.125 1.00 23.72 481 GLY A N 1
ATOM 3628 C CA . GLY A 1 481 ? 42.143 15.201 -6.490 1.00 23.72 481 GLY A CA 1
ATOM 3629 C C . GLY A 1 481 ? 42.730 14.118 -7.433 1.00 23.72 481 GLY A C 1
ATOM 3630 O O . GLY A 1 481 ? 43.071 13.039 -6.966 1.00 23.72 481 GLY A O 1
ATOM 3631 N N . PRO A 1 482 ? 42.935 14.397 -8.752 1.00 30.20 482 PRO A N 1
ATOM 3632 C CA . PRO A 1 482 ? 42.437 15.496 -9.594 1.00 30.20 482 PRO A CA 1
ATOM 3633 C C . PRO A 1 482 ? 41.659 15.038 -10.863 1.00 30.20 482 PRO A C 1
ATOM 3635 O O . PRO A 1 482 ? 41.622 13.869 -11.235 1.00 30.20 482 PRO A O 1
ATOM 3638 N N . HIS A 1 483 ? 41.047 16.016 -11.539 1.00 30.53 483 HIS A N 1
ATOM 3639 C CA . HIS A 1 483 ? 40.372 15.925 -12.839 1.00 30.53 483 HIS A CA 1
ATOM 3640 C C . HIS A 1 483 ? 41.133 15.120 -13.910 1.00 30.53 483 HIS A C 1
ATOM 3642 O O . HIS A 1 483 ? 42.284 15.426 -14.214 1.00 30.53 483 HIS A O 1
ATOM 3648 N N . VAL A 1 484 ? 40.433 14.200 -14.582 1.00 29.62 484 VAL A N 1
ATOM 3649 C CA . VAL A 1 484 ? 40.854 13.618 -15.868 1.00 29.62 484 VAL A CA 1
ATOM 3650 C C . VAL A 1 484 ? 40.022 14.265 -16.986 1.00 29.62 484 VAL A C 1
ATOM 3652 O O . VAL A 1 484 ? 38.791 14.234 -16.907 1.00 29.62 484 VAL A O 1
ATOM 3655 N N . PRO A 1 485 ? 40.642 14.892 -18.005 1.00 27.11 485 PRO A N 1
ATOM 3656 C CA . PRO A 1 485 ? 39.919 15.521 -19.101 1.00 27.11 485 PRO A CA 1
ATOM 3657 C C . PRO A 1 485 ? 39.441 14.482 -20.124 1.00 27.11 485 PRO A C 1
ATOM 3659 O O . PRO A 1 485 ? 40.125 13.508 -20.427 1.00 27.11 485 PRO A O 1
ATOM 3662 N N . VAL A 1 486 ? 38.258 14.732 -20.680 1.00 29.77 486 VAL A N 1
ATOM 3663 C CA . VAL A 1 486 ? 37.669 13.985 -21.796 1.00 29.77 486 VAL A CA 1
ATOM 3664 C C . VAL A 1 486 ? 38.458 14.294 -23.076 1.00 29.77 486 VAL A C 1
ATOM 3666 O O . VAL A 1 486 ? 38.498 15.448 -23.502 1.00 29.77 486 VAL A O 1
ATOM 3669 N N . SER A 1 487 ? 39.070 13.287 -23.706 1.00 25.28 487 SER A N 1
ATOM 3670 C CA . SER A 1 487 ? 39.639 13.411 -25.059 1.00 25.28 487 SER A CA 1
ATOM 3671 C C . SER A 1 487 ? 38.587 13.079 -26.132 1.00 25.28 487 SER A C 1
ATOM 3673 O O . SER A 1 487 ? 37.861 12.096 -25.978 1.00 25.28 487 SER A O 1
ATOM 3675 N N . PRO A 1 488 ? 38.489 13.862 -27.224 1.00 29.56 488 PRO A N 1
ATOM 3676 C CA . PRO A 1 488 ? 37.496 13.648 -28.270 1.00 29.56 488 PRO A CA 1
ATOM 3677 C C . PRO A 1 488 ? 37.975 12.673 -29.363 1.00 29.56 488 PRO A C 1
ATOM 3679 O O . PRO A 1 488 ? 39.083 12.790 -29.873 1.00 29.56 488 PRO A O 1
ATOM 3682 N N . SER A 1 489 ? 37.079 11.750 -29.730 1.00 28.95 489 SER A N 1
ATOM 3683 C CA . SER A 1 489 ? 36.796 11.231 -31.083 1.00 28.95 489 SER A CA 1
ATOM 3684 C C . SER A 1 489 ? 37.933 11.262 -32.125 1.00 28.95 489 SER A C 1
ATOM 3686 O O . SER A 1 489 ? 38.153 12.277 -32.788 1.00 28.95 489 SER A O 1
ATOM 3688 N N . THR A 1 490 ? 38.540 10.106 -32.400 1.00 28.19 490 THR A N 1
ATOM 3689 C CA . THR A 1 490 ? 39.348 9.859 -33.605 1.00 28.19 490 THR A CA 1
ATOM 3690 C C . THR A 1 490 ? 38.460 9.507 -34.805 1.00 28.19 490 THR A C 1
ATOM 3692 O O . THR A 1 490 ? 37.807 8.467 -34.828 1.00 28.19 490 THR A O 1
ATOM 3695 N N . ALA A 1 491 ? 38.460 10.372 -35.824 1.00 27.97 491 ALA A N 1
ATOM 3696 C CA . ALA A 1 491 ? 37.969 10.075 -37.171 1.00 27.97 491 ALA A CA 1
ATOM 3697 C C . ALA A 1 491 ? 39.015 9.247 -37.957 1.00 27.97 491 ALA A C 1
ATOM 3699 O O . ALA A 1 491 ? 40.214 9.430 -37.727 1.00 27.97 491 ALA A O 1
ATOM 3700 N N . PRO A 1 492 ? 38.619 8.365 -38.895 1.00 32.41 492 PRO A N 1
ATOM 3701 C CA . PRO A 1 492 ? 39.569 7.584 -39.681 1.00 32.41 492 PRO A CA 1
ATOM 3702 C C . PRO A 1 492 ? 40.182 8.440 -40.801 1.00 32.41 492 PRO A C 1
ATOM 3704 O O . PRO A 1 492 ? 39.489 8.934 -41.690 1.00 32.41 492 PRO A O 1
ATOM 3707 N N . GLY A 1 493 ? 41.499 8.639 -40.726 1.00 28.23 493 GLY A N 1
ATOM 3708 C CA . GLY A 1 493 ? 42.289 9.401 -41.687 1.00 28.23 493 GLY A CA 1
ATOM 3709 C C . GLY A 1 493 ? 42.712 8.576 -42.903 1.00 28.23 493 GLY A C 1
ATOM 3710 O O . GLY A 1 493 ? 43.264 7.487 -42.771 1.00 28.23 493 GLY A O 1
ATOM 3711 N N . ASN A 1 494 ? 42.479 9.166 -44.076 1.00 28.53 494 ASN A N 1
ATOM 3712 C CA . ASN A 1 494 ? 43.060 8.831 -45.373 1.00 28.53 494 ASN A CA 1
ATOM 3713 C C . ASN A 1 494 ? 44.574 8.588 -45.294 1.00 28.53 494 ASN A C 1
ATOM 3715 O O . ASN A 1 494 ? 45.328 9.460 -44.860 1.00 28.53 494 ASN A O 1
ATOM 3719 N N . THR A 1 495 ? 45.024 7.460 -45.834 1.00 30.34 495 THR A N 1
ATOM 3720 C CA . THR A 1 495 ? 46.419 7.234 -46.209 1.00 30.34 495 THR A CA 1
ATOM 3721 C C . THR A 1 495 ? 46.602 7.566 -47.691 1.00 30.34 495 THR A C 1
ATOM 3723 O O . THR A 1 495 ? 46.054 6.908 -48.571 1.00 30.34 495 THR A O 1
ATOM 3726 N N . ALA A 1 496 ? 47.396 8.598 -47.974 1.00 27.78 496 ALA A N 1
ATOM 3727 C CA . ALA A 1 496 ? 48.048 8.800 -49.267 1.00 27.78 496 ALA A CA 1
ATOM 3728 C C . ALA A 1 496 ? 49.565 8.949 -49.029 1.00 27.78 496 ALA A C 1
ATOM 3730 O O . ALA A 1 496 ? 49.955 9.456 -47.973 1.00 27.78 496 ALA A O 1
ATOM 3731 N N . PRO A 1 497 ? 50.430 8.469 -49.942 1.00 35.09 497 PRO A N 1
ATOM 3732 C CA . PRO A 1 497 ? 51.807 8.128 -49.616 1.00 35.09 497 PRO A CA 1
ATOM 3733 C C . PRO A 1 497 ? 52.823 9.234 -49.930 1.00 35.09 497 PRO A C 1
ATOM 3735 O O . PRO A 1 497 ? 52.624 10.093 -50.785 1.00 35.09 497 PRO A O 1
ATOM 3738 N N . SER A 1 498 ? 53.941 9.141 -49.209 1.00 29.53 498 SER A N 1
ATOM 3739 C CA . SER A 1 498 ? 55.185 9.904 -49.341 1.00 29.53 498 SER A CA 1
ATOM 3740 C C . SER A 1 498 ? 55.732 9.940 -50.775 1.00 29.53 498 SER A C 1
ATOM 3742 O O . SER A 1 498 ? 55.840 8.905 -51.432 1.00 29.53 498 SER A O 1
ATOM 3744 N N . ALA A 1 499 ? 56.141 11.130 -51.221 1.00 28.00 499 ALA A N 1
ATOM 3745 C CA . ALA A 1 499 ? 56.925 11.353 -52.428 1.00 28.00 499 ALA A CA 1
ATOM 3746 C C . ALA A 1 499 ? 58.370 11.711 -52.052 1.00 28.00 499 ALA A C 1
ATOM 3748 O O . ALA A 1 499 ? 58.591 12.719 -51.387 1.00 28.00 499 ALA A O 1
ATOM 3749 N N . ALA A 1 500 ? 59.333 10.915 -52.524 1.00 28.94 500 ALA A N 1
ATOM 3750 C CA . ALA A 1 500 ? 60.651 11.365 -52.984 1.00 28.94 500 ALA A CA 1
ATOM 3751 C C . ALA A 1 500 ? 61.444 10.166 -53.526 1.00 28.94 500 ALA A C 1
ATOM 3753 O O . ALA A 1 500 ? 62.010 9.388 -52.765 1.00 28.94 500 ALA A O 1
ATOM 3754 N N . THR A 1 501 ? 61.497 10.020 -54.846 1.00 30.44 501 THR A N 1
ATOM 3755 C CA . THR A 1 501 ? 62.689 9.571 -55.586 1.00 30.44 501 THR A CA 1
ATOM 3756 C C . THR A 1 501 ? 62.459 9.865 -57.063 1.00 30.44 501 THR A C 1
ATOM 3758 O O . THR A 1 501 ? 61.399 9.589 -57.618 1.00 30.44 501 THR A O 1
ATOM 3761 N N . ALA A 1 502 ? 63.438 10.539 -57.652 1.00 28.61 502 ALA A N 1
ATOM 3762 C CA . ALA A 1 502 ? 63.475 10.941 -59.042 1.00 28.61 502 ALA A CA 1
ATOM 3763 C C . ALA A 1 502 ? 63.653 9.723 -59.954 1.00 28.61 502 ALA A C 1
ATOM 3765 O O . ALA A 1 502 ? 64.530 8.913 -59.676 1.00 28.61 502 ALA A O 1
ATOM 3766 N N . ASP A 1 503 ? 62.904 9.646 -61.055 1.00 29.66 503 ASP A N 1
ATOM 3767 C CA . ASP A 1 503 ? 63.510 9.377 -62.360 1.00 29.66 503 ASP A CA 1
ATOM 3768 C C . ASP A 1 503 ? 62.570 9.740 -63.520 1.00 29.66 503 ASP A C 1
ATOM 3770 O O . ASP A 1 503 ? 61.354 9.863 -63.373 1.00 29.66 503 ASP A O 1
ATOM 3774 N N . ALA A 1 504 ? 63.192 9.997 -64.661 1.00 29.91 504 ALA A N 1
ATOM 3775 C CA . ALA A 1 504 ? 62.678 10.676 -65.831 1.00 29.91 504 ALA A CA 1
ATOM 3776 C C . ALA A 1 504 ? 61.744 9.843 -66.735 1.00 29.91 504 ALA A C 1
ATOM 3778 O O . ALA A 1 504 ? 61.680 8.619 -66.677 1.00 29.91 504 ALA A O 1
ATOM 3779 N N . SER A 1 505 ? 61.148 10.568 -67.693 1.00 31.23 505 SER A N 1
ATOM 3780 C CA . SER A 1 505 ? 60.560 10.134 -68.976 1.00 31.23 505 SER A CA 1
ATOM 3781 C C . SER A 1 505 ? 59.046 9.850 -69.037 1.00 31.23 505 SER A C 1
ATOM 3783 O O . SER A 1 505 ? 58.525 8.815 -68.642 1.00 31.23 505 SER A O 1
ATOM 3785 N N . SER A 1 506 ? 58.337 10.809 -69.648 1.00 28.83 506 SER A N 1
ATOM 3786 C CA . SER A 1 506 ? 57.083 10.594 -70.385 1.00 28.83 506 SER A CA 1
ATOM 3787 C C . SER A 1 506 ? 57.416 9.924 -71.737 1.00 28.83 506 SER A C 1
ATOM 3789 O O . SER A 1 506 ? 58.517 10.150 -72.247 1.00 28.83 506 SER A O 1
ATOM 3791 N N . PRO A 1 507 ? 56.501 9.161 -72.370 1.00 38.50 507 PRO A N 1
ATOM 3792 C CA . PRO A 1 507 ? 55.477 9.829 -73.169 1.00 38.50 507 PRO A CA 1
ATOM 3793 C C . PRO A 1 507 ? 54.083 9.186 -73.137 1.00 38.50 507 PRO A C 1
ATOM 3795 O O . PRO A 1 507 ? 53.884 7.982 -72.995 1.00 38.50 507 PRO A O 1
ATOM 3798 N N . ALA A 1 508 ? 53.110 10.058 -73.378 1.00 32.09 508 ALA A N 1
ATOM 3799 C CA . ALA A 1 508 ? 51.724 9.766 -73.686 1.00 32.09 508 ALA A CA 1
ATOM 3800 C C . ALA A 1 508 ? 51.540 8.769 -74.846 1.00 32.09 508 ALA A C 1
ATOM 3802 O O . ALA A 1 508 ? 52.123 8.931 -75.919 1.00 32.09 508 ALA A O 1
ATOM 3803 N N . ARG A 1 509 ? 50.587 7.841 -74.690 1.00 32.56 509 ARG A N 1
ATOM 3804 C CA . ARG A 1 509 ? 49.815 7.281 -75.809 1.00 32.56 509 ARG A CA 1
ATOM 3805 C C . ARG A 1 509 ? 48.343 7.142 -75.431 1.00 32.56 509 ARG A C 1
ATOM 3807 O O . ARG A 1 509 ? 47.967 6.341 -74.586 1.00 32.56 509 ARG A O 1
ATOM 3814 N N . ARG A 1 510 ? 47.524 7.943 -76.116 1.00 31.31 510 ARG A N 1
ATOM 3815 C CA . ARG A 1 510 ? 46.094 7.714 -76.343 1.00 31.31 510 ARG A CA 1
ATOM 3816 C C . ARG A 1 510 ? 45.892 6.388 -77.085 1.00 31.31 510 ARG A C 1
ATOM 3818 O O . ARG A 1 510 ? 46.630 6.110 -78.027 1.00 31.31 510 ARG A O 1
ATOM 3825 N N . ALA A 1 511 ? 44.809 5.687 -76.774 1.00 35.69 511 ALA A N 1
ATOM 3826 C CA . ALA A 1 511 ? 44.054 4.892 -77.740 1.00 35.69 511 ALA A CA 1
ATOM 3827 C C . ALA A 1 511 ? 42.549 5.022 -77.416 1.00 35.69 511 ALA A C 1
ATOM 3829 O O . ALA A 1 511 ? 42.218 5.281 -76.258 1.00 35.69 511 ALA A O 1
ATOM 3830 N N . PRO A 1 512 ? 41.648 4.956 -78.412 1.00 47.44 512 PRO A N 1
ATOM 3831 C CA . PRO A 1 512 ? 40.235 5.265 -78.229 1.00 47.44 512 PRO A CA 1
ATOM 3832 C C . PRO A 1 512 ? 39.398 4.031 -77.855 1.00 47.44 512 PRO A C 1
ATOM 3834 O O . PRO A 1 512 ? 39.687 2.935 -78.329 1.00 47.44 512 PRO A O 1
ATOM 3837 N N . ARG A 1 513 ? 38.285 4.319 -77.164 1.00 32.94 513 ARG A N 1
ATOM 3838 C CA . ARG A 1 513 ? 37.173 3.446 -76.739 1.00 32.94 513 ARG A CA 1
ATOM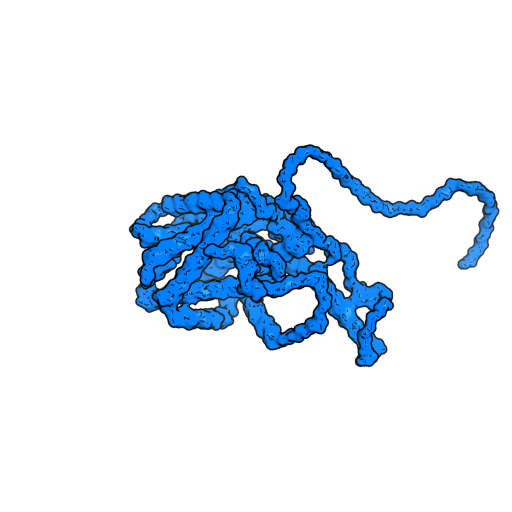 3839 C C . ARG A 1 513 ? 37.430 2.518 -75.561 1.00 32.94 513 ARG A C 1
ATOM 3841 O O . ARG A 1 513 ? 38.349 1.681 -75.636 1.00 32.94 513 ARG A O 1
#

Radius of gyration: 30.96 Å; Cα contacts (8 Å, |Δi|>4): 456; chains: 1; bounding box: 94×56×106 Å

Solvent-accessible surface area (backbone atoms only — not comparable to full-atom values): 29105 Å² total; per-residue (Å²): 142,74,53,76,68,55,48,68,66,31,75,68,44,62,72,71,53,75,78,81,82,68,101,69,92,83,69,101,69,83,81,81,78,56,58,69,61,49,50,49,49,47,48,53,46,46,56,48,43,60,47,39,72,72,45,78,46,58,55,52,52,50,13,49,37,45,31,41,37,32,73,66,47,23,41,59,66,42,72,18,46,45,37,34,76,76,41,78,67,20,54,82,35,72,71,19,44,50,46,42,51,48,43,41,53,19,31,43,54,40,48,17,48,55,49,32,55,50,48,51,30,47,50,40,38,47,23,71,71,70,72,52,78,77,74,77,63,61,57,56,54,51,50,46,53,51,48,36,53,50,16,36,50,53,58,61,64,68,49,64,68,56,56,50,47,53,52,53,52,38,53,50,50,52,52,50,49,53,52,45,49,40,68,72,39,61,41,71,60,33,65,53,40,46,64,50,50,56,52,48,49,65,69,45,39,68,58,65,74,65,64,47,56,90,77,36,70,68,45,32,54,49,36,55,75,40,61,50,31,52,44,20,44,53,51,10,41,40,59,50,54,19,52,53,54,18,66,79,44,72,92,57,53,71,65,59,47,43,53,47,66,52,51,52,56,51,52,52,50,52,53,49,44,28,44,54,51,40,40,50,51,51,41,43,75,74,67,50,81,46,53,82,86,79,42,80,51,37,31,66,45,46,52,31,55,76,35,89,64,14,66,62,52,35,52,51,50,44,53,39,50,52,51,48,51,32,57,51,51,20,55,45,15,49,43,45,22,9,53,78,50,76,32,35,92,78,48,58,57,70,52,25,44,50,43,28,50,52,33,40,48,49,16,49,49,46,44,64,75,16,55,100,50,25,66,62,51,44,43,55,53,38,39,68,52,13,52,68,50,49,55,52,50,53,48,42,52,57,25,37,57,53,46,54,61,59,32,58,71,48,43,54,51,51,45,54,51,49,26,51,51,51,51,51,50,50,36,38,75,77,44,44,91,73,64,78,96,77,95,75,94,64,62,65,82,74,34,64,50,48,92,48,80,83,78,41,54,89,61,68,72,56,79,52,68,74,59,77,87,63,67,94,77,75,88,69,94,77,85,84,89,78,91,82,83,87,82,82,82,86,74,92,76,86,88,81,83,88,87,88,81,90,82,86,83,86,80,91,78,89,82,85,135

Secondary structure (DSSP, 8-state):
---HHHHHHSHHHHHH-PPP--S-----------HHHHHHHHHHHHHHHHHHTTTTTHHHHHHHHHHIIIIIS---S-SGGGGTTTSTTGGGSHHHHHHHHHHHHHHHHHHHHHHHHHHHHHHHHHHHHHS----TTHHHHHHHHHHHHHHHHHHHH--HHHHHHHHHHHHHHHHHHHHHHHHHS-HHHHHHHHHHHHHHHHHHHHHHHH--GGG-HHHHHHIIIIIIHHHHHHHHTHHHHHHHHHHHTTT--HHHHHHHHHHHHHHHHHHHHHHHHHHHHHHHHTT----TTS-STTHHHHHHHTSTTHHHHHHHHHHHHHHHHHHHHHHHHHHHHHHTTTT-SS--HHHHHHHHHHHHHHHHHHHHHHGGGHHHHHHHHHHHHHHHHHHHHHHHHHHHHHHHHT-HHHHHHHHHHHHHHHHHHHHHHHHTT----------GGGSTTTTS-TT-HHHHS----TTTT--TT----------PPPPP--PPP--------------------

Organism: Jonesia denitrificans (strain ATCC 14870 / DSM 20603 / BCRC 15368 / CIP 55.134 / JCM 11481 / NBRC 15587 / NCTC 10816 / Prevot 55134) (NCBI:txid471856)

InterPro domains:
  IPR000060 BCCT transporter family [PF02028] (43-407)
  IPR000060 BCCT transporter family [PTHR30047] (58-408)